Protein 6EJ7 (pdb70)

Solvent-accessible surface area: 31890 Å² total; per-residue (Å²): 163,77,116,72,104,27,126,34,79,25,180,50,0,87,45,0,43,91,99,6,180,40,158,117,0,92,84,63,0,7,92,9,24,9,113,51,111,125,57,113,6,21,20,107,154,9,61,70,81,11,113,59,186,40,116,35,69,96,132,22,77,52,59,85,77,18,9,124,88,176,38,111,101,68,3,81,0,1,2,0,1,20,3,130,23,75,32,7,46,6,11,40,8,1,6,17,1,8,5,31,111,50,3,6,0,6,6,0,1,5,115,135,16,67,15,2,29,64,39,6,43,100,13,20,182,104,18,108,12,4,81,30,2,114,62,45,59,33,25,11,63,10,0,10,15,36,7,51,0,0,35,68,0,0,88,23,0,16,115,35,126,89,11,73,2,44,0,0,0,0,1,14,18,13,0,0,5,4,49,33,15,114,40,8,16,1,0,0,13,144,31,78,103,24,0,0,0,55,5,15,62,74,89,60,50,38,14,25,144,119,6,0,2,35,46,2,0,21,47,15,69,53,22,0,14,40,5,12,97,17,172,50,6,134,58,22,48,20,9,0,0,5,16,34,0,0,0,10,64,169,0,1,62,30,1,7,108,28,124,39,49,0,2,77,54,3,59,60,6,3,61,40,0,4,15,1,1,11,2,0,0,0,1,0,0,11,0,0,77,31,5,65,26,6,4,38,9,2,0,4,17,20,12,25,54,63,183,41,0,48,96,49,60,40,61,138,38,1,18,12,18,2,5,6,10,12,6,1,67,39,134,22,44,126,78,8,94,58,85,94,86,4,5,2,4,0,23,47,4,39,6,18,22,18,14,92,0,0,7,72,0,3,56,121,25,58,31,127,38,100,111,78,29,64,18,47,160,7,6,2,22,5,46,8,25,94,93,44,29,36,133,75,18,52,30,26,31,0,0,3,10,30,0,0,8,31,21,0,12,98,101,2,71,104,47,29,165,73,154,52,134,30,25,0,104,22,136,58,80,63,70,5,5,8,0,21,8,8,12,61,32,55,165,57,30,0,6,0,0,53,7,61,0,26,0,70,29,70,86,136,116,14,37,0,0,0,33,0,47,54,90,157,43,30,51,95,59,30,132,113,186,74,25,17,92,65,4,63,13,1,22,99,44,26,34,18,14,74,35,11,84,30,50,14,26,16,3,0,0,115,45,91,2,14,2,10,6,75,13,14,106,23,111,102,35,54,6,28,0,2,0,4,4,44,16,43,47,11,2,1,36,40,93,36,110,0,104,54,114,26,94,52,30,96,100,109,5,89,16,36,47,12,1,49,6,4,45,0,19,3,47,2,14,64,142,154,85,76,25,3,51,5,75,11,15,0,0,0,14,24,24,30,110,46,123,104,14,134,78,138,76,0,74,165,32,2,75,4,15,83,192,135,46,10,42,116,123,80,20,145,91,36,14,103,93,31,90,20,103,73,72,112,63,93,64,120,97,20,43,56,32,0,56,19,40,55,125,66,2,71,42,38,0,15,80,30,0,24,45,22,14,51,10,65,44,11,0,0,44,31,134,50,34,3,96,78,20,98,60,0,47,126,12,89,17,0,18,89,8,65,4,34,7,5,91,29,46,93,61,87,144,86,1,21,13,39,143,45,28,6,7,5,27,12,98,96

Foldseek 3Di:
DDDAPDDADDPQLVVCLVPDDDPVQNRVSRVQLVCVVVVNFADAAFAFDAPDPFFAQDDDPQDPVLQPDADPDWFAEEEEEEEEDWQQLLLLLQCQQQFFLRHAYEYAYAPVRVVNVVSLVVVCVVHVRYYYDPDHHNPAAQDLVVVVVVLVVLVVVVPPPVRDGWKYFYYYSFKHWLAHNSRVRSNCVVQSLAWEFAWAPDDFVVVCVQQVLQWFWAQDPLAIRTNGGHDDHPHFDWTFADLGIMGTNVVSCCLRPPPGRLSVNLVSSSSGGGNSSGTSVVRDCCRDHNSNRYHNHRLEAEQADCVQFFPQVCVVHYVHTDGHHAADELVCLVVSVDSPDHHTMYDGHDVLQPCPSVLVSSCVHVNDDDPPAADSQKGKTWPDAPVVDCLVPDLQVQQVLVLQVVLQLVVQQVVDDDPDDRQSHKAFDDGWHTKMFMDGNSHTFAMKTWGWIARVVVRHIFIKIWGKGWDDFKWWPCPDDFFWDDKDKADCQRRNSGDRPVPHRGAAQPDFMKIKTFTHADAKAKKKKWKAAAQRFTADIDMDIAHRPDGMDMDGDQFATRAAFAKMKMFMGGVLHGTIIGIHGHAQGQDDSNHGADQVRLLVHHLHGPVPGGDPDGDPVCCVVNVRDRDPVVNVVSNVQSRDGDPSVSVVRSVRCVVTMHGPAMATCDDGSSVVHHHQCPDSTHPNHDDVSSDFDDQDPSRRGD/DDDDDDDDDD

GO terms:
  GO:0000139 Golgi membrane (C, IDA)
  GO:0005576 extracellular region (C, IDA)
  GO:0030158 protein xylosyltransferase activity (F, IDA)
  GO:0030166 proteoglycan biosynthetic process (P, IDA)
  GO:0000139 Golgi membrane (C, EXP)
  GO:0005576 extracellular region (C, EXP)
  GO:0030158 protein xylosyltransferase activity (F, EXP)
  GO:0015012 heparan sulfate proteoglycan biosynthetic process (P, IMP)
  GO:0050650 chondroitin sulfate proteoglycan biosynthetic process (P, IMP)
  GO:0005794 Golgi apparatus (C, IDA)
  GO:0000139 Golgi membrane (C, TAS)
  GO:0030158 protein xylosyltransferase activity (F, TAS)
  GO:0120532 glycosaminoglycan-protein linkage region biosynthetic process (P, TAS)
  GO:0006024 glycosaminoglycan biosynthetic process (P, TAS)

Organism: Homo sapiens (NCBI:txid9606)

B-factor: mean 45.91, std 17.39, range [19.28, 141.04]

Nearest PDB structures (foldseek):
  6ej7-assembly1_A  TM=1.001E+00  e=0.000E+00  Homo sapiens
  6ej8-assembly1_A  TM=1.000E+00  e=0.000E+00  Homo sapiens
  6foa-assembly1_A  TM=1.000E+00  e=0.000E+00  Homo sapiens
  6ejc-assembly1_A  TM=1.001E+00  e=0.000E+00  Homo sapiens
  6eja-assembly1_A  TM=9.997E-01  e=0.000E+00  Homo sapiens

Radius of gyration: 28.91 Å; Cα contacts (8 Å, |Δi|>4): 1439; chains: 2; bounding box: 67×92×59 Å

InterPro domains:
  IPR003406 Glycosyl transferase, family 14 [PF02485] (328-581)
  IPR024448 Xylosyltransferase, C-terminal [PF12529] (613-793)
  IPR043538 Xylosyltransferase [PTHR46025] (1-955)

Secondary structure (DSSP, 8-state):
----SS----HHHHHHHHH--SHHHHHHHHHHHHHHHTT-SS-SB------SSS---------SHHHHS--SS---EEEEEEE-SS-HHHHHHHHHHH--TTSEEEEEE-TT-HHHHHHHHHHHTT-TTEEE-SS-----TT-THHHHHHHHHHHHHHH-TT----EEEEE-TTEEESS-HHHHHHHHHHTTT-EEE-B--S-HHHHHHHHTTTEEEEEETTEEEEEEE-PPPBTS----B-S--EEEHHHHHHHHH--SHHHHHHHHHGGG-SSGGGTHHHHHHHHSTTGGGEEE--SEEE---HHHHBS-TTTTTBSS-BB-PPPP-GGGGGGGG--SS---EEE---TTT--HHHHHHHHHHH-PPPTT-TTTTEEEEEEEEGGG-GGGS-HHHHHHHHHHHHHHHHHHHHH---SS--TT-EEEEEEEEEEEEEEETTEEEEEEEEEEEEETTTTEEEEEEEEEEEPP--EE------SEEEEEEESSEETTTTEESSTT----TT---EEEEEE-S-S-EEEEEEEE-TTS-EEEEEEEEE-TT--EEEE-----SSPPSEEEEEEEEETTEEEEEEEEEEPPPSEETTEEPPHHHHHHHSS--TTSSSSSS--TTHHHHTT----HHHHHHHHHHHT--HHHHHHHHHHHHHHHEEEEEEEESS--S-TTPPBGGGSSSSTTS--GGG---PPPTTS---/-----B----

Structure (mmCIF, N/CA/C/O backbone):
data_6EJ7
#
_entry.id   6EJ7
#
_cell.length_a   67.460
_cell.length_b   86.890
_cell.length_c   152.910
_cell.angle_alpha   90.000
_cell.angle_beta   90.000
_cell.angle_gamma   90.000
#
_symmetry.space_group_name_H-M   'P 21 21 21'
#
loop_
_entity.id
_entity.type
_entity.pdbx_description
1 polymer 'Xylosyltransferase 1'
2 polymer 'Protein AMBP'
3 non-polymer 2-acetamido-2-deoxy-beta-D-glucopyranose
4 non-polymer "URIDINE-5'-DIPHOSPHATE-XYLOPYRANOSE"
5 non-polymer 'SODIUM ION'
6 non-polymer 'PHOSPHATE ION'
7 non-polymer 1,2-ETHANEDIOL
8 non-polymer DI(HYDROXYETHYL)ETHER
9 water water
#
loop_
_atom_site.group_PDB
_atom_site.id
_atom_site.type_symbol
_atom_site.label_atom_id
_atom_site.label_alt_id
_atom_site.label_comp_id
_atom_site.label_asym_id
_atom_site.label_entity_id
_atom_site.label_seq_id
_atom_site.pdbx_PDB_ins_code
_atom_site.Cartn_x
_atom_site.Cartn_y
_atom_site.Cartn_z
_atom_site.occupancy
_atom_site.B_iso_or_equiv
_atom_site.auth_seq_id
_atom_site.auth_comp_id
_atom_site.auth_asym_id
_atom_site.auth_atom_id
_atom_site.pdbx_PDB_model_num
ATOM 1 N N . ASP A 1 44 ? -31.770 26.379 44.441 1.00 100.01 252 ASP A N 1
ATOM 2 C CA . ASP A 1 44 ? -31.675 25.575 45.654 1.00 100.16 252 ASP A CA 1
ATOM 3 C C . ASP A 1 44 ? -32.186 24.159 45.408 1.00 101.91 252 ASP A C 1
ATOM 4 O O . ASP A 1 44 ? -33.391 23.938 45.285 1.00 107.02 252 ASP A O 1
ATOM 7 N N . GLN A 1 45 ? -31.253 23.193 45.339 1.00 93.18 253 GLN A N 1
ATOM 8 C CA . GLN A 1 45 ? -31.602 21.798 45.092 1.00 89.63 253 GLN A CA 1
ATOM 9 C C . GLN A 1 45 ? -31.507 20.998 46.382 1.00 85.57 253 GLN A C 1
ATOM 10 O O . GLN A 1 45 ? -30.499 21.114 47.094 1.00 83.55 253 GLN A O 1
ATOM 14 N N . PRO A 1 46 ? -32.499 20.179 46.725 1.00 78.86 254 PRO A N 1
ATOM 15 C CA . PRO A 1 46 ? -32.441 19.431 47.988 1.00 75.10 254 PRO A CA 1
ATOM 16 C C . PRO A 1 46 ? -31.296 18.434 47.985 1.00 71.19 254 PRO A C 1
ATOM 17 O O . PRO A 1 46 ? -30.831 18.010 46.916 1.00 71.75 254 PRO A O 1
ATOM 28 N N . PRO A 1 47 ? -30.819 18.028 49.159 1.00 58.46 255 PRO A N 1
ATOM 29 C CA . PRO A 1 47 ? -29.663 17.126 49.221 1.00 54.20 255 PRO A CA 1
ATOM 30 C C . PRO A 1 47 ? -30.009 15.730 48.725 1.00 53.85 255 PRO A C 1
ATOM 31 O O . PRO A 1 47 ? -31.171 15.370 48.530 1.00 53.24 255 PRO A O 1
ATOM 42 N N . LYS A 1 48 ? -28.958 14.933 48.524 1.00 55.20 256 LYS A N 1
ATOM 43 C CA . LYS A 1 48 ? -29.107 13.551 48.083 1.00 55.41 256 LYS A CA 1
ATOM 44 C C . LYS A 1 48 ? -29.498 12.607 49.213 1.00 52.82 256 LYS A C 1
ATOM 45 O O . LYS A 1 48 ? -29.904 11.474 48.937 1.00 56.09 256 LYS A O 1
ATOM 49 N N . CYS A 1 49 ? -29.387 13.044 50.465 1.00 56.17 257 CYS A N 1
ATOM 50 C CA . CYS A 1 49 ? -29.757 12.224 51.607 1.00 55.78 257 CYS A CA 1
ATOM 51 C C . CYS A 1 49 ? -30.311 13.134 52.693 1.00 55.66 257 CYS A C 1
ATOM 52 O O . CYS A 1 49 ? -30.063 14.342 52.700 1.00 56.74 257 CYS A O 1
ATOM 59 N N . ASP A 1 50 ? -31.082 12.547 53.605 1.00 50.32 258 ASP A N 1
ATOM 60 C CA . ASP A 1 50 ? -31.547 13.294 54.765 1.00 49.53 258 ASP A CA 1
ATOM 61 C C . ASP A 1 50 ? -30.355 13.707 55.623 1.00 47.43 258 ASP A C 1
ATOM 62 O O . ASP A 1 50 ? -29.499 12.882 55.955 1.00 46.65 258 ASP A O 1
ATOM 71 N N . ILE A 1 51 ? -30.301 14.988 55.979 1.00 46.63 259 ILE A N 1
ATOM 72 C CA . ILE A 1 51 ? -29.195 15.552 56.748 1.00 44.74 259 ILE A CA 1
ATOM 73 C C . ILE A 1 51 ? -29.722 15.894 58.136 1.00 46.65 259 ILE A C 1
ATOM 74 O O . ILE A 1 51 ? -30.489 16.852 58.302 1.00 46.21 259 ILE A O 1
ATOM 90 N N . SER A 1 52 ? -29.300 15.117 59.139 1.00 51.37 260 SER A N 1
ATOM 91 C CA . SER A 1 52 ? -29.759 15.289 60.510 1.00 53.32 260 SER A CA 1
ATOM 92 C C . SER A 1 52 ? -28.657 15.658 61.495 1.00 53.74 260 SER A C 1
ATOM 93 O O . SER A 1 52 ? -28.972 15.994 62.642 1.00 57.08 260 SER A O 1
ATOM 101 N N . GLY A 1 53 ? -27.390 15.612 61.093 1.00 45.61 261 GLY A N 1
ATOM 102 C CA . GLY A 1 53 ? -26.311 15.936 62.014 1.00 46.18 261 GLY A CA 1
ATOM 103 C C . GLY A 1 53 ? -26.321 17.411 62.375 1.00 45.57 261 GLY A C 1
ATOM 104 O O . GLY A 1 53 ? -26.392 18.281 61.499 1.00 45.42 261 GLY A O 1
ATOM 108 N N . LYS A 1 54 ? -26.243 17.701 63.677 1.00 48.23 262 LYS A N 1
ATOM 109 C CA . LYS A 1 54 ? -26.296 19.088 64.133 1.00 48.39 262 LYS A CA 1
ATOM 110 C C . LYS A 1 54 ? -25.124 19.898 63.592 1.00 45.42 262 LYS A C 1
ATOM 111 O O . LYS A 1 54 ? -25.282 21.073 63.239 1.00 42.51 262 LYS A O 1
ATOM 130 N N . GLU A 1 55 ? -23.935 19.291 63.525 1.00 40.83 263 GLU A N 1
ATOM 131 C CA . GLU A 1 55 ? -22.767 20.012 63.029 1.00 38.74 263 GLU A CA 1
ATOM 132 C C . GLU A 1 55 ? -22.910 20.349 61.549 1.00 36.61 263 GLU A C 1
ATOM 133 O O . GLU A 1 55 ? -22.558 21.454 61.123 1.00 35.32 263 GLU A O 1
ATOM 145 N N . ALA A 1 56 ? -23.431 19.416 60.750 1.00 39.72 264 ALA A N 1
ATOM 146 C CA . ALA A 1 56 ? -23.621 19.684 59.327 1.00 39.58 264 ALA A CA 1
ATOM 147 C C . ALA A 1 56 ? -24.681 20.757 59.102 1.00 40.68 264 ALA A C 1
ATOM 148 O O . ALA A 1 56 ? -24.521 21.624 58.235 1.00 39.11 264 ALA A O 1
ATOM 155 N N . ILE A 1 57 ? -25.771 20.712 59.870 1.00 41.92 265 ILE A N 1
ATOM 156 C CA . ILE A 1 57 ? -26.810 21.734 59.756 1.00 44.34 265 ILE A CA 1
ATOM 157 C C . ILE A 1 57 ? -26.235 23.110 60.067 1.00 43.84 265 ILE A C 1
ATOM 158 O O . ILE A 1 57 ? -26.503 24.086 59.356 1.00 44.69 265 ILE A O 1
ATOM 174 N N . SER A 1 58 ? -25.435 23.211 61.131 1.00 42.00 266 SER A N 1
ATOM 175 C CA . SER A 1 58 ? -24.813 24.485 61.480 1.00 42.03 266 SER A CA 1
ATOM 176 C C . SER A 1 58 ? -23.933 25.003 60.348 1.00 41.47 266 SER A C 1
ATOM 177 O O . SER A 1 58 ? -23.977 26.192 60.012 1.00 39.29 266 SER A O 1
ATOM 185 N N . ALA A 1 59 ? -23.115 24.128 59.758 1.00 38.39 267 ALA A N 1
ATOM 186 C CA . ALA A 1 59 ? -22.261 24.544 58.650 1.00 36.19 267 ALA A CA 1
ATOM 187 C C . ALA A 1 59 ? -23.091 25.010 57.460 1.00 40.03 267 ALA A C 1
ATOM 188 O O . ALA A 1 59 ? -22.773 26.028 56.834 1.00 40.05 267 ALA A O 1
ATOM 195 N N . LEU A 1 60 ? -24.155 24.275 57.128 1.00 41.28 268 LEU A N 1
ATOM 196 C CA . LEU A 1 60 ? -25.008 24.671 56.012 1.00 44.43 268 LEU A CA 1
ATOM 197 C C . LEU A 1 60 ? -25.638 26.037 56.258 1.00 46.11 268 LEU A C 1
ATOM 198 O O . LEU A 1 60 ? -25.812 26.826 55.323 1.00 46.33 268 LEU A O 1
ATOM 214 N N . SER A 1 61 ? -25.977 26.337 57.514 1.00 44.61 269 SER A N 1
ATOM 215 C CA . SER A 1 61 ? -26.606 27.617 57.826 1.00 46.78 269 SER A CA 1
ATOM 216 C C . SER A 1 61 ? -25.615 28.771 57.740 1.00 47.14 269 SER A C 1
ATOM 217 O O . SER A 1 61 ? -26.013 29.904 57.448 1.00 46.45 269 SER A O 1
ATOM 225 N N . ARG A 1 62 ? -24.329 28.509 57.982 1.00 42.43 270 ARG A N 1
ATOM 226 C CA . ARG A 1 62 ? -23.318 29.558 58.005 1.00 43.34 270 ARG A CA 1
ATOM 227 C C . ARG A 1 62 ? -22.574 29.723 56.687 1.00 45.07 270 ARG A C 1
ATOM 228 O O . ARG A 1 62 ? -21.975 30.781 56.465 1.00 45.05 270 ARG A O 1
ATOM 249 N N . ALA A 1 63 ? -22.584 28.716 55.819 1.00 47.29 271 ALA A N 1
ATOM 250 C CA . ALA A 1 63 ? -21.898 28.826 54.541 1.00 47.93 271 ALA A CA 1
ATOM 251 C C . ALA A 1 63 ? -22.592 29.856 53.657 1.00 51.45 271 ALA A C 1
ATOM 252 O O . ALA A 1 63 ? -23.804 30.066 53.743 1.00 54.85 271 ALA A O 1
ATOM 259 N N . LYS A 1 64 ? -21.806 30.498 52.793 1.00 52.74 272 LYS A N 1
ATOM 260 C CA . LYS A 1 64 ? -22.278 31.644 52.024 1.00 57.02 272 LYS A CA 1
ATOM 261 C C . LYS A 1 64 ? -22.568 31.309 50.565 1.00 57.88 272 LYS A C 1
ATOM 262 O O . LYS A 1 64 ? -23.611 31.706 50.038 1.00 59.07 272 LYS A O 1
ATOM 281 N N . SER A 1 65 ? -21.672 30.592 49.895 1.00 56.99 273 SER A N 1
ATOM 282 C CA . SER A 1 65 ? -21.876 30.241 48.497 1.00 58.01 273 SER A CA 1
ATOM 283 C C . SER A 1 65 ? -22.693 28.959 48.385 1.00 60.54 273 SER A C 1
ATOM 284 O O . SER A 1 65 ? -22.649 28.093 49.262 1.00 60.93 273 SER A O 1
ATOM 292 N N . LYS A 1 66 ? -23.453 28.847 47.292 1.00 61.07 274 LYS A N 1
ATOM 293 C CA . LYS A 1 66 ? -24.218 27.625 47.069 1.00 61.90 274 LYS A CA 1
ATOM 294 C C . LYS A 1 66 ? -23.309 26.473 46.664 1.00 58.72 274 LYS A C 1
ATOM 295 O O . LYS A 1 66 ? -23.599 25.315 46.984 1.00 57.18 274 LYS A O 1
ATOM 314 N N . HIS A 1 67 ? -22.207 26.769 45.971 1.00 56.94 275 HIS A N 1
ATOM 315 C CA . HIS A 1 67 ? -21.219 25.737 45.687 1.00 57.78 275 HIS A CA 1
ATOM 316 C C . HIS A 1 67 ? -20.686 25.133 46.978 1.00 55.26 275 HIS A C 1
ATOM 317 O O . HIS A 1 67 ? -20.441 23.924 47.056 1.00 52.72 275 HIS A O 1
ATOM 331 N N . CYS A 1 68 ? -20.511 25.962 48.008 1.00 53.17 276 CYS A N 1
ATOM 332 C CA . CYS A 1 68 ? -20.003 25.462 49.279 1.00 51.60 276 CYS A CA 1
ATOM 333 C C . CYS A 1 68 ? -21.054 24.629 50.004 1.00 52.18 276 CYS A C 1
ATOM 334 O O . CYS A 1 68 ? -20.734 23.590 50.593 1.00 49.77 276 CYS A O 1
ATOM 342 N N . ARG A 1 69 ? -22.313 25.070 49.978 1.00 52.33 277 ARG A N 1
ATOM 343 C CA . ARG A 1 69 ? -23.373 24.299 50.617 1.00 53.07 277 ARG A CA 1
ATOM 344 C C . ARG A 1 69 ? -23.556 22.953 49.929 1.00 50.91 277 ARG A C 1
ATOM 345 O O . ARG A 1 69 ? -23.802 21.938 50.591 1.00 49.94 277 ARG A O 1
ATOM 366 N N . GLN A 1 70 ? -23.427 22.920 48.602 1.00 47.98 278 GLN A N 1
ATOM 367 C CA . GLN A 1 70 ? -23.564 21.660 47.879 1.00 49.64 278 GLN A CA 1
ATOM 368 C C . GLN A 1 70 ? -22.455 20.687 48.262 1.00 46.41 278 GLN A C 1
ATOM 369 O O . GLN A 1 70 ? -22.711 19.503 48.508 1.00 44.26 278 GLN A O 1
ATOM 383 N N . GLU A 1 71 ? -21.210 21.170 48.321 1.00 48.88 279 GLU A N 1
ATOM 384 C CA . GLU A 1 71 ? -20.095 20.293 48.668 1.00 49.77 279 GLU A CA 1
ATOM 385 C C . GLU A 1 71 ? -20.212 19.785 50.100 1.00 45.85 279 GLU A C 1
ATOM 386 O O . GLU A 1 71 ? -19.848 18.639 50.390 1.00 41.67 279 GLU A O 1
ATOM 398 N N . ILE A 1 72 ? -20.707 20.624 51.010 1.00 37.96 280 ILE A N 1
ATOM 399 C CA . ILE A 1 72 ? -20.950 20.179 52.380 1.00 39.10 280 ILE A CA 1
ATOM 400 C C . ILE A 1 72 ? -21.929 19.011 52.385 1.00 40.80 280 ILE A C 1
ATOM 401 O O . ILE A 1 72 ? -21.698 17.983 53.034 1.00 41.45 280 ILE A O 1
ATOM 417 N N . GLY A 1 73 ? -23.036 19.150 51.654 1.00 38.79 281 GLY A N 1
ATOM 418 C CA . GLY A 1 73 ? -24.041 18.100 51.642 1.00 39.66 281 GLY A CA 1
ATOM 419 C C . GLY A 1 73 ? -23.531 16.809 51.031 1.00 39.77 281 GLY A C 1
ATOM 420 O O . GLY A 1 73 ? -23.799 15.720 51.546 1.00 38.28 281 GLY A O 1
ATOM 424 N N . GLU A 1 74 ? -22.797 16.912 49.921 1.00 50.10 282 GLU A N 1
ATOM 425 C CA . GLU A 1 74 ? -22.230 15.725 49.290 1.00 53.29 282 GLU A CA 1
ATOM 426 C C . GLU A 1 74 ? -21.282 15.002 50.239 1.00 49.96 282 GLU A C 1
ATOM 427 O O . GLU A 1 74 ? -21.366 13.782 50.412 1.00 49.31 282 GLU A O 1
ATOM 439 N N . THR A 1 75 ? -20.366 15.746 50.860 1.00 42.10 283 THR A N 1
ATOM 440 C CA . THR A 1 75 ? -19.405 15.138 51.775 1.00 39.49 283 THR A CA 1
ATOM 441 C C . THR A 1 75 ? -20.118 14.428 52.921 1.00 38.18 283 THR A C 1
ATOM 442 O O . THR A 1 75 ? -19.773 13.297 53.280 1.00 35.59 283 THR A O 1
ATOM 453 N N . TYR A 1 76 ? -21.120 15.084 53.508 1.00 35.95 284 TYR A N 1
ATOM 454 C CA . TYR A 1 76 ? -21.868 14.481 54.606 1.00 36.65 284 TYR A CA 1
ATOM 455 C C . TYR A 1 76 ? -22.578 13.209 54.155 1.00 41.33 284 TYR A C 1
ATOM 456 O O . TYR A 1 76 ? -22.505 12.171 54.825 1.00 41.95 284 TYR A O 1
ATOM 474 N N . CYS A 1 77 ? -23.272 13.269 53.016 1.00 43.36 285 CYS A N 1
ATOM 475 C CA . CYS A 1 77 ? -24.063 12.124 52.574 1.00 45.73 285 CYS A CA 1
ATOM 476 C C . CYS A 1 77 ? -23.178 10.936 52.210 1.00 43.72 285 CYS A C 1
ATOM 477 O O . CYS A 1 77 ? -23.524 9.786 52.504 1.00 43.73 285 CYS A O 1
ATOM 484 N N . ARG A 1 78 ? -22.039 11.188 51.562 1.00 42.80 286 ARG A N 1
ATOM 485 C CA . ARG A 1 78 ? -21.124 10.099 51.235 1.00 44.27 286 ARG A CA 1
ATOM 486 C C . ARG A 1 78 ? -20.569 9.452 52.498 1.00 42.85 286 ARG A C 1
ATOM 487 O O . ARG A 1 78 ? -20.419 8.226 52.562 1.00 40.88 286 ARG A O 1
ATOM 508 N N . HIS A 1 79 ? -20.255 10.257 53.515 1.00 39.60 287 HIS A N 1
ATOM 509 C CA . HIS A 1 79 ? -19.793 9.690 54.778 1.00 38.54 287 HIS A CA 1
ATOM 510 C C . HIS A 1 79 ? -20.910 8.925 55.473 1.00 42.13 287 HIS A C 1
ATOM 511 O O . HIS A 1 79 ? -20.667 7.875 56.080 1.00 40.38 287 HIS A O 1
ATOM 525 N N . LYS A 1 80 ? -22.145 9.431 55.386 1.00 43.01 288 LYS A N 1
ATOM 526 C CA . LYS A 1 80 ? -23.271 8.771 56.039 1.00 45.06 288 LYS A CA 1
ATOM 527 C C . LYS A 1 80 ? -23.495 7.368 55.490 1.00 43.81 288 LYS A C 1
ATOM 528 O O . LYS A 1 80 ? -23.961 6.487 56.219 1.00 44.90 288 LYS A O 1
ATOM 547 N N . LEU A 1 81 ? -23.177 7.143 54.218 1.00 46.14 289 LEU A N 1
ATOM 548 C CA . LEU A 1 81 ? -23.289 5.824 53.609 1.00 47.96 289 LEU A CA 1
ATOM 549 C C . LEU A 1 81 ? -22.042 4.971 53.805 1.00 48.27 289 LEU A C 1
ATOM 550 O O . LEU A 1 81 ? -22.024 3.818 53.361 1.00 50.40 289 LEU A O 1
ATOM 566 N N . GLY A 1 82 ? -21.006 5.502 54.447 1.00 43.93 290 GLY A N 1
ATOM 567 C CA . GLY A 1 82 ? -19.793 4.741 54.672 1.00 44.15 290 GLY A CA 1
ATOM 568 C C . GLY A 1 82 ? -18.893 4.599 53.466 1.00 43.94 290 GLY A C 1
ATOM 569 O O . GLY A 1 82 ? -18.113 3.644 53.402 1.00 44.19 290 GLY A O 1
ATOM 573 N N . LEU A 1 83 ? -18.970 5.521 52.508 1.00 46.54 291 LEU A N 1
ATOM 574 C CA . LEU A 1 83 ? -18.184 5.447 51.284 1.00 48.50 291 LEU A CA 1
ATOM 575 C C . LEU A 1 83 ? -17.063 6.477 51.222 1.00 46.85 291 LEU A C 1
ATOM 576 O O . LEU A 1 83 ? -16.378 6.563 50.196 1.00 45.83 291 LEU A O 1
ATOM 592 N N . LEU A 1 84 ? -16.849 7.258 52.281 1.00 39.97 292 LEU A N 1
ATOM 593 C CA . LEU A 1 84 ? -15.870 8.339 52.246 1.00 35.44 292 LEU A CA 1
ATOM 594 C C . LEU A 1 84 ? -14.565 7.984 52.949 1.00 35.88 292 LEU A C 1
ATOM 595 O O . LEU A 1 84 ? -13.487 8.164 52.376 1.00 32.65 292 LEU A O 1
ATOM 611 N N . MET A 1 85 ? -14.640 7.479 54.181 1.00 41.55 293 MET A N 1
ATOM 612 C CA . MET A 1 85 ? -13.451 7.259 54.993 1.00 38.95 293 MET A CA 1
ATOM 613 C C . MET A 1 85 ? -13.070 5.783 55.020 1.00 44.21 293 MET A C 1
ATOM 614 O O . MET A 1 85 ? -13.947 4.918 55.110 1.00 43.52 293 MET A O 1
ATOM 628 N N . PRO A 1 86 ? -11.779 5.453 54.960 1.00 41.23 294 PRO A N 1
ATOM 629 C CA . PRO A 1 86 ? -11.372 4.057 55.151 1.00 41.27 294 PRO A CA 1
ATOM 630 C C . PRO A 1 86 ? -11.514 3.639 56.605 1.00 42.46 294 PRO A C 1
ATOM 631 O O . PRO A 1 86 ? -11.327 4.438 57.526 1.00 42.60 294 PRO A O 1
ATOM 642 N N . GLU A 1 87 ? -11.842 2.360 56.802 1.00 49.74 295 GLU A N 1
ATOM 643 C CA . GLU A 1 87 ? -12.054 1.810 58.133 1.00 53.79 295 GLU A CA 1
ATOM 644 C C . GLU A 1 87 ? -10.943 0.882 58.604 1.00 50.44 295 GLU A C 1
ATOM 645 O O . GLU A 1 87 ? -10.778 0.717 59.816 1.00 50.08 295 GLU A O 1
ATOM 657 N N . LYS A 1 88 ? -10.187 0.272 57.691 1.00 47.26 296 LYS A N 1
ATOM 658 C CA . LYS A 1 88 ? -9.052 -0.565 58.057 1.00 46.28 296 LYS A CA 1
ATOM 659 C C . LYS A 1 88 ? -7.933 -0.348 57.048 1.00 44.65 296 LYS A C 1
ATOM 660 O O . LYS A 1 88 ? -8.192 -0.178 55.854 1.00 42.93 296 LYS A O 1
ATOM 679 N N . VAL A 1 89 ? -6.690 -0.357 57.534 1.00 39.70 297 VAL A N 1
ATOM 680 C CA . VAL A 1 89 ? -5.528 -0.055 56.709 1.00 37.26 297 VAL A CA 1
ATOM 681 C C . VAL A 1 89 ? -4.415 -1.049 57.012 1.00 38.28 297 VAL A C 1
ATOM 682 O O . VAL A 1 89 ? -4.244 -1.493 58.151 1.00 38.69 297 VAL A O 1
ATOM 695 N N . THR A 1 90 ? -3.644 -1.386 55.980 1.00 43.25 298 THR A N 1
ATOM 696 C CA . THR A 1 90 ? -2.530 -2.314 56.127 1.00 45.65 298 THR A CA 1
ATOM 697 C C . THR A 1 90 ? -1.312 -1.606 56.710 1.00 44.67 298 THR A C 1
ATOM 698 O O . THR A 1 90 ? -0.985 -0.478 56.328 1.00 42.00 298 THR A O 1
ATOM 709 N N . ARG A 1 91 ? -0.636 -2.284 57.633 1.00 44.56 299 ARG A N 1
ATOM 710 C CA . ARG A 1 91 ? 0.609 -1.807 58.225 1.00 44.77 299 ARG A CA 1
ATOM 711 C C . ARG A 1 91 ? 1.760 -2.629 57.659 1.00 44.63 299 ARG A C 1
ATOM 712 O O . ARG A 1 91 ? 1.759 -3.859 57.770 1.00 43.50 299 ARG A O 1
ATOM 733 N N . PHE A 1 92 ? 2.736 -1.951 57.052 1.00 42.37 300 PHE A N 1
ATOM 734 C CA . PHE A 1 92 ? 3.865 -2.621 56.418 1.00 43.24 300 PHE A CA 1
ATOM 735 C C . PHE A 1 92 ? 5.128 -2.617 57.269 1.00 45.45 300 PHE A C 1
ATOM 736 O O . PHE A 1 92 ? 6.101 -3.285 56.900 1.00 48.98 300 PHE A O 1
ATOM 753 N N . CYS A 1 93 ? 5.140 -1.902 58.388 1.00 47.68 301 CYS A N 1
ATOM 754 C CA . CYS A 1 93 ? 6.354 -1.796 59.190 1.00 50.11 301 CYS A CA 1
ATOM 755 C C . CYS A 1 93 ? 6.649 -3.126 59.880 1.00 52.27 301 CYS A C 1
ATOM 756 O O . CYS A 1 93 ? 5.769 -3.676 60.550 1.00 54.09 301 CYS A O 1
ATOM 763 N N . PRO A 1 94 ? 7.863 -3.673 59.747 1.00 53.26 302 PRO A N 1
ATOM 764 C CA . PRO A 1 94 ? 8.182 -4.925 60.454 1.00 56.13 302 PRO A CA 1
ATOM 765 C C . PRO A 1 94 ? 8.330 -4.764 61.957 1.00 57.70 302 PRO A C 1
ATOM 766 O O . PRO A 1 94 ? 8.186 -5.756 62.682 1.00 58.24 302 PRO A O 1
ATOM 777 N N . LEU A 1 95 ? 8.615 -3.560 62.446 1.00 56.70 303 LEU A N 1
ATOM 778 C CA . LEU A 1 95 ? 8.837 -3.349 63.867 1.00 57.79 303 LEU A CA 1
ATOM 779 C C . LEU A 1 95 ? 7.543 -3.546 64.654 1.00 60.45 303 LEU A C 1
ATOM 780 O O . LEU A 1 95 ? 6.435 -3.426 64.126 1.00 59.40 303 LEU A O 1
ATOM 796 N N . GLU A 1 96 ? 7.701 -3.847 65.944 1.00 74.05 304 GLU A N 1
ATOM 797 C CA . GLU A 1 96 ? 6.551 -3.964 66.832 1.00 79.59 304 GLU A CA 1
ATOM 798 C C . GLU A 1 96 ? 6.020 -2.602 67.262 1.00 79.64 304 GLU A C 1
ATOM 799 O O . GLU A 1 96 ? 4.828 -2.475 67.561 1.00 82.08 304 GLU A O 1
ATOM 811 N N . GLY A 1 97 ? 6.875 -1.585 67.299 1.00 58.74 305 GLY A N 1
ATOM 812 C CA . GLY A 1 97 ? 6.471 -0.245 67.709 1.00 57.86 305 GLY A CA 1
ATOM 813 C C . GLY A 1 97 ? 7.267 0.810 66.991 1.00 61.53 305 GLY A C 1
ATOM 814 O O . GLY A 1 97 ? 7.485 0.714 65.775 1.00 60.44 305 GLY A O 1
ATOM 818 N N . LYS A 1 98 ? 7.707 1.823 67.732 1.00 80.87 306 LYS A N 1
ATOM 819 C CA . LYS A 1 98 ? 8.480 2.918 67.168 1.00 83.15 306 LYS A CA 1
ATOM 820 C C . LYS A 1 98 ? 9.970 2.591 67.183 1.00 87.61 306 LYS A C 1
ATOM 821 O O . LYS A 1 98 ? 10.426 1.672 67.866 1.00 90.73 306 LYS A O 1
ATOM 840 N N . ALA A 1 99 ? 10.730 3.370 66.413 1.00 76.52 307 ALA A N 1
ATOM 841 C CA . ALA A 1 99 ? 12.174 3.190 66.299 1.00 79.37 307 ALA A CA 1
ATOM 842 C C . ALA A 1 99 ? 12.941 4.253 67.080 1.00 81.08 307 ALA A C 1
ATOM 843 O O . ALA A 1 99 ? 13.705 3.926 67.993 1.00 81.47 307 ALA A O 1
ATOM 850 N N . ASN A 1 100 ? 12.740 5.525 66.736 1.00 87.65 308 ASN A N 1
ATOM 851 C CA . ASN A 1 100 ? 13.487 6.630 67.329 1.00 89.90 308 ASN A CA 1
ATOM 852 C C . ASN A 1 100 ? 14.975 6.311 67.397 1.00 91.64 308 ASN A C 1
ATOM 853 O O . ASN A 1 100 ? 15.523 6.091 68.481 1.00 93.44 308 ASN A O 1
ATOM 864 N N . LYS A 1 101 ? 15.633 6.280 66.243 1.00 87.42 309 LYS A N 1
ATOM 865 C CA . LYS A 1 101 ? 17.070 6.052 66.202 1.00 86.78 309 LYS A CA 1
ATOM 866 C C . LYS A 1 101 ? 17.795 7.310 66.664 1.00 88.16 309 LYS A C 1
ATOM 867 O O . LYS A 1 101 ? 17.691 8.366 66.031 1.00 86.44 309 LYS A O 1
ATOM 886 N N . ASN A 1 102 ? 18.522 7.200 67.772 1.00 102.57 310 ASN A N 1
ATOM 887 C CA . ASN A 1 102 ? 19.169 8.357 68.369 1.00 102.51 310 ASN A CA 1
ATOM 888 C C . ASN A 1 102 ? 20.317 8.857 67.494 1.00 102.90 310 ASN A C 1
ATOM 889 O O . ASN A 1 102 ? 20.817 8.159 66.607 1.00 103.01 310 ASN A O 1
ATOM 900 N N . VAL A 1 103 ? 20.729 10.093 67.761 1.00 98.37 311 VAL A N 1
ATOM 901 C CA . VAL A 1 103 ? 21.835 10.741 67.066 1.00 99.42 311 VAL A CA 1
ATOM 902 C C . VAL A 1 103 ? 22.846 11.194 68.110 1.00 102.91 311 VAL A C 1
ATOM 903 O O . VAL A 1 103 ? 22.496 11.930 69.040 1.00 101.90 311 VAL A O 1
ATOM 916 N N . GLN A 1 104 ? 24.092 10.751 67.958 1.00 116.83 312 GLN A N 1
ATOM 917 C CA . GLN A 1 104 ? 25.151 11.099 68.901 1.00 116.84 312 GLN A CA 1
ATOM 918 C C . GLN A 1 104 ? 25.500 12.571 68.737 1.00 113.57 312 GLN A C 1
ATOM 919 O O . GLN A 1 104 ? 26.147 12.959 67.759 1.00 114.73 312 GLN A O 1
ATOM 923 N N . TRP A 1 105 ? 25.074 13.399 69.692 1.00 92.51 313 TRP A N 1
ATOM 924 C CA . TRP A 1 105 ? 25.267 14.845 69.592 1.00 87.11 313 TRP A CA 1
ATOM 925 C C . TRP A 1 105 ? 26.564 15.227 70.298 1.00 94.31 313 TRP A C 1
ATOM 926 O O . TRP A 1 105 ? 26.583 15.697 71.437 1.00 96.04 313 TRP A O 1
ATOM 947 N N . ASP A 1 106 ? 27.669 15.018 69.592 1.00 89.03 314 ASP A N 1
ATOM 948 C CA . ASP A 1 106 ? 28.986 15.461 70.023 1.00 91.31 314 ASP A CA 1
ATOM 949 C C . ASP A 1 106 ? 29.415 16.657 69.182 1.00 86.29 314 ASP A C 1
ATOM 950 O O . ASP A 1 106 ? 28.802 16.987 68.163 1.00 81.27 314 ASP A O 1
ATOM 954 N N . GLU A 1 107 ? 30.488 17.313 69.624 1.00 116.99 315 GLU A N 1
ATOM 955 C CA . GLU A 1 107 ? 30.999 18.463 68.885 1.00 117.51 315 GLU A CA 1
ATOM 956 C C . GLU A 1 107 ? 31.555 18.059 67.525 1.00 117.12 315 GLU A C 1
ATOM 957 O O . GLU A 1 107 ? 31.447 18.824 66.560 1.00 116.19 315 GLU A O 1
ATOM 961 N N . ASP A 1 108 ? 32.138 16.864 67.425 1.00 113.29 316 ASP A N 1
ATOM 962 C CA . ASP A 1 108 ? 32.804 16.460 66.190 1.00 108.91 316 ASP A CA 1
ATOM 963 C C . ASP A 1 108 ? 31.819 16.334 65.032 1.00 102.74 316 ASP A C 1
ATOM 964 O O . ASP A 1 108 ? 32.147 16.675 63.889 1.00 102.56 316 ASP A O 1
ATOM 968 N N . SER A 1 109 ? 30.602 15.859 65.308 1.00 88.97 317 SER A N 1
ATOM 969 C CA . SER A 1 109 ? 29.647 15.538 64.249 1.00 85.26 317 SER A CA 1
ATOM 970 C C . SER A 1 109 ? 29.349 16.710 63.320 1.00 81.81 317 SER A C 1
ATOM 971 O O . SER A 1 109 ? 28.759 16.494 62.254 1.00 81.66 317 SER A O 1
ATOM 979 N N . VAL A 1 110 ? 29.732 17.931 63.684 1.00 64.91 318 VAL A N 1
ATOM 980 C CA . VAL A 1 110 ? 29.353 19.113 62.922 1.00 60.37 318 VAL A CA 1
ATOM 981 C C . VAL A 1 110 ? 30.546 19.867 62.341 1.00 59.23 318 VAL A C 1
ATOM 982 O O . VAL A 1 110 ? 30.357 20.674 61.415 1.00 53.88 318 VAL A O 1
ATOM 995 N N . GLU A 1 111 ? 31.767 19.628 62.815 1.00 79.78 319 GLU A N 1
ATOM 996 C CA . GLU A 1 111 ? 32.907 20.442 62.411 1.00 82.18 319 GLU A CA 1
ATOM 997 C C . GLU A 1 111 ? 33.632 19.916 61.179 1.00 78.64 319 GLU A C 1
ATOM 998 O O . GLU A 1 111 ? 34.368 20.680 60.541 1.00 82.25 319 GLU A O 1
ATOM 1010 N N . TYR A 1 112 ? 33.452 18.646 60.825 1.00 55.20 320 TYR A N 1
ATOM 1011 C CA . TYR A 1 112 ? 34.219 18.059 59.738 1.00 47.62 320 TYR A CA 1
ATOM 1012 C C . TYR A 1 112 ? 33.763 18.619 58.390 1.00 41.81 320 TYR A C 1
ATOM 1013 O O . TYR A 1 112 ? 32.748 19.311 58.277 1.00 40.17 320 TYR A O 1
ATOM 1031 N N . MET A 1 113 ? 34.544 18.309 57.353 1.00 49.06 321 MET A N 1
ATOM 1032 C CA . MET A 1 113 ? 34.236 18.698 55.981 1.00 46.96 321 MET A CA 1
ATOM 1033 C C . MET A 1 113 ? 33.846 17.466 55.180 1.00 44.02 321 MET A C 1
ATOM 1034 O O . MET A 1 113 ? 34.699 16.586 54.981 1.00 41.55 321 MET A O 1
ATOM 1048 N N . PRO A 1 114 ? 32.614 17.354 54.686 1.00 42.57 322 PRO A N 1
ATOM 1049 C CA . PRO A 1 114 ? 32.217 16.138 53.971 1.00 42.50 322 PRO A CA 1
ATOM 1050 C C . PRO A 1 114 ? 32.757 16.082 52.550 1.00 41.76 322 PRO A C 1
ATOM 1051 O O . PRO A 1 114 ? 32.882 17.095 51.856 1.00 41.57 322 PRO A O 1
ATOM 1062 N N . ALA A 1 115 ? 33.075 14.858 52.121 1.00 43.71 323 ALA A N 1
ATOM 1063 C CA . ALA A 1 115 ? 33.483 14.617 50.742 1.00 45.02 323 ALA A CA 1
ATOM 1064 C C . ALA A 1 115 ? 32.299 14.605 49.784 1.00 45.58 323 ALA A C 1
ATOM 1065 O O . ALA A 1 115 ? 32.458 14.956 48.609 1.00 48.39 323 ALA A O 1
ATOM 1072 N N . ASN A 1 116 ? 31.119 14.206 50.255 1.00 42.54 324 ASN A N 1
ATOM 1073 C CA . ASN A 1 116 ? 29.921 14.100 49.422 1.00 42.93 324 ASN A CA 1
ATOM 1074 C C . ASN A 1 116 ? 28.798 14.904 50.069 1.00 41.59 324 ASN A C 1
ATOM 1075 O O . ASN A 1 116 ? 27.860 14.341 50.646 1.00 39.61 324 ASN A O 1
ATOM 1086 N N . PRO A 1 117 ? 28.865 16.233 49.985 1.00 37.81 325 PRO A N 1
ATOM 1087 C CA . PRO A 1 117 ? 27.872 17.066 50.675 1.00 34.85 325 PRO A CA 1
ATOM 1088 C C . PRO A 1 117 ? 26.487 16.957 50.052 1.00 35.24 325 PRO A C 1
ATOM 1089 O O . PRO A 1 117 ? 26.335 16.917 48.829 1.00 34.63 325 PRO A O 1
ATOM 1100 N N . VAL A 1 118 ? 25.468 16.925 50.916 1.00 33.21 326 VAL A N 1
ATOM 1101 C CA . VAL A 1 118 ? 24.087 16.886 50.450 1.00 35.36 326 VAL A CA 1
ATOM 1102 C C . VAL A 1 118 ? 23.712 18.224 49.824 1.00 34.81 326 VAL A C 1
ATOM 1103 O O . VAL A 1 118 ? 24.252 19.282 50.179 1.00 35.69 326 VAL A O 1
ATOM 1116 N N . ARG A 1 119 ? 22.773 18.175 48.884 1.00 35.41 327 ARG A N 1
ATOM 1117 C CA . ARG A 1 119 ? 22.166 19.363 48.299 1.00 32.45 327 ARG A CA 1
ATOM 1118 C C . ARG A 1 119 ? 20.701 19.399 48.714 1.00 32.87 327 ARG A C 1
ATOM 1119 O O . ARG A 1 119 ? 19.998 18.388 48.604 1.00 33.25 327 ARG A O 1
ATOM 1140 N N . ILE A 1 120 ? 20.249 20.556 49.195 1.00 31.08 328 ILE A N 1
ATOM 1141 C CA . ILE A 1 120 ? 18.984 20.683 49.911 1.00 29.15 328 ILE A CA 1
ATOM 1142 C C . ILE A 1 120 ? 17.973 21.415 49.040 1.00 30.16 328 ILE A C 1
ATOM 1143 O O . ILE A 1 120 ? 18.310 22.388 48.354 1.00 28.19 328 ILE A O 1
ATOM 1159 N N . ALA A 1 121 ? 16.723 20.959 49.101 1.00 30.87 329 ALA A N 1
ATOM 1160 C CA . ALA A 1 121 ? 15.590 21.622 48.467 1.00 30.52 329 ALA A CA 1
ATOM 1161 C C . ALA A 1 121 ? 14.760 22.282 49.562 1.00 30.80 329 ALA A C 1
ATOM 1162 O O . ALA A 1 121 ? 14.094 21.593 50.342 1.00 28.09 329 ALA A O 1
ATOM 1169 N N . PHE A 1 122 ? 14.817 23.611 49.625 1.00 25.23 330 PHE A N 1
ATOM 1170 C CA . PHE A 1 122 ? 14.032 24.389 50.575 1.00 25.81 330 PHE A CA 1
ATOM 1171 C C . PHE A 1 122 ? 12.686 24.743 49.954 1.00 25.28 330 PHE A C 1
ATOM 1172 O O . PHE A 1 122 ? 12.636 25.290 48.848 1.00 25.52 330 PHE A O 1
ATOM 1189 N N . VAL A 1 123 ? 11.603 24.433 50.663 1.00 26.04 331 VAL A N 1
ATOM 1190 C CA . VAL A 1 123 ? 10.259 24.841 50.267 1.00 25.94 331 VAL A CA 1
ATOM 1191 C C . VAL A 1 123 ? 9.811 25.919 51.245 1.00 27.52 331 VAL A C 1
ATOM 1192 O O . VAL A 1 123 ? 9.644 25.658 52.444 1.00 25.73 331 VAL A O 1
ATOM 1205 N N . LEU A 1 124 ? 9.622 27.132 50.737 1.00 22.37 332 LEU A N 1
ATOM 1206 C CA . LEU A 1 124 ? 9.226 28.272 51.553 1.00 22.34 332 LEU A CA 1
ATOM 1207 C C . LEU A 1 124 ? 7.739 28.535 51.341 1.00 19.57 332 LEU A C 1
ATOM 1208 O O . LEU A 1 124 ? 7.314 28.846 50.224 1.00 21.66 332 LEU A O 1
ATOM 1224 N N . VAL A 1 125 ? 6.956 28.395 52.407 1.00 23.84 333 VAL A N 1
ATOM 1225 C CA . VAL A 1 125 ? 5.517 28.648 52.390 1.00 27.31 333 VAL A CA 1
ATOM 1226 C C . VAL A 1 125 ? 5.288 29.953 53.141 1.00 21.85 333 VAL A C 1
ATOM 1227 O O . VAL A 1 125 ? 5.487 30.013 54.359 1.00 21.12 333 VAL A O 1
ATOM 1240 N N . VAL A 1 126 ? 4.857 30.997 52.429 1.00 22.32 334 VAL A N 1
ATOM 1241 C CA . VAL A 1 126 ? 4.862 32.353 52.967 1.00 25.47 334 VAL A CA 1
ATOM 1242 C C . VAL A 1 126 ? 3.541 33.054 52.670 1.00 22.38 334 VAL A C 1
ATOM 1243 O O . VAL A 1 126 ? 2.795 32.676 51.764 1.00 22.99 334 VAL A O 1
ATOM 1256 N N . HIS A 1 127 ? 3.265 34.095 53.459 1.00 19.58 335 HIS A N 1
ATOM 1257 C CA . HIS A 1 127 ? 2.104 34.955 53.258 1.00 19.60 335 HIS A CA 1
ATOM 1258 C C . HIS A 1 127 ? 2.341 36.262 54.011 1.00 19.75 335 HIS A C 1
ATOM 1259 O O . HIS A 1 127 ? 3.257 36.373 54.828 1.00 21.56 335 HIS A O 1
ATOM 1273 N N . GLY A 1 128 ? 1.503 37.254 53.729 1.00 24.43 336 GLY A N 1
ATOM 1274 C CA . GLY A 1 128 ? 1.566 38.514 54.459 1.00 25.41 336 GLY A CA 1
ATOM 1275 C C . GLY A 1 128 ? 2.410 39.565 53.759 1.00 24.14 336 GLY A C 1
ATOM 1276 O O . GLY A 1 128 ? 2.688 39.486 52.559 1.00 23.89 336 GLY A O 1
ATOM 1280 N N . ARG A 1 129 ? 2.833 40.568 54.539 1.00 25.35 337 ARG A N 1
ATOM 1281 C CA . ARG A 1 129 ? 3.484 41.764 54.007 1.00 22.84 337 ARG A CA 1
ATOM 1282 C C . ARG A 1 129 ? 4.985 41.851 54.293 1.00 24.87 337 ARG A C 1
ATOM 1283 O O . ARG A 1 129 ? 5.629 42.796 53.824 1.00 22.66 337 ARG A O 1
ATOM 1304 N N . ALA A 1 130 ? 5.565 40.914 55.045 1.00 24.80 338 ALA A N 1
ATOM 1305 C CA . ALA A 1 130 ? 6.920 41.092 55.584 1.00 26.69 338 ALA A CA 1
ATOM 1306 C C . ALA A 1 130 ? 7.996 40.652 54.584 1.00 24.34 338 ALA A C 1
ATOM 1307 O O . ALA A 1 130 ? 8.819 39.775 54.851 1.00 23.29 338 ALA A O 1
ATOM 1314 N N . SER A 1 131 ? 8.018 41.325 53.432 1.00 21.98 339 SER A N 1
ATOM 1315 C CA . SER A 1 131 ? 8.896 40.897 52.345 1.00 21.87 339 SER A CA 1
ATOM 1316 C C . SER A 1 131 ? 10.369 41.139 52.667 1.00 23.08 339 SER A C 1
ATOM 1317 O O . SER A 1 131 ? 11.229 40.339 52.277 1.00 22.15 339 SER A O 1
ATOM 1325 N N . ARG A 1 132 ? 10.689 42.242 53.356 1.00 23.16 340 ARG A N 1
ATOM 1326 C CA . ARG A 1 132 ? 12.091 42.551 53.633 1.00 23.83 340 ARG A CA 1
ATOM 1327 C C . ARG A 1 132 ? 12.697 41.587 54.648 1.00 24.87 340 ARG A C 1
ATOM 1328 O O . ARG A 1 132 ? 13.892 41.280 54.569 1.00 24.13 340 ARG A O 1
ATOM 1349 N N . GLN A 1 133 ? 11.907 41.115 55.614 1.00 26.93 341 GLN A N 1
ATOM 1350 C CA . GLN A 1 133 ? 12.406 40.097 56.534 1.00 29.35 341 GLN A CA 1
ATOM 1351 C C . GLN A 1 133 ? 12.606 38.765 55.819 1.00 27.29 341 GLN A C 1
ATOM 1352 O O . GLN A 1 133 ? 13.579 38.051 56.086 1.00 28.57 341 GLN A O 1
ATOM 1366 N N . LEU A 1 134 ? 11.696 38.414 54.908 1.00 26.52 342 LEU A N 1
ATOM 1367 C CA . LEU A 1 134 ? 11.863 37.190 54.130 1.00 25.35 342 LEU A CA 1
ATOM 1368 C C . LEU A 1 134 ? 13.130 37.251 53.287 1.00 25.09 342 LEU A C 1
ATOM 1369 O O . LEU A 1 134 ? 13.818 36.238 53.110 1.00 22.04 342 LEU A O 1
ATOM 1385 N N . GLN A 1 135 ? 13.459 38.434 52.763 1.00 24.96 343 GLN A N 1
ATOM 1386 C CA . GLN A 1 135 ? 14.691 38.594 51.998 1.00 25.83 343 GLN A CA 1
ATOM 1387 C C . GLN A 1 135 ? 15.914 38.446 52.894 1.00 26.20 343 GLN A C 1
ATOM 1388 O O . GLN A 1 135 ? 16.908 37.825 52.500 1.00 24.40 343 GLN A O 1
ATOM 1402 N N . ARG A 1 136 ? 15.850 38.995 54.110 1.00 25.17 344 ARG A N 1
ATOM 1403 C CA . ARG A 1 136 ? 16.949 38.851 55.060 1.00 25.19 344 ARG A CA 1
ATOM 1404 C C . ARG A 1 136 ? 17.186 37.384 55.404 1.00 26.00 344 ARG A C 1
ATOM 1405 O O . ARG A 1 136 ? 18.331 36.916 55.426 1.00 24.18 344 ARG A O 1
ATOM 1426 N N . MET A 1 137 ? 16.112 36.638 55.676 1.00 24.77 345 MET A N 1
ATOM 1427 C CA . MET A 1 137 ? 16.265 35.229 56.026 1.00 27.35 345 MET A CA 1
ATOM 1428 C C . MET A 1 137 ? 16.755 34.418 54.833 1.00 25.29 345 MET A C 1
ATOM 1429 O O . MET A 1 137 ? 17.632 33.557 54.975 1.00 24.76 345 MET A O 1
ATOM 1443 N N . PHE A 1 138 ? 16.206 34.687 53.647 1.00 24.52 346 PHE A N 1
ATOM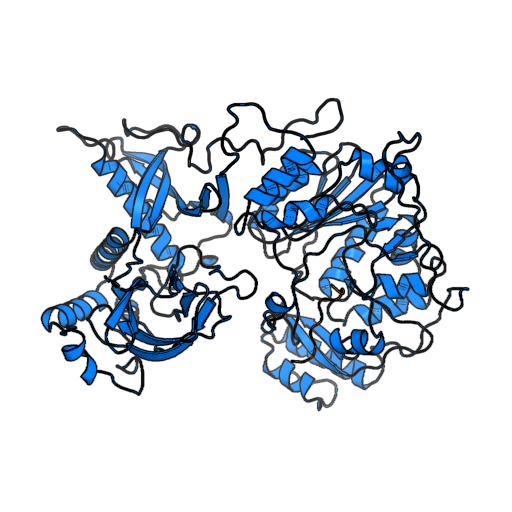 1444 C CA . PHE A 1 138 ? 16.691 34.046 52.431 1.00 26.73 346 PHE A CA 1
ATOM 1445 C C . PHE A 1 138 ? 18.185 34.288 52.243 1.00 29.63 346 PHE A C 1
ATOM 1446 O O . PHE A 1 138 ? 18.923 33.385 51.827 1.00 29.24 346 PHE A O 1
ATOM 1463 N N . LYS A 1 139 ? 18.648 35.502 52.552 1.00 26.43 347 LYS A N 1
ATOM 1464 C CA . LYS A 1 139 ? 20.072 35.815 52.463 1.00 26.44 347 LYS A CA 1
ATOM 1465 C C . LYS A 1 139 ? 20.894 34.903 53.364 1.00 26.34 347 LYS A C 1
ATOM 1466 O O . LYS A 1 139 ? 21.977 34.447 52.980 1.00 27.98 347 LYS A O 1
ATOM 1485 N N . ALA A 1 140 ? 20.399 34.633 54.571 1.00 30.30 348 ALA A N 1
ATOM 1486 C CA . ALA A 1 140 ? 21.159 33.835 55.525 1.00 30.86 348 ALA A CA 1
ATOM 1487 C C . ALA A 1 140 ? 21.268 32.375 55.097 1.00 28.57 348 ALA A C 1
ATOM 1488 O O . ALA A 1 140 ? 22.301 31.744 55.342 1.00 29.79 348 ALA A O 1
ATOM 1495 N N . ILE A 1 141 ? 20.234 31.817 54.459 1.00 26.07 349 ILE A N 1
ATOM 1496 C CA . ILE A 1 141 ? 20.212 30.386 54.154 1.00 28.00 349 ILE A CA 1
ATOM 1497 C C . ILE A 1 141 ? 20.695 30.069 52.746 1.00 26.99 349 ILE A C 1
ATOM 1498 O O . ILE A 1 141 ? 20.831 28.888 52.404 1.00 29.78 349 ILE A O 1
ATOM 1514 N N . TYR A 1 142 ? 20.975 31.075 51.923 1.00 27.23 350 TYR A N 1
ATOM 1515 C CA . TYR A 1 142 ? 21.248 30.811 50.516 1.00 27.90 350 TYR A CA 1
ATOM 1516 C C . TYR A 1 142 ? 22.628 30.192 50.312 1.00 31.76 350 TYR A C 1
ATOM 1517 O O . TYR A 1 142 ? 23.610 30.585 50.950 1.00 29.56 350 TYR A O 1
ATOM 1535 N N . HIS A 1 143 ? 22.692 29.226 49.396 1.00 31.71 351 HIS A N 1
ATOM 1536 C CA . HIS A 1 143 ? 23.948 28.731 48.848 1.00 33.21 351 HIS A CA 1
ATOM 1537 C C . HIS A 1 143 ? 23.677 28.250 47.429 1.00 32.70 351 HIS A C 1
ATOM 1538 O O . HIS A 1 143 ? 22.613 27.687 47.154 1.00 31.79 351 HIS A O 1
ATOM 1552 N N . LYS A 1 144 ? 24.643 28.472 46.533 1.00 32.83 352 LYS A N 1
ATOM 1553 C CA . LYS A 1 144 ? 24.429 28.198 45.115 1.00 34.49 352 LYS A CA 1
ATOM 1554 C C . LYS A 1 144 ? 24.163 26.725 44.829 1.00 34.06 352 LYS A C 1
ATOM 1555 O O . LYS A 1 144 ? 23.621 26.407 43.766 1.00 34.54 352 LYS A O 1
ATOM 1574 N N . ASP A 1 145 ? 24.539 25.823 45.735 1.00 31.83 353 ASP A N 1
ATOM 1575 C CA . ASP A 1 145 ? 24.361 24.392 45.515 1.00 36.04 353 ASP A CA 1
ATOM 1576 C C . ASP A 1 145 ? 23.011 23.869 45.991 1.00 32.95 353 ASP A C 1
ATOM 1577 O O . ASP A 1 145 ? 22.682 22.713 45.705 1.00 35.84 353 ASP A O 1
ATOM 1586 N N . HIS A 1 146 ? 22.231 24.674 46.708 1.00 31.63 354 HIS A N 1
ATOM 1587 C CA . HIS A 1 146 ? 20.916 24.262 47.176 1.00 27.63 354 HIS A CA 1
ATOM 1588 C C . HIS A 1 146 ? 19.848 24.679 46.160 1.00 29.95 354 HIS A C 1
ATOM 1589 O O . HIS A 1 146 ? 20.153 25.182 45.074 1.00 30.19 354 HIS A O 1
ATOM 1603 N N . PHE A 1 147 ? 18.576 24.474 46.511 1.00 26.61 355 PHE A N 1
ATOM 1604 C CA . PHE A 1 147 ? 17.448 24.835 45.662 1.00 27.65 355 PHE A CA 1
ATOM 1605 C C . PHE A 1 147 ? 16.347 25.425 46.533 1.00 27.53 355 PHE A C 1
ATOM 1606 O O . PHE A 1 147 ? 16.224 25.082 47.711 1.00 27.61 355 PHE A O 1
ATOM 1623 N N . TYR A 1 148 ? 15.551 26.321 45.945 1.00 25.39 356 TYR A N 1
ATOM 1624 C CA . TYR A 1 148 ? 14.553 27.084 46.695 1.00 25.70 356 TYR A CA 1
ATOM 1625 C C . TYR A 1 148 ? 13.264 27.170 45.888 1.00 24.18 356 TYR A C 1
ATOM 1626 O O . TYR A 1 148 ? 13.271 27.663 44.756 1.00 27.47 356 TYR A O 1
ATOM 1644 N N . TYR A 1 149 ? 12.165 26.690 46.477 1.00 24.25 357 TYR A N 1
ATOM 1645 C CA . TYR A 1 149 ? 10.860 26.598 45.820 1.00 24.59 357 TYR A CA 1
ATOM 1646 C C . TYR A 1 149 ? 9.828 27.273 46.717 1.00 24.42 357 TYR A C 1
ATOM 1647 O O . TYR A 1 149 ? 9.586 26.812 47.837 1.00 24.46 357 TYR A O 1
ATOM 1665 N N . ILE A 1 150 ? 9.208 28.345 46.224 1.00 21.88 358 ILE A N 1
ATOM 1666 C CA . ILE A 1 150 ? 8.500 29.306 47.069 1.00 21.61 358 ILE A CA 1
ATOM 1667 C C . ILE A 1 150 ? 7.019 29.312 46.700 1.00 20.93 358 ILE A C 1
ATOM 1668 O O . ILE A 1 150 ? 6.657 29.639 45.563 1.00 22.41 358 ILE A O 1
ATOM 1684 N N . HIS A 1 151 ? 6.166 28.985 47.668 1.00 22.96 359 HIS A N 1
ATOM 1685 C CA . HIS A 1 151 ? 4.717 29.044 47.505 1.00 25.18 359 HIS A CA 1
ATOM 1686 C C . HIS A 1 151 ? 4.187 30.247 48.277 1.00 22.51 359 HIS A C 1
ATOM 1687 O O . HIS A 1 151 ? 4.387 30.345 49.492 1.00 24.23 359 HIS A O 1
ATOM 1701 N N . VAL A 1 152 ? 3.511 31.152 47.575 1.00 22.83 360 VAL A N 1
ATOM 1702 C CA . VAL A 1 152 ? 2.937 32.353 48.175 1.00 22.32 360 VAL A CA 1
ATOM 1703 C C . VAL A 1 152 ? 1.420 32.227 48.161 1.00 21.80 360 VAL A C 1
ATOM 1704 O O . VAL A 1 152 ? 0.818 32.027 47.100 1.00 23.07 360 VAL A O 1
ATOM 1717 N N . ASP A 1 153 ? 0.804 32.374 49.333 1.00 27.37 361 ASP A N 1
ATOM 1718 C CA . ASP A 1 153 ? -0.650 32.333 49.458 1.00 26.05 361 ASP A CA 1
ATOM 1719 C C . ASP A 1 153 ? -1.316 33.142 48.353 1.00 25.92 361 ASP A C 1
ATOM 1720 O O . ASP A 1 153 ? -0.952 34.293 48.101 1.00 24.92 361 ASP A O 1
ATOM 1729 N N . LYS A 1 154 ? -2.314 32.528 47.711 1.00 20.49 362 LYS A N 1
ATOM 1730 C CA . LYS A 1 154 ? -3.020 33.165 46.603 1.00 22.77 362 LYS A CA 1
ATOM 1731 C C . LYS A 1 154 ? -3.539 34.549 46.968 1.00 21.93 362 LYS A C 1
ATOM 1732 O O . LYS A 1 154 ? -3.737 35.388 46.082 1.00 22.46 362 LYS A O 1
ATOM 1751 N N . ARG A 1 155 ? -3.777 34.808 48.256 1.00 23.84 363 ARG A N 1
ATOM 1752 C CA . ARG A 1 155 ? -4.284 36.110 48.680 1.00 28.03 363 ARG A CA 1
ATOM 1753 C C . ARG A 1 155 ? -3.196 37.177 48.776 1.00 27.35 363 ARG A C 1
ATOM 1754 O O . ARG A 1 155 ? -3.519 38.370 48.736 1.00 29.09 363 ARG A O 1
ATOM 1775 N N . SER A 1 156 ? -1.929 36.785 48.903 1.00 22.11 364 SER A N 1
ATOM 1776 C CA . SER A 1 156 ? -0.847 37.731 49.196 1.00 24.74 364 SER A CA 1
ATOM 1777 C C . SER A 1 156 ? -0.144 38.154 47.906 1.00 22.43 364 SER A C 1
ATOM 1778 O O . SER A 1 156 ? 0.995 37.780 47.624 1.00 21.94 364 SER A O 1
ATOM 1786 N N . ASN A 1 157 ? -0.837 38.990 47.130 1.00 21.98 365 ASN A N 1
ATOM 1787 C CA . ASN A 1 157 ? -0.335 39.346 45.805 1.00 24.36 365 ASN A CA 1
ATOM 1788 C C . ASN A 1 157 ? 0.879 40.270 45.885 1.00 25.23 365 ASN A C 1
ATOM 1789 O O . ASN A 1 157 ? 1.806 40.148 45.076 1.00 22.92 365 ASN A O 1
ATOM 1800 N N . TYR A 1 158 ? 0.899 41.203 46.841 1.00 25.05 366 TYR A N 1
ATOM 1801 C CA . TYR A 1 158 ? 2.072 42.061 46.996 1.00 26.78 366 TYR A CA 1
ATOM 1802 C C . TYR A 1 158 ? 3.328 41.228 47.225 1.00 26.9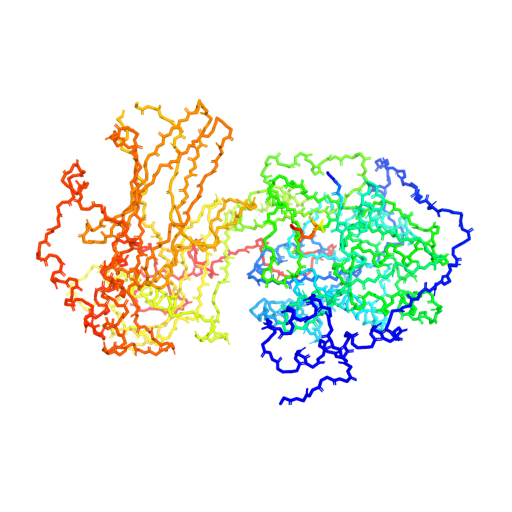8 366 TYR A C 1
ATOM 1803 O O . TYR A 1 158 ? 4.347 41.414 46.549 1.00 26.06 366 TYR A O 1
ATOM 1821 N N . LEU A 1 159 ? 3.275 40.306 48.188 1.00 26.83 367 LEU A N 1
ATOM 1822 C CA . LEU A 1 159 ? 4.439 39.476 48.478 1.00 25.91 367 LEU A CA 1
ATOM 1823 C C . LEU A 1 159 ? 4.849 38.647 47.268 1.00 24.54 367 LEU A C 1
ATOM 1824 O O . LEU A 1 159 ? 6.043 38.424 47.049 1.00 26.38 367 LEU A O 1
ATOM 1840 N N . HIS A 1 160 ? 3.883 38.192 46.466 1.00 28.69 368 HIS A N 1
ATOM 1841 C CA . HIS A 1 160 ? 4.218 37.375 45.304 1.00 28.03 368 HIS A CA 1
ATOM 1842 C C . HIS A 1 160 ? 5.024 38.170 44.286 1.00 28.34 368 HIS A C 1
ATOM 1843 O O . HIS A 1 160 ? 5.989 37.656 43.710 1.00 24.14 368 HIS A O 1
ATOM 1857 N N . ARG A 1 161 ? 4.642 39.426 44.045 1.00 23.10 369 ARG A N 1
ATOM 1858 C CA . ARG A 1 161 ? 5.403 40.252 43.115 1.00 24.31 369 ARG A CA 1
ATOM 1859 C C . ARG A 1 161 ? 6.839 40.441 43.594 1.00 27.31 369 ARG A C 1
ATOM 1860 O O . ARG A 1 161 ? 7.772 40.475 42.783 1.00 28.38 369 ARG A O 1
ATOM 1881 N N . GLN A 1 162 ? 7.040 40.561 44.909 1.00 28.86 370 GLN A N 1
ATOM 1882 C CA . GLN A 1 162 ? 8.393 40.724 45.432 1.00 29.07 370 GLN A CA 1
ATOM 1883 C C . GLN A 1 162 ? 9.188 39.428 45.311 1.00 29.66 370 GLN A C 1
ATOM 1884 O O . GLN A 1 162 ? 10.395 39.455 45.044 1.00 28.85 370 GLN A O 1
ATOM 1898 N N . VAL A 1 163 ? 8.528 38.285 45.510 1.00 25.85 371 VAL A N 1
ATOM 1899 C CA . VAL A 1 163 ? 9.198 36.994 45.375 1.00 26.93 371 VAL A CA 1
ATOM 1900 C C . VAL A 1 163 ? 9.586 36.739 43.923 1.00 27.27 371 VAL A C 1
ATOM 1901 O O . VAL A 1 163 ? 10.644 36.161 43.642 1.00 24.97 371 VAL A O 1
ATOM 1914 N N . LEU A 1 164 ? 8.736 37.152 42.979 1.00 28.66 372 LEU A N 1
ATOM 1915 C CA . LEU A 1 164 ? 9.065 36.988 41.566 1.00 32.37 372 LEU A CA 1
ATOM 1916 C C . LEU A 1 164 ? 10.396 37.645 41.225 1.00 37.46 372 LEU A C 1
ATOM 1917 O O . LEU A 1 164 ? 11.176 37.108 40.429 1.00 36.25 372 LEU A O 1
ATOM 1933 N N . GLN A 1 165 ? 10.670 38.816 41.808 1.00 40.88 373 GLN A N 1
ATOM 1934 C CA . GLN A 1 165 ? 11.926 39.504 41.528 1.00 46.42 373 GLN A CA 1
ATOM 1935 C C . GLN A 1 165 ? 13.122 38.656 41.942 1.00 46.01 373 GLN A C 1
ATOM 1936 O O . GLN A 1 165 ? 14.154 38.649 41.263 1.00 46.54 373 GLN A O 1
ATOM 1950 N N . VAL A 1 166 ? 13.000 37.933 43.056 1.00 39.55 374 VAL A N 1
ATOM 1951 C CA . VAL A 1 166 ? 14.093 37.085 43.522 1.00 37.33 374 VAL A CA 1
ATOM 1952 C C . VAL A 1 166 ? 14.276 35.892 42.591 1.00 36.87 374 VAL A C 1
ATOM 1953 O O . VAL A 1 166 ? 15.400 35.555 42.201 1.00 36.28 374 VAL A O 1
ATOM 1966 N N . SER A 1 167 ? 13.175 35.227 42.227 1.00 32.81 375 SER A N 1
ATOM 1967 C CA . SER A 1 167 ? 13.283 34.055 41.364 1.00 34.07 375 SER A CA 1
ATOM 1968 C C . SER A 1 167 ? 13.872 34.418 40.008 1.00 36.39 375 SER A C 1
ATOM 1969 O O . SER A 1 167 ? 14.573 33.603 39.397 1.00 34.00 375 SER A O 1
ATOM 1977 N N . ARG A 1 168 ? 13.614 35.634 39.526 1.00 34.96 376 ARG A N 1
ATOM 1978 C CA . ARG A 1 168 ? 14.170 36.061 38.247 1.00 38.29 376 ARG A CA 1
ATOM 1979 C C . ARG A 1 168 ? 15.669 36.331 38.322 1.00 36.27 376 ARG A C 1
ATOM 1980 O O . ARG A 1 168 ? 16.321 36.408 37.276 1.00 35.72 376 ARG A O 1
ATOM 2001 N N . GLN A 1 169 ? 16.228 36.467 39.525 1.00 39.21 377 GLN A N 1
ATOM 2002 C CA . GLN A 1 169 ? 17.643 36.782 39.689 1.00 39.17 377 GLN A CA 1
ATOM 2003 C C . GLN A 1 169 ? 18.533 35.549 39.764 1.00 38.56 377 GLN A C 1
ATOM 2004 O O . GLN A 1 169 ? 19.699 35.614 39.355 1.00 34.98 377 GLN A O 1
ATOM 2018 N N . TYR A 1 170 ? 18.023 34.431 40.279 1.00 31.22 378 TYR A N 1
ATOM 2019 C CA . TYR A 1 170 ? 18.853 33.272 40.576 1.00 32.27 378 TYR A CA 1
ATOM 2020 C C . TYR A 1 170 ? 18.292 32.032 39.894 1.00 30.78 378 TYR A C 1
ATOM 2021 O O . TYR A 1 170 ? 17.077 31.803 39.892 1.00 28.14 378 TYR A O 1
ATOM 2039 N N . SER A 1 171 ? 19.192 31.238 39.311 1.00 33.33 379 SER A N 1
ATOM 2040 C CA . SER A 1 171 ? 18.795 30.067 38.539 1.00 37.58 379 SER A CA 1
ATOM 2041 C C . SER A 1 171 ? 18.342 28.902 39.409 1.00 36.27 379 SER A C 1
ATOM 2042 O O . SER A 1 171 ? 17.703 27.979 38.894 1.00 37.51 379 SER A O 1
ATOM 2050 N N . ASN A 1 172 ? 18.663 28.914 40.704 1.00 31.99 380 ASN A N 1
ATOM 2051 C CA . ASN A 1 172 ? 18.243 27.863 41.621 1.00 29.47 380 ASN A CA 1
ATOM 2052 C C . ASN A 1 172 ? 17.089 28.299 42.522 1.00 29.81 380 ASN A C 1
ATOM 2053 O O . ASN A 1 172 ? 16.903 27.727 43.602 1.00 26.85 380 ASN A O 1
ATOM 2064 N N . VAL A 1 173 ? 16.311 29.296 42.098 1.00 25.86 381 VAL A N 1
ATOM 2065 C CA . VAL A 1 173 ? 15.136 29.758 42.828 1.00 25.72 381 VAL A CA 1
ATOM 2066 C C . VAL A 1 173 ? 13.956 29.765 41.866 1.00 29.48 381 VAL A C 1
ATOM 2067 O O . VAL A 1 173 ? 14.051 30.320 40.766 1.00 29.25 381 VAL A O 1
ATOM 2080 N N . ARG A 1 174 ? 12.847 29.149 42.280 1.00 30.21 382 ARG A N 1
ATOM 2081 C CA . ARG A 1 174 ? 11.638 29.087 41.470 1.00 29.76 382 ARG A CA 1
ATOM 2082 C C . ARG A 1 174 ? 10.420 29.312 42.356 1.00 29.15 382 ARG A C 1
ATOM 2083 O O . ARG A 1 174 ? 10.449 29.037 43.558 1.00 28.49 382 ARG A O 1
ATOM 2104 N N . VAL A 1 175 ? 9.349 29.827 41.750 1.00 26.26 383 VAL A N 1
ATOM 2105 C CA . VAL A 1 175 ? 8.070 30.002 42.428 1.00 25.29 383 VAL A CA 1
ATOM 2106 C C . VAL A 1 175 ? 7.100 28.951 41.909 1.00 25.05 383 VAL A C 1
ATOM 2107 O O . VAL A 1 175 ? 7.145 28.561 40.737 1.00 26.25 383 VAL A O 1
ATOM 2120 N N . THR A 1 176 ? 6.214 28.499 42.788 1.00 25.52 384 THR A N 1
ATOM 2121 C CA . THR A 1 176 ? 5.157 27.586 42.371 1.00 26.38 384 THR A CA 1
ATOM 2122 C C . THR A 1 176 ? 4.201 28.317 41.432 1.00 25.71 384 THR A C 1
ATOM 2123 O O . THR A 1 176 ? 3.731 29.410 41.771 1.00 25.84 384 THR A O 1
ATOM 2134 N N . PRO A 1 177 ? 3.904 27.772 40.245 1.00 26.54 385 PRO A N 1
ATOM 2135 C CA . PRO A 1 177 ? 2.923 28.451 39.378 1.00 29.83 385 PRO A CA 1
ATOM 2136 C C . PRO A 1 177 ? 1.524 28.430 39.959 1.00 31.97 385 PRO A C 1
ATOM 2137 O O . PRO A 1 177 ? 0.785 29.415 39.834 1.00 31.40 385 PRO A O 1
ATOM 2148 N N . TRP A 1 178 ? 1.137 27.316 40.574 1.00 24.72 386 TRP A N 1
ATOM 2149 C CA . TRP A 1 178 ? -0.123 27.212 41.293 1.00 27.10 386 TRP A CA 1
ATOM 2150 C C . TRP A 1 178 ? 0.017 27.848 42.670 1.00 24.25 386 TRP A C 1
ATOM 2151 O O . TRP A 1 178 ? 1.098 27.856 43.264 1.00 25.58 386 TRP A O 1
ATOM 2172 N N . ARG A 1 179 ? -1.087 28.404 43.168 1.00 25.89 387 ARG A N 1
ATOM 2173 C CA . ARG A 1 179 ? -1.111 29.087 44.458 1.00 27.67 387 ARG A CA 1
ATOM 2174 C C . ARG A 1 179 ? -2.436 28.785 45.138 1.00 29.86 387 ARG A C 1
ATOM 2175 O O . ARG A 1 179 ? -3.498 29.061 44.572 1.00 32.62 387 ARG A O 1
ATOM 2196 N N . MET A 1 180 ? -2.375 28.234 46.348 1.00 27.55 388 MET A N 1
ATOM 2197 C CA . MET A 1 180 ? -3.556 27.905 47.132 1.00 28.61 388 MET A CA 1
ATOM 2198 C C . MET A 1 180 ? -3.785 28.949 48.221 1.00 29.98 388 MET A C 1
ATOM 2199 O O . MET A 1 180 ? -2.875 29.685 48.611 1.00 24.81 388 MET A O 1
ATOM 2213 N N . ALA A 1 181 ? -5.028 29.001 48.710 1.00 27.50 389 ALA A N 1
ATOM 2214 C CA . ALA A 1 181 ? -5.389 29.858 49.840 1.00 30.95 389 ALA A CA 1
ATOM 2215 C C . ALA A 1 181 ? -5.196 29.056 51.125 1.00 31.08 389 ALA A C 1
ATOM 2216 O O . ALA A 1 181 ? -6.140 28.538 51.726 1.00 31.83 389 ALA A O 1
ATOM 2223 N N . THR A 1 182 ? -3.933 28.968 51.553 1.00 28.28 390 THR A N 1
ATOM 2224 C CA . THR A 1 182 ? -3.514 28.068 52.633 1.00 25.68 390 THR A CA 1
ATOM 2225 C C . THR A 1 182 ? -3.866 28.660 54.001 1.00 25.24 390 THR A C 1
ATOM 2226 O O . THR A 1 182 ? -3.008 29.070 54.789 1.00 24.59 390 THR A O 1
ATOM 2237 N N . ILE A 1 183 ? -5.170 28.653 54.294 1.00 27.52 391 ILE A N 1
ATOM 2238 C CA . ILE A 1 183 ? -5.663 29.166 55.568 1.00 26.43 391 ILE A CA 1
ATOM 2239 C C . ILE A 1 183 ? -5.037 28.394 56.726 1.00 27.25 391 ILE A C 1
ATOM 2240 O O . ILE A 1 183 ? -4.575 27.256 56.579 1.00 26.91 391 ILE A O 1
ATOM 2256 N N . TRP A 1 184 ? -5.037 29.024 57.899 1.00 26.13 392 TRP A N 1
ATOM 2257 C CA . TRP A 1 184 ? -4.492 28.384 59.088 1.00 27.20 392 TRP A CA 1
ATOM 2258 C C . TRP A 1 184 ? -5.255 27.099 59.393 1.00 28.93 392 TRP A C 1
ATOM 2259 O O . TRP A 1 184 ? -6.490 27.082 59.409 1.00 26.79 392 TRP A O 1
ATOM 2280 N N . GLY A 1 185 ? -4.511 26.019 59.637 1.00 25.42 393 GLY A N 1
ATOM 2281 C CA . GLY A 1 185 ? -5.103 24.730 59.939 1.00 27.08 393 GLY A CA 1
ATOM 2282 C C . GLY A 1 185 ? -5.805 24.056 58.783 1.00 27.84 393 GLY A C 1
ATOM 2283 O O . GLY A 1 185 ? -6.386 22.979 58.975 1.00 27.70 393 GLY A O 1
ATOM 2287 N N . GLY A 1 186 ? -5.761 24.637 57.588 1.00 31.96 394 GLY A N 1
ATOM 2288 C CA . GLY A 1 186 ? -6.505 24.090 56.477 1.00 30.75 394 GLY A CA 1
ATOM 2289 C C . GLY A 1 186 ? -5.932 22.780 55.968 1.00 32.35 394 GLY A C 1
ATOM 2290 O O . GLY A 1 186 ? -4.752 22.459 56.135 1.00 29.76 394 GLY A O 1
ATOM 2294 N N . ALA A 1 187 ? -6.813 22.004 55.335 1.00 32.44 395 ALA A N 1
ATOM 2295 C CA . ALA A 1 187 ? -6.390 20.800 54.637 1.00 31.03 395 ALA A CA 1
ATOM 2296 C C . ALA A 1 187 ? -5.489 21.118 53.451 1.00 30.31 395 ALA A C 1
ATOM 2297 O O . ALA A 1 187 ? -4.732 20.247 53.008 1.00 26.63 395 ALA A O 1
ATOM 2304 N N . SER A 1 188 ? -5.549 22.347 52.935 1.00 27.78 396 SER A N 1
ATOM 2305 C CA . SER A 1 188 ? -4.784 22.713 51.749 1.00 29.18 396 SER A CA 1
ATOM 2306 C C . SER A 1 188 ? -3.282 22.761 52.004 1.00 26.87 396 SER A C 1
ATOM 2307 O O . SER A 1 188 ? -2.505 22.676 51.047 1.00 27.80 396 SER A O 1
ATOM 2315 N N . LEU A 1 189 ? -2.848 22.907 53.256 1.00 23.36 397 LEU A N 1
ATOM 2316 C CA . LEU A 1 189 ? -1.414 22.952 53.519 1.00 23.74 397 LEU A CA 1
ATOM 2317 C C . LEU A 1 189 ? -0.752 21.625 53.164 1.00 22.98 397 LEU A C 1
ATOM 2318 O O . LEU A 1 189 ? 0.372 21.605 52.651 1.00 21.45 397 LEU A O 1
ATOM 2334 N N . LEU A 1 190 ? -1.432 20.505 53.426 1.00 23.88 398 LEU A N 1
ATOM 2335 C CA . LEU A 1 190 ? -0.886 19.211 53.022 1.00 26.08 398 LEU A CA 1
ATOM 2336 C C . LEU A 1 190 ? -0.927 19.052 51.509 1.00 27.40 398 LEU A C 1
ATOM 2337 O O . LEU A 1 190 ? 0.016 18.522 50.910 1.00 25.43 398 LEU A O 1
ATOM 2353 N N . SER A 1 191 ? -2.010 19.504 50.870 1.00 27.81 399 SER A N 1
ATOM 2354 C CA . SER A 1 191 ? -2.058 19.491 49.412 1.00 27.82 399 SER A CA 1
ATOM 2355 C C . SER A 1 191 ? -0.891 20.277 48.825 1.00 27.48 399 SER A C 1
ATOM 2356 O O . SER A 1 191 ? -0.301 19.869 47.818 1.00 26.98 399 SER A O 1
ATOM 2364 N N . THR A 1 192 ? -0.544 21.408 49.447 1.00 26.39 400 THR A N 1
ATOM 2365 C CA . THR A 1 192 ? 0.584 22.210 48.980 1.00 25.80 400 THR A CA 1
ATOM 2366 C C . THR A 1 192 ? 1.892 21.433 49.084 1.00 23.56 400 THR A C 1
ATOM 2367 O O . THR A 1 192 ? 2.674 21.380 48.128 1.00 24.91 400 THR A O 1
ATOM 2378 N N . TYR A 1 193 ? 2.157 20.839 50.248 1.00 26.40 401 TYR A N 1
ATOM 2379 C CA . TYR A 1 193 ? 3.389 20.073 50.415 1.00 24.79 401 TYR A CA 1
ATOM 2380 C C . TYR A 1 193 ? 3.458 18.911 49.434 1.00 26.27 401 TYR A C 1
ATOM 2381 O O . TYR A 1 193 ? 4.522 18.635 48.867 1.00 28.40 401 TYR A O 1
ATOM 2399 N N . LEU A 1 194 ? 2.339 18.213 49.220 1.00 24.62 402 LEU A N 1
ATOM 2400 C CA . LEU A 1 194 ? 2.380 17.023 48.374 1.00 29.13 402 LEU A CA 1
ATOM 2401 C C . LEU A 1 194 ? 2.565 17.390 46.909 1.00 28.01 402 LEU A C 1
ATOM 2402 O O . LEU A 1 194 ? 3.258 16.682 46.173 1.00 24.98 402 LEU A O 1
ATOM 2418 N N . GLN A 1 195 ? 1.954 18.488 46.461 1.00 25.26 403 GLN A N 1
ATOM 2419 C CA . GLN A 1 195 ? 2.152 18.906 45.078 1.00 24.07 403 GLN A CA 1
ATOM 2420 C C . GLN A 1 195 ? 3.581 19.384 44.855 1.00 22.78 403 GLN A C 1
ATOM 2421 O O . GLN A 1 195 ? 4.195 19.067 43.829 1.00 24.43 403 GLN A O 1
ATOM 2435 N N . SER A 1 196 ? 4.131 20.142 45.807 1.00 23.76 404 SER A N 1
ATOM 2436 C CA . SER A 1 196 ? 5.503 20.620 45.672 1.00 24.87 404 SER A CA 1
ATOM 2437 C C . SER A 1 196 ? 6.501 19.466 45.680 1.00 27.17 404 SER A C 1
ATOM 2438 O O . SER A 1 196 ? 7.541 19.543 45.013 1.00 25.54 404 SER A O 1
ATOM 2446 N N . MET A 1 197 ? 6.206 18.393 46.418 1.00 28.52 405 MET A N 1
ATOM 2447 C CA . MET A 1 197 ? 7.082 17.226 46.403 1.00 28.48 405 MET A CA 1
ATOM 2448 C C . MET A 1 197 ? 7.070 16.549 45.038 1.00 30.54 405 MET A C 1
ATOM 2449 O O . MET A 1 197 ? 8.123 16.151 44.528 1.00 28.97 405 MET A O 1
ATOM 2463 N N . ARG A 1 198 ? 5.888 16.409 44.430 1.00 28.44 406 ARG A N 1
ATOM 2464 C CA . ARG A 1 198 ? 5.816 15.837 43.090 1.00 28.10 406 ARG A CA 1
ATOM 2465 C C . ARG A 1 198 ? 6.535 16.723 42.081 1.00 27.90 406 ARG A C 1
ATOM 2466 O O . ARG A 1 198 ? 7.294 16.227 41.237 1.00 25.97 406 ARG A O 1
ATOM 2487 N N . ASP A 1 199 ? 6.316 18.039 42.160 1.00 23.90 407 ASP A N 1
ATOM 2488 C CA . ASP A 1 199 ? 7.011 18.977 41.282 1.00 27.66 407 ASP A CA 1
ATOM 2489 C C . ASP A 1 199 ? 8.526 18.818 41.396 1.00 24.69 407 ASP A C 1
ATOM 2490 O O . ASP A 1 199 ? 9.231 18.724 40.385 1.00 26.60 407 ASP A O 1
ATOM 2499 N N . LEU A 1 200 ? 9.045 18.797 42.627 1.00 24.59 408 LEU A N 1
ATOM 2500 C CA . LEU A 1 200 ? 10.492 18.766 42.828 1.00 26.31 408 LEU A CA 1
ATOM 2501 C C . LEU A 1 200 ? 11.103 17.469 42.307 1.00 27.39 408 LEU A C 1
ATOM 2502 O O . LEU A 1 200 ? 12.222 17.471 41.780 1.00 26.90 408 LEU A O 1
ATOM 2518 N N . LEU A 1 201 ? 10.389 16.351 42.449 1.00 29.97 409 LEU A N 1
ATOM 2519 C CA . LEU A 1 201 ? 10.903 15.078 41.952 1.00 29.59 409 LEU A CA 1
ATOM 2520 C C . LEU A 1 201 ? 10.999 15.060 40.433 1.00 32.95 409 LEU A C 1
ATOM 2521 O O . LEU A 1 201 ? 11.888 14.404 39.877 1.00 32.89 409 LEU A O 1
ATOM 2537 N N . GLU A 1 202 ? 10.105 15.768 39.744 1.00 36.89 410 GLU A N 1
ATOM 2538 C CA . GLU A 1 202 ? 10.123 15.796 38.288 1.00 41.38 410 GLU A CA 1
ATOM 2539 C C . GLU A 1 202 ? 11.131 16.790 37.721 1.00 39.29 410 GLU A C 1
ATOM 2540 O O . GLU A 1 202 ? 11.407 16.740 36.519 1.00 38.38 410 GLU A O 1
ATOM 2552 N N . MET A 1 203 ? 11.678 17.684 38.545 1.00 40.77 411 MET A N 1
ATOM 2553 C CA . MET A 1 203 ? 12.724 18.615 38.114 1.00 41.26 411 MET A CA 1
ATOM 2554 C C . MET A 1 203 ? 14.056 17.872 38.109 1.00 40.73 411 MET A C 1
ATOM 2555 O O . MET A 1 203 ? 14.814 17.900 39.081 1.00 38.56 411 MET A O 1
ATOM 2569 N N . THR A 1 204 ? 14.354 17.207 36.991 1.00 45.10 412 THR A N 1
ATOM 2570 C CA . THR A 1 204 ? 15.555 16.377 36.922 1.00 48.04 412 THR A CA 1
ATOM 2571 C C . THR A 1 204 ? 16.828 17.205 37.043 1.00 46.45 412 THR A C 1
ATOM 2572 O O . THR A 1 204 ? 17.857 16.694 37.501 1.00 45.35 412 THR A O 1
ATOM 2583 N N . ASP A 1 205 ? 16.789 18.476 36.636 1.00 46.93 413 ASP A N 1
ATOM 2584 C CA . ASP A 1 205 ? 17.971 19.328 36.718 1.00 47.06 413 ASP A CA 1
ATOM 2585 C C . ASP A 1 205 ? 18.312 19.743 38.145 1.00 44.51 413 ASP A C 1
ATOM 2586 O O . ASP A 1 205 ? 19.324 20.425 38.343 1.00 45.95 413 ASP A O 1
ATOM 2595 N N . TRP A 1 206 ? 17.510 19.350 39.136 1.00 37.46 414 TRP A N 1
ATOM 2596 C CA . TRP A 1 206 ? 17.736 19.684 40.543 1.00 34.84 414 TRP A CA 1
ATOM 2597 C C . TRP A 1 206 ? 17.952 18.398 41.332 1.00 33.62 414 TRP A C 1
ATOM 2598 O O . TRP A 1 206 ? 16.989 17.815 41.853 1.00 33.30 414 TRP A O 1
ATOM 2619 N N . PRO A 1 207 ? 19.199 17.913 41.448 1.00 39.39 415 PRO A N 1
ATOM 2620 C CA . PRO A 1 207 ? 19.469 16.662 42.203 1.00 38.59 415 PRO A CA 1
ATOM 2621 C C . PRO A 1 207 ? 19.577 16.857 43.715 1.00 39.45 415 PRO A C 1
ATOM 2622 O O . PRO A 1 207 ? 20.655 16.909 44.307 1.00 39.23 415 PRO A O 1
ATOM 2633 N N . TRP A 1 208 ? 18.426 16.947 44.379 1.00 31.73 416 TRP A N 1
ATOM 2634 C CA . TRP A 1 208 ? 18.380 17.246 45.803 1.00 28.02 416 TRP A CA 1
ATOM 2635 C C . TRP A 1 208 ? 18.277 15.973 46.636 1.00 28.43 416 TRP A C 1
ATOM 2636 O O . TRP A 1 208 ? 17.776 14.942 46.178 1.00 29.86 416 TRP A O 1
ATOM 2657 N N . ASP A 1 209 ? 18.756 16.066 47.878 1.00 29.09 417 ASP A N 1
ATOM 2658 C CA . ASP A 1 209 ? 18.844 14.933 48.790 1.00 29.98 417 ASP A CA 1
ATOM 2659 C C . ASP A 1 209 ? 17.913 15.035 49.989 1.00 31.77 417 ASP A C 1
ATOM 2660 O O . ASP A 1 209 ? 17.535 13.999 50.549 1.00 27.55 417 ASP A O 1
ATOM 2669 N N . PHE A 1 210 ? 17.538 16.250 50.397 1.00 27.40 418 PHE A N 1
ATOM 2670 C CA . PHE A 1 210 ? 16.668 16.467 51.544 1.00 27.07 418 PHE A CA 1
ATOM 2671 C C . PHE A 1 210 ? 15.611 17.512 51.207 1.00 28.88 418 PHE A C 1
ATOM 2672 O O . PHE A 1 210 ? 15.816 18.374 50.347 1.00 28.40 418 PHE A O 1
ATOM 2689 N N . PHE A 1 211 ? 14.483 17.424 51.913 1.00 28.63 419 PHE A N 1
ATOM 2690 C CA . PHE A 1 211 ? 13.357 18.346 51.790 1.00 28.79 419 PHE A CA 1
ATOM 2691 C C . PHE A 1 211 ? 13.182 19.051 53.129 1.00 26.38 419 PHE A C 1
ATOM 2692 O O . PHE A 1 211 ? 13.048 18.389 54.163 1.00 27.92 419 PHE A O 1
ATOM 2709 N N . ILE A 1 212 ? 13.201 20.386 53.118 1.00 24.33 420 ILE A N 1
ATOM 2710 C CA . ILE A 1 212 ? 13.039 21.186 54.330 1.00 25.09 420 ILE A CA 1
ATOM 2711 C C . ILE A 1 212 ? 12.020 22.287 54.055 1.00 27.52 420 ILE A C 1
ATOM 2712 O O . ILE A 1 212 ? 12.148 23.021 53.069 1.00 25.65 420 ILE A O 1
ATOM 2728 N N . ASN A 1 213 ? 11.018 22.407 54.929 1.00 26.43 421 ASN A N 1
ATOM 2729 C CA . ASN A 1 213 ? 9.979 23.422 54.805 1.00 27.15 421 ASN A CA 1
ATOM 2730 C C . ASN A 1 213 ? 10.204 24.534 55.825 1.00 26.96 421 ASN A C 1
ATOM 2731 O O . ASN A 1 213 ? 10.549 24.269 56.981 1.00 24.74 421 ASN A O 1
ATOM 2742 N N . LEU A 1 214 ? 10.007 25.780 55.386 1.00 25.59 422 LEU A N 1
ATOM 2743 C CA . LEU A 1 214 ? 10.213 26.960 56.219 1.00 25.49 422 LEU A CA 1
ATOM 2744 C C . LEU A 1 214 ? 9.140 28.001 55.925 1.00 23.54 422 LEU A C 1
ATOM 2745 O O . LEU A 1 214 ? 8.636 28.093 54.804 1.00 22.60 422 LEU A O 1
ATOM 2761 N N . SER A 1 215 ? 8.811 28.798 56.939 1.00 22.29 423 SER A N 1
ATOM 2762 C CA . SER A 1 215 ? 7.928 29.948 56.792 1.00 22.45 423 SER A CA 1
ATOM 2763 C C . SER A 1 215 ? 8.736 31.238 56.834 1.00 21.57 423 SER A C 1
ATOM 2764 O O . SER A 1 215 ? 9.939 31.243 57.113 1.00 22.28 423 SER A O 1
ATOM 2772 N N . ALA A 1 216 ? 8.051 32.352 56.565 1.00 22.73 424 ALA A N 1
ATOM 2773 C CA . ALA A 1 216 ? 8.693 33.662 56.646 1.00 29.26 424 ALA A CA 1
ATOM 2774 C C . ALA A 1 216 ? 8.989 34.087 58.078 1.00 28.83 424 ALA A C 1
ATOM 2775 O O . ALA A 1 216 ? 9.579 35.155 58.274 1.00 30.14 424 ALA A O 1
ATOM 2782 N N . ALA A 1 217 ? 8.596 33.295 59.074 1.00 25.96 425 ALA A N 1
ATOM 2783 C CA . ALA A 1 217 ? 8.897 33.582 60.470 1.00 25.99 425 ALA A CA 1
ATOM 2784 C C . ALA A 1 217 ? 9.931 32.625 61.055 1.00 25.90 425 ALA A C 1
ATOM 2785 O O . ALA A 1 217 ? 10.137 32.620 62.273 1.00 25.87 425 ALA A O 1
ATOM 2792 N N . ASP A 1 218 ? 10.581 31.818 60.223 1.00 29.43 426 ASP A N 1
ATOM 2793 C CA . ASP A 1 218 ? 11.672 30.961 60.661 1.00 31.42 426 ASP A CA 1
ATOM 2794 C C . ASP A 1 218 ? 13.010 31.684 60.492 1.00 26.87 426 ASP A C 1
ATOM 2795 O O . ASP A 1 218 ? 13.114 32.682 59.774 1.00 25.39 426 ASP A O 1
ATOM 2804 N N . TYR A 1 219 ? 14.043 31.168 61.174 1.00 25.80 427 TYR A N 1
ATOM 2805 C CA . TYR A 1 219 ? 15.399 31.686 61.011 1.00 26.38 427 TYR A CA 1
ATOM 2806 C C . TYR A 1 219 ? 16.407 30.614 61.390 1.00 28.79 427 TYR A C 1
ATOM 2807 O O . TYR A 1 219 ? 16.153 29.854 62.336 1.00 29.32 427 TYR A O 1
ATOM 2825 N N . PRO A 1 220 ? 17.546 30.521 60.703 1.00 27.43 428 PRO A N 1
ATOM 2826 C CA . PRO A 1 220 ? 18.571 29.556 61.118 1.00 27.52 428 PRO A CA 1
ATOM 2827 C C . PRO A 1 220 ? 19.231 29.961 62.426 1.00 28.40 428 PRO A C 1
ATOM 2828 O O . PRO A 1 220 ? 19.364 31.145 62.745 1.00 25.95 428 PRO A O 1
ATOM 2839 N N . ILE A 1 221 ? 19.641 28.948 63.192 1.00 25.76 429 ILE A N 1
ATOM 2840 C CA . ILE A 1 221 ? 20.428 29.147 64.401 1.00 27.67 429 ILE A CA 1
ATOM 2841 C C . ILE A 1 221 ? 21.779 28.445 64.322 1.00 30.61 429 ILE A C 1
ATOM 2842 O O . ILE A 1 221 ? 22.523 28.426 65.304 1.00 30.80 429 ILE A O 1
ATOM 2858 N N . ARG A 1 222 ? 22.107 27.857 63.171 1.00 32.68 430 ARG A N 1
ATOM 2859 C CA . ARG A 1 222 ? 23.449 27.369 62.887 1.00 34.71 430 ARG A CA 1
ATOM 2860 C C . ARG A 1 222 ? 23.784 27.696 61.438 1.00 31.12 430 ARG A C 1
ATOM 2861 O O . ARG A 1 222 ? 22.898 27.905 60.608 1.00 32.89 430 ARG A O 1
ATOM 2882 N N . THR A 1 223 ? 25.079 27.725 61.137 1.00 31.76 431 THR A N 1
ATOM 2883 C CA . THR A 1 223 ? 25.529 28.057 59.793 1.00 31.13 431 THR A CA 1
ATOM 2884 C C . THR A 1 223 ? 25.144 26.962 58.799 1.00 31.81 431 THR A C 1
ATOM 2885 O O . THR A 1 223 ? 24.862 25.817 59.165 1.00 27.27 431 THR A O 1
ATOM 2896 N N . ASN A 1 224 ? 25.153 27.331 57.516 1.00 32.97 432 ASN A N 1
ATOM 2897 C CA . ASN A 1 224 ? 24.886 26.361 56.460 1.00 33.26 432 ASN A CA 1
ATOM 2898 C C . ASN A 1 224 ? 25.939 25.256 56.439 1.00 35.89 432 ASN A C 1
ATOM 2899 O O . ASN A 1 224 ? 25.620 24.091 56.174 1.00 33.75 432 ASN A O 1
ATOM 2910 N N . ASP A 1 225 ? 27.202 25.599 56.709 1.00 35.71 433 ASP A N 1
ATOM 2911 C CA . ASP A 1 225 ? 28.250 24.581 56.719 1.00 39.63 433 ASP A CA 1
ATOM 2912 C C . ASP A 1 225 ? 27.963 23.506 57.763 1.00 39.17 433 ASP A C 1
ATOM 2913 O O . ASP A 1 225 ? 28.176 22.313 57.512 1.00 37.18 433 ASP A O 1
ATOM 2922 N N . GLN A 1 226 ? 27.472 23.907 58.939 1.00 37.45 434 GLN A N 1
ATOM 2923 C CA . GLN A 1 226 ? 27.185 22.937 59.992 1.00 37.68 434 GLN A CA 1
ATOM 2924 C C . GLN A 1 226 ? 25.945 22.116 59.661 1.00 35.98 434 GLN A C 1
ATOM 2925 O O . GLN A 1 226 ? 25.885 20.920 59.968 1.00 31.81 434 GLN A O 1
ATOM 2939 N N . LEU A 1 227 ? 24.944 22.743 59.042 1.00 32.96 435 LEU A N 1
ATOM 2940 C CA . LEU A 1 227 ? 23.758 22.015 58.603 1.00 32.11 435 LEU A CA 1
ATOM 2941 C C . LEU A 1 227 ? 24.128 20.930 57.597 1.00 31.30 435 LEU A C 1
ATOM 2942 O O . LEU A 1 227 ? 23.725 19.769 57.738 1.00 29.45 435 LEU A O 1
ATOM 2958 N N . VAL A 1 228 ? 24.913 21.290 56.581 1.00 32.51 436 VAL A N 1
ATOM 2959 C CA . VAL A 1 228 ? 25.282 20.332 55.542 1.00 35.64 436 VAL A CA 1
ATOM 2960 C C . VAL A 1 228 ? 26.124 19.204 56.126 1.00 35.56 436 VAL A C 1
ATOM 2961 O O . VAL A 1 228 ? 25.956 18.034 55.761 1.00 36.26 436 VAL A O 1
ATOM 2974 N N . ALA A 1 229 ? 27.044 19.530 57.036 1.00 32.12 437 ALA A N 1
ATOM 2975 C CA . ALA A 1 229 ? 27.872 18.491 57.642 1.00 34.55 437 ALA A CA 1
ATOM 2976 C C . ALA A 1 229 ? 27.019 17.488 58.406 1.00 30.62 437 ALA A C 1
ATOM 2977 O O . ALA A 1 229 ? 27.245 16.274 58.323 1.00 31.15 437 ALA A O 1
ATOM 2984 N N . PHE A 1 230 ? 26.036 17.979 59.159 1.00 31.32 438 PHE A N 1
ATOM 2985 C CA . PHE A 1 230 ? 25.181 17.096 59.945 1.00 35.00 438 PHE A CA 1
ATOM 2986 C C . PHE A 1 230 ? 24.340 16.197 59.045 1.00 34.32 438 PHE A C 1
ATOM 2987 O O . PHE A 1 230 ? 24.287 14.977 59.242 1.00 33.81 438 PHE A O 1
ATOM 3004 N N . LEU A 1 231 ? 23.673 16.781 58.048 1.00 28.82 439 LEU A N 1
ATOM 3005 C CA . LEU A 1 231 ? 22.782 15.991 57.205 1.00 30.92 439 LEU A CA 1
ATOM 3006 C C . LEU A 1 231 ? 23.556 15.039 56.302 1.00 31.79 439 LEU A C 1
ATOM 3007 O O . LEU A 1 231 ? 23.032 13.984 55.926 1.00 33.40 439 LEU A O 1
ATOM 3023 N N . SER A 1 232 ? 24.795 15.385 55.944 1.00 33.43 440 SER A N 1
ATOM 3024 C CA . SER A 1 232 ? 25.623 14.466 55.171 1.00 34.20 440 SER A CA 1
ATOM 3025 C C . SER A 1 232 ? 25.969 13.223 55.979 1.00 35.81 440 SER A C 1
ATOM 3026 O O . SER A 1 232 ? 26.182 12.150 55.406 1.00 34.07 440 SER A O 1
ATOM 3034 N N . ARG A 1 233 ? 26.021 13.351 57.306 1.00 42.50 441 ARG A N 1
ATOM 3035 C CA . ARG A 1 233 ? 26.327 12.228 58.184 1.00 47.05 441 ARG A CA 1
ATOM 3036 C C . ARG A 1 233 ? 25.131 11.301 58.373 1.00 42.58 441 ARG A C 1
ATOM 3037 O O . ARG A 1 233 ? 25.316 10.089 58.537 1.00 40.17 441 ARG A O 1
ATOM 3057 N N . TYR A 1 234 ? 23.910 11.840 58.357 1.00 36.67 442 TYR A N 1
ATOM 3058 C CA . TYR A 1 234 ? 22.710 11.051 58.626 1.00 38.72 442 TYR A CA 1
ATOM 3059 C C . TYR A 1 234 ? 21.730 11.110 57.459 1.00 36.34 442 TYR A C 1
ATOM 3060 O O . TYR A 1 234 ? 20.536 11.354 57.658 1.00 31.25 442 TYR A O 1
ATOM 3078 N N . ARG A 1 235 ? 22.216 10.856 56.244 1.00 39.42 443 ARG A N 1
ATOM 3079 C CA . ARG A 1 235 ? 21.436 11.144 55.047 1.00 41.07 443 ARG A CA 1
ATOM 3080 C C . ARG A 1 235 ? 20.330 10.133 54.772 1.00 40.50 443 ARG A C 1
ATOM 3081 O O . ARG A 1 235 ? 19.483 10.399 53.911 1.00 39.49 443 ARG A O 1
ATOM 3102 N N . ASP A 1 236 ? 20.298 8.998 55.471 1.00 36.54 444 ASP A N 1
ATOM 3103 C CA . ASP A 1 236 ? 19.226 8.021 55.318 1.00 36.93 444 ASP A CA 1
ATOM 3104 C C . ASP A 1 236 ? 18.143 8.161 56.384 1.00 34.00 444 ASP A C 1
ATOM 3105 O O . ASP A 1 236 ? 17.245 7.314 56.453 1.00 32.57 444 ASP A O 1
ATOM 3114 N N . MET A 1 237 ? 18.201 9.205 57.206 1.00 33.93 445 MET A N 1
ATOM 3115 C CA . MET A 1 237 ? 17.264 9.405 58.301 1.00 34.48 445 MET A CA 1
ATOM 3116 C C . MET A 1 237 ? 16.187 10.421 57.924 1.00 33.09 445 MET A C 1
ATOM 3117 O O . MET A 1 237 ? 16.346 11.218 56.996 1.00 32.50 445 MET A O 1
ATOM 3131 N N . ASN A 1 238 ? 15.081 10.375 58.668 1.00 29.57 446 ASN A N 1
ATOM 3132 C CA . ASN A 1 238 ? 13.997 11.346 58.571 1.00 29.39 446 ASN A CA 1
ATOM 3133 C C . ASN A 1 238 ? 13.770 11.972 59.941 1.00 28.45 446 ASN A C 1
ATOM 3134 O O . ASN A 1 238 ? 13.795 11.274 60.960 1.00 29.67 446 ASN A O 1
ATOM 3145 N N . PHE A 1 239 ? 13.534 13.284 59.965 1.00 27.86 447 PHE A N 1
ATOM 3146 C CA . PHE A 1 239 ? 13.505 14.061 61.206 1.00 27.40 447 PHE A CA 1
ATOM 3147 C C . PHE A 1 239 ? 12.099 14.621 61.433 1.00 27.89 447 PHE A C 1
ATOM 3148 O O . PHE A 1 239 ? 11.703 15.608 60.803 1.00 25.50 447 PHE A O 1
ATOM 3165 N N . LEU A 1 240 ? 11.358 13.994 62.351 1.00 31.25 448 LEU A N 1
ATOM 3166 C CA . LEU A 1 240 ? 9.994 14.380 62.698 1.00 34.68 448 LEU A CA 1
ATOM 3167 C C . LEU A 1 240 ? 9.833 14.332 64.210 1.00 36.17 448 LEU A C 1
ATOM 3168 O O . LEU A 1 240 ? 10.306 13.394 64.858 1.00 36.90 448 LEU A O 1
ATOM 3184 N N . LYS A 1 241 ? 9.150 15.329 64.768 1.00 25.05 449 LYS A N 1
ATOM 3185 C CA . LYS A 1 241 ? 8.993 15.462 66.211 1.00 26.54 449 LYS A CA 1
ATOM 3186 C C . LYS A 1 241 ? 7.567 15.121 66.623 1.00 31.31 449 LYS A C 1
ATOM 3187 O O . LYS A 1 241 ? 6.611 15.728 66.127 1.00 28.74 449 LYS A O 1
ATOM 3206 N N . SER A 1 242 ? 7.434 14.172 67.552 1.00 41.04 450 SER A N 1
ATOM 3207 C CA . SER A 1 242 ? 6.145 13.734 68.068 1.00 43.80 450 SER A CA 1
ATOM 3208 C C . SER A 1 242 ? 5.710 14.596 69.253 1.00 47.29 450 SER A C 1
ATOM 3209 O O . SER A 1 242 ? 6.488 15.369 69.816 1.00 51.77 450 SER A O 1
ATOM 3217 N N . HIS A 1 243 ? 4.442 14.429 69.646 1.00 41.41 451 HIS A N 1
ATOM 3218 C CA . HIS A 1 243 ? 3.823 15.364 70.586 1.00 42.71 451 HIS A CA 1
ATOM 3219 C C . HIS A 1 243 ? 4.410 15.236 71.988 1.00 47.22 451 HIS A C 1
ATOM 3220 O O . HIS A 1 243 ? 4.559 16.242 72.693 1.00 46.56 451 HIS A O 1
ATOM 3234 N N . GLY A 1 244 ? 4.738 14.021 72.414 1.00 50.72 452 GLY A N 1
ATOM 3235 C CA . GLY A 1 244 ? 5.313 13.824 73.730 1.00 55.88 452 GLY A CA 1
ATOM 3236 C C . GLY A 1 244 ? 4.301 13.939 74.852 1.00 60.67 452 GLY A C 1
ATOM 3237 O O . GLY A 1 244 ? 4.482 14.734 75.779 1.00 61.87 452 GLY A O 1
ATOM 3241 N N . ARG A 1 245 ? 3.235 13.153 74.784 1.00 69.74 453 ARG A N 1
ATOM 3242 C CA . ARG A 1 245 ? 2.178 13.169 75.792 1.00 71.09 453 ARG A CA 1
ATOM 3243 C C . ARG A 1 245 ? 1.311 11.934 75.569 1.00 71.09 453 ARG A C 1
ATOM 3244 O O . ARG A 1 245 ? 1.695 11.013 74.837 1.00 71.17 453 ARG A O 1
ATOM 3248 N N . ASP A 1 246 ? 0.143 11.911 76.205 1.00 64.63 454 ASP A N 1
ATOM 3249 C CA . ASP A 1 246 ? -0.801 10.820 76.004 1.00 63.01 454 ASP A CA 1
ATOM 3250 C C . ASP A 1 246 ? -1.317 10.847 74.570 1.00 57.53 454 ASP A C 1
ATOM 3251 O O . ASP A 1 246 ? -1.795 11.879 74.090 1.00 56.19 454 ASP A O 1
ATOM 3260 N N . ASN A 1 247 ? -1.221 9.707 73.885 1.00 49.05 455 ASN A N 1
ATOM 3261 C CA . ASN A 1 247 ? -1.576 9.669 72.470 1.00 47.26 455 ASN A CA 1
ATOM 3262 C C . ASN A 1 247 ? -3.082 9.782 72.269 1.00 46.08 455 ASN A C 1
ATOM 3263 O O . ASN A 1 247 ? -3.539 10.381 71.288 1.00 44.22 455 ASN A O 1
ATOM 3274 N N . ALA A 1 248 ? -3.874 9.209 73.178 1.00 48.30 456 ALA A N 1
ATOM 3275 C CA . ALA A 1 248 ? -5.322 9.350 73.075 1.00 47.55 456 ALA A CA 1
ATOM 3276 C C . ALA A 1 248 ? -5.744 10.803 73.252 1.00 45.54 456 ALA A C 1
ATOM 3277 O O . ALA A 1 248 ? -6.673 11.275 72.587 1.00 45.35 456 ALA A O 1
ATOM 3284 N N . ARG A 1 249 ? -5.068 11.531 74.144 1.00 48.84 457 ARG A N 1
ATOM 3285 C CA . ARG A 1 249 ? -5.370 12.948 74.324 1.00 49.92 457 ARG A CA 1
ATOM 3286 C C . ARG A 1 249 ? -4.941 13.770 73.116 1.00 49.14 457 ARG A C 1
ATOM 3287 O O . ARG A 1 249 ? -5.605 14.754 72.769 1.00 49.15 457 ARG A O 1
ATOM 3291 N N . PHE A 1 250 ? -3.839 13.391 72.466 1.00 44.29 458 PHE A N 1
ATOM 3292 C CA . PHE A 1 250 ? -3.405 14.100 71.265 1.00 40.81 458 PHE A CA 1
ATOM 3293 C C . PHE A 1 250 ? -4.455 13.996 70.165 1.00 40.83 458 PHE A C 1
ATOM 3294 O O . PHE A 1 250 ? -4.800 14.992 69.518 1.00 35.42 458 PHE A O 1
ATOM 3311 N N . ILE A 1 251 ? -4.987 12.789 69.953 1.00 36.76 459 ILE A N 1
ATOM 3312 C CA . ILE A 1 251 ? -5.988 12.574 68.911 1.00 37.41 459 ILE A CA 1
ATOM 3313 C C . ILE A 1 251 ? -7.208 13.458 69.150 1.00 39.27 459 ILE A C 1
ATOM 3314 O O . ILE A 1 251 ? -7.722 14.102 68.227 1.00 38.21 459 ILE A O 1
ATOM 3330 N N . ARG A 1 252 ? -7.695 13.497 70.391 1.00 41.56 460 ARG A N 1
ATOM 3331 C CA . ARG A 1 252 ? -8.891 14.283 70.680 1.00 43.87 460 ARG A CA 1
ATOM 3332 C C . ARG A 1 252 ? -8.610 15.780 70.590 1.00 41.99 460 ARG A C 1
ATOM 3333 O O . ARG A 1 252 ? -9.420 16.534 70.039 1.00 40.93 460 ARG A O 1
ATOM 3354 N N . LYS A 1 253 ? -7.471 16.232 71.120 1.00 41.14 461 LYS A N 1
ATOM 3355 C CA . LYS A 1 253 ? -7.157 17.659 71.078 1.00 43.67 461 LYS A CA 1
ATOM 3356 C C . LYS A 1 253 ? -6.990 18.159 69.649 1.00 40.03 461 LYS A C 1
ATOM 3357 O O . LYS A 1 253 ? -7.338 19.307 69.350 1.00 37.57 461 LYS A O 1
ATOM 3376 N N . GLN A 1 254 ? -6.448 17.326 68.763 1.00 37.04 462 GLN A N 1
ATOM 3377 C CA . GLN A 1 254 ? -6.258 17.701 67.368 1.00 35.10 462 GLN A CA 1
ATOM 3378 C C . GLN A 1 254 ? -7.532 17.582 66.542 1.00 34.94 462 GLN A C 1
ATOM 3379 O O . GLN A 1 254 ? -7.542 18.021 65.387 1.00 34.33 462 GLN A O 1
ATOM 3393 N N . GLY A 1 255 ? -8.596 17.003 67.095 1.00 36.03 463 GLY A N 1
ATOM 3394 C CA . GLY A 1 255 ? -9.802 16.770 66.325 1.00 36.00 463 GLY A CA 1
ATOM 3395 C C . GLY A 1 255 ? -9.644 15.730 65.239 1.00 37.56 463 GLY A C 1
ATOM 3396 O O . GLY A 1 255 ? -10.377 15.762 64.245 1.00 35.39 463 GLY A O 1
ATOM 3400 N N . LEU A 1 256 ? -8.698 14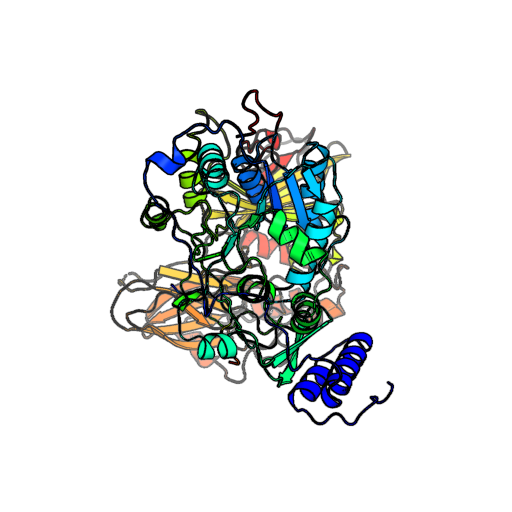.801 65.400 1.00 39.02 464 LEU A N 1
ATOM 3401 C CA . LEU A 1 256 ? -8.463 13.783 64.380 1.00 38.30 464 LEU A CA 1
ATOM 3402 C C . LEU A 1 256 ? -9.650 12.843 64.211 1.00 39.79 464 LEU A C 1
ATOM 3403 O O . LEU A 1 256 ? -9.804 12.247 63.139 1.00 38.48 464 LEU A O 1
ATOM 3419 N N . ASP A 1 257 ? -10.480 12.692 65.237 1.00 39.55 465 ASP A N 1
ATOM 3420 C CA . ASP A 1 257 ? -11.669 11.854 65.165 1.00 41.25 465 ASP A CA 1
ATOM 3421 C C . ASP A 1 257 ? -12.893 12.613 64.662 1.00 40.38 465 ASP A C 1
ATOM 3422 O O . ASP A 1 257 ? -14.014 12.107 64.787 1.00 41.36 465 ASP A O 1
ATOM 3431 N N . ARG A 1 258 ? -12.704 13.805 64.095 1.00 39.01 466 ARG A N 1
ATOM 3432 C CA . ARG A 1 258 ? -13.784 14.607 63.537 1.00 39.57 466 ARG A CA 1
ATOM 3433 C C . ARG A 1 258 ? -13.545 14.818 62.047 1.00 37.80 466 ARG A C 1
ATOM 3434 O O . ARG A 1 258 ? -12.402 14.907 61.593 1.00 36.92 466 ARG A O 1
ATOM 3455 N N . LEU A 1 259 ? -14.636 14.907 61.290 1.00 36.48 467 LEU A N 1
ATOM 3456 C CA . LEU A 1 259 ? -14.565 15.101 59.846 1.00 34.87 467 LEU A CA 1
ATOM 3457 C C . LEU A 1 259 ? -14.650 16.589 59.522 1.00 36.13 467 LEU A C 1
ATOM 3458 O O . LEU A 1 259 ? -15.550 17.282 60.008 1.00 36.36 467 LEU A O 1
ATOM 3474 N N . PHE A 1 260 ? -13.714 17.074 58.703 1.00 35.23 468 PHE A N 1
ATOM 3475 C CA . PHE A 1 260 ? -13.666 18.471 58.292 1.00 35.20 468 PHE A CA 1
ATOM 3476 C C . PHE A 1 260 ? -13.706 18.584 56.773 1.00 35.28 468 PHE A C 1
ATOM 3477 O O . PHE A 1 260 ? -13.340 17.655 56.048 1.00 35.72 468 PHE A O 1
ATOM 3494 N N . LEU A 1 261 ? -14.143 19.751 56.298 1.00 33.61 469 LEU A N 1
ATOM 3495 C CA . LEU A 1 261 ? -14.146 20.074 54.876 1.00 33.78 469 LEU A CA 1
ATOM 3496 C C . LEU A 1 261 ? -13.681 21.510 54.692 1.00 35.34 469 LEU A C 1
ATOM 3497 O O . LEU A 1 261 ? -14.194 22.416 55.357 1.00 35.73 469 LEU A O 1
ATOM 3513 N N . GLU A 1 262 ? -12.722 21.716 53.789 1.00 28.40 470 GLU A N 1
ATOM 3514 C CA . GLU A 1 262 ? -12.213 23.051 53.483 1.00 30.97 470 GLU A CA 1
ATOM 3515 C C . GLU A 1 262 ? -12.977 23.626 52.295 1.00 33.04 470 GLU A C 1
ATOM 3516 O O . GLU A 1 262 ? -12.969 23.042 51.205 1.00 31.80 470 GLU A O 1
ATOM 3528 N N . CYS A 1 263 ? -13.628 24.770 52.503 1.00 32.28 471 CYS A N 1
ATOM 3529 C CA . CYS A 1 263 ? -14.419 25.390 51.451 1.00 34.21 471 CYS A CA 1
ATOM 3530 C C . CYS A 1 263 ? -14.705 26.835 51.840 1.00 35.42 471 CYS A C 1
ATOM 3531 O O . CYS A 1 263 ? -14.923 27.133 53.016 1.00 35.22 471 CYS A O 1
ATOM 3539 N N . ASP A 1 264 ? -14.696 27.726 50.847 1.00 35.49 472 ASP A N 1
ATOM 3540 C CA . ASP A 1 264 ? -14.891 29.160 51.083 1.00 39.86 472 ASP A CA 1
ATOM 3541 C C . ASP A 1 264 ? -13.887 29.688 52.107 1.00 37.61 472 ASP A C 1
ATOM 3542 O O . ASP A 1 264 ? -14.220 30.492 52.980 1.00 38.10 472 ASP A O 1
ATOM 3551 N N . ALA A 1 265 ? -12.640 29.227 52.000 1.00 34.27 473 ALA A N 1
ATOM 3552 C CA . ALA A 1 265 ? -11.567 29.675 52.889 1.00 30.22 473 ALA A CA 1
ATOM 3553 C C . ALA A 1 265 ? -11.947 29.473 54.354 1.00 27.73 473 ALA A C 1
ATOM 3554 O O . ALA A 1 265 ? -11.678 30.316 55.212 1.00 28.95 473 ALA A O 1
ATOM 3561 N N . HIS A 1 266 ? -12.575 28.336 54.642 1.00 26.87 474 HIS A N 1
ATOM 3562 C CA . HIS A 1 266 ? -13.011 28.005 55.991 1.00 30.23 474 HIS A CA 1
ATOM 3563 C C . HIS A 1 266 ? -12.964 26.491 56.160 1.00 30.64 474 HIS A C 1
ATOM 3564 O O . HIS A 1 266 ? -13.191 25.744 55.205 1.00 31.99 474 HIS A O 1
ATOM 3578 N N . MET A 1 267 ? -12.659 26.046 57.379 1.00 31.92 475 MET A N 1
ATOM 3579 C CA . MET A 1 267 ? -12.655 24.621 57.726 1.00 29.57 475 MET A CA 1
ATOM 3580 C C . MET A 1 267 ? -13.941 24.309 58.489 1.00 30.08 475 MET A C 1
ATOM 3581 O O . MET A 1 267 ? -14.074 24.647 59.667 1.00 29.36 475 MET A O 1
ATOM 3595 N N . TRP A 1 268 ? -14.883 23.648 57.819 1.00 33.67 476 TRP A N 1
ATOM 3596 C CA . TRP A 1 268 ? -16.172 23.314 58.414 1.00 34.31 476 TRP A CA 1
ATOM 3597 C C . TRP A 1 268 ? -16.097 21.955 59.098 1.00 34.45 476 TRP A C 1
ATOM 3598 O O . TRP A 1 268 ? -15.615 20.986 58.506 1.00 33.81 476 TRP A O 1
ATOM 3619 N N . ARG A 1 269 ? -16.584 21.884 60.336 1.00 37.13 477 ARG A N 1
ATOM 3620 C CA . ARG A 1 269 ? -16.683 20.622 61.062 1.00 40.79 477 ARG A CA 1
ATOM 3621 C C . ARG A 1 269 ? -18.030 19.981 60.749 1.00 42.61 477 ARG A C 1
ATOM 3622 O O . ARG A 1 269 ? -19.078 20.608 60.941 1.00 39.99 477 ARG A O 1
ATOM 3643 N N . LEU A 1 270 ? -18.004 18.731 60.275 1.00 41.58 478 LEU A N 1
ATOM 3644 C CA . LEU A 1 270 ? -19.201 18.087 59.749 1.00 42.93 478 LEU A CA 1
ATOM 3645 C C . LEU A 1 270 ? -19.687 16.894 60.560 1.00 44.35 478 LEU A C 1
ATOM 3646 O O . LEU A 1 270 ? -20.808 16.429 60.321 1.00 48.52 478 LEU A O 1
ATOM 3662 N N . GLY A 1 271 ? -18.903 16.384 61.494 1.00 41.49 479 GLY A N 1
ATOM 3663 C CA . GLY A 1 271 ? -19.356 15.301 62.340 1.00 43.25 479 GLY A CA 1
ATOM 3664 C C . GLY A 1 271 ? -18.193 14.450 62.810 1.00 43.07 479 GLY A C 1
ATOM 3665 O O . GLY A 1 271 ? -17.032 14.828 62.686 1.00 40.79 479 GLY A O 1
ATOM 3669 N N . ASP A 1 272 ? -18.543 13.289 63.360 1.00 50.19 480 ASP A N 1
ATOM 3670 C CA . ASP A 1 272 ? -17.583 12.353 63.925 1.00 51.42 480 ASP A CA 1
ATOM 3671 C C . ASP A 1 272 ? -17.117 11.345 62.878 1.00 50.08 480 ASP A C 1
ATOM 3672 O O . ASP A 1 272 ? -17.706 11.198 61.805 1.00 49.09 480 ASP A O 1
ATOM 3681 N N . ARG A 1 273 ? -16.041 10.635 63.213 1.00 47.62 481 ARG A N 1
ATOM 3682 C CA . ARG A 1 273 ? -15.537 9.557 62.375 1.00 45.09 481 ARG A CA 1
ATOM 3683 C C . ARG A 1 273 ? -14.657 8.653 63.224 1.00 47.37 481 ARG A C 1
ATOM 3684 O O . ARG A 1 273 ? -14.213 9.029 64.311 1.00 48.27 481 ARG A O 1
ATOM 3705 N N . ARG A 1 274 ? -14.401 7.459 62.705 1.00 43.87 482 ARG A N 1
ATOM 3706 C CA . ARG A 1 274 ? -13.593 6.470 63.400 1.00 47.92 482 ARG A CA 1
ATOM 3707 C C . ARG A 1 274 ? -12.142 6.551 62.944 1.00 44.41 482 ARG A C 1
ATOM 3708 O O . ARG A 1 274 ? -11.860 6.816 61.771 1.00 42.76 482 ARG A O 1
ATOM 3729 N N . ILE A 1 275 ? -11.230 6.340 63.882 1.00 43.59 483 ILE A N 1
ATOM 3730 C CA . ILE A 1 275 ? -9.819 6.148 63.531 1.00 43.14 483 ILE A CA 1
ATOM 3731 C C . ILE A 1 275 ? -9.661 4.780 62.874 1.00 43.35 483 ILE A C 1
ATOM 3732 O O . ILE A 1 275 ? -10.127 3.775 63.437 1.00 42.24 483 ILE A O 1
ATOM 3748 N N . PRO A 1 276 ? -9.025 4.674 61.707 1.00 45.95 484 PRO A N 1
ATOM 3749 C CA . PRO A 1 276 ? -8.915 3.360 61.060 1.00 47.87 484 PRO A CA 1
ATOM 3750 C C . PRO A 1 276 ? -8.154 2.369 61.929 1.00 47.74 484 PRO A C 1
ATOM 3751 O O . PRO A 1 276 ? -7.195 2.722 62.618 1.00 47.66 484 PRO A O 1
ATOM 3762 N N . GLU A 1 277 ? -8.593 1.118 61.892 1.00 51.98 485 GLU A N 1
ATOM 3763 C CA . GLU A 1 277 ? -7.959 0.064 62.665 1.00 53.71 485 GLU A CA 1
ATOM 3764 C C . GLU A 1 277 ? -6.801 -0.551 61.885 1.00 50.04 485 GLU A C 1
ATOM 3765 O O . GLU A 1 277 ? -6.743 -0.488 60.654 1.00 47.86 485 GLU A O 1
ATOM 3777 N N . GLY A 1 278 ? -5.860 -1.135 62.627 1.00 42.88 486 GLY A N 1
ATOM 3778 C CA . GLY A 1 278 ? -4.729 -1.828 62.048 1.00 39.62 486 GLY A CA 1
ATOM 3779 C C . GLY A 1 278 ? -3.454 -1.014 61.951 1.00 39.65 486 GLY A C 1
ATOM 3780 O O . GLY A 1 278 ? -2.403 -1.585 61.631 1.00 38.18 486 GLY A O 1
ATOM 3784 N N . ILE A 1 279 ? -3.508 0.294 62.214 1.00 37.19 487 ILE A N 1
ATOM 3785 C CA . ILE A 1 279 ? -2.339 1.156 62.117 1.00 38.21 487 ILE A CA 1
ATOM 3786 C C . ILE A 1 279 ? -2.199 1.960 63.401 1.00 39.25 487 ILE A C 1
ATOM 3787 O O . ILE A 1 279 ? -3.144 2.111 64.177 1.00 41.96 487 ILE A O 1
ATOM 3803 N N . ALA A 1 280 ? -0.990 2.472 63.616 1.00 40.49 488 ALA A N 1
ATOM 3804 C CA . ALA A 1 280 ? -0.700 3.370 64.725 1.00 40.41 488 ALA A CA 1
ATOM 3805 C C . ALA A 1 280 ? -0.741 4.807 64.226 1.00 38.71 488 ALA A C 1
ATOM 3806 O O . ALA A 1 280 ? -0.113 5.136 63.214 1.00 37.90 488 ALA A O 1
ATOM 3813 N N . VAL A 1 281 ? -1.483 5.655 64.931 1.00 41.55 489 VAL A N 1
ATOM 3814 C CA . VAL A 1 281 ? -1.643 7.061 64.570 1.00 37.93 489 VAL A CA 1
ATOM 3815 C C . VAL A 1 281 ? -0.764 7.896 65.489 1.00 37.66 489 VAL A C 1
ATOM 3816 O O . VAL A 1 281 ? -0.818 7.744 66.716 1.00 38.05 489 VAL A O 1
ATOM 3829 N N . ASP A 1 282 ? 0.039 8.784 64.899 1.00 36.44 490 ASP A N 1
ATOM 3830 C CA . ASP A 1 282 ? 0.955 9.634 65.648 1.00 35.00 490 ASP A CA 1
ATOM 3831 C C . ASP A 1 282 ? 0.975 11.019 65.011 1.00 34.73 490 ASP A C 1
ATOM 3832 O O . ASP A 1 282 ? 0.442 11.233 63.919 1.00 34.16 490 ASP A O 1
ATOM 3841 N N . GLY A 1 283 ? 1.600 11.967 65.700 1.00 31.27 491 GLY A N 1
ATOM 3842 C CA . GLY A 1 283 ? 1.656 13.327 65.195 1.00 29.37 491 GLY A CA 1
ATOM 3843 C C . GLY A 1 283 ? 2.463 14.213 66.116 1.00 29.08 491 GLY A C 1
ATOM 3844 O O . GLY A 1 283 ? 3.004 13.770 67.135 1.00 31.34 491 GLY A O 1
ATOM 3848 N N . GLY A 1 284 ? 2.533 15.486 65.736 1.00 33.12 492 GLY A N 1
ATOM 3849 C CA . GLY A 1 284 ? 3.299 16.468 66.478 1.00 34.86 492 GLY A CA 1
ATOM 3850 C C . GLY A 1 284 ? 3.502 17.745 65.688 1.00 36.14 492 GLY A C 1
ATOM 3851 O O . GLY A 1 284 ? 2.534 18.424 65.333 1.00 35.19 492 GLY A O 1
ATOM 3855 N N . SER A 1 285 ? 4.754 18.082 65.399 1.00 30.04 493 SER A N 1
ATOM 3856 C CA . SER A 1 285 ? 5.065 19.287 64.644 1.00 29.72 493 SER A CA 1
ATOM 3857 C C . SER A 1 285 ? 5.010 19.004 63.148 1.00 28.27 493 SER A C 1
ATOM 3858 O O . SER A 1 285 ? 5.420 17.933 62.693 1.00 25.49 493 SER A O 1
ATOM 3866 N N . ASP A 1 286 ? 4.497 19.969 62.381 1.00 26.48 494 ASP A N 1
ATOM 3867 C CA . ASP A 1 286 ? 4.500 19.867 60.928 1.00 29.45 494 ASP A CA 1
ATOM 3868 C C . ASP A 1 286 ? 5.662 20.631 60.291 1.00 26.55 494 ASP A C 1
ATOM 3869 O O . ASP A 1 286 ? 5.601 20.964 59.103 1.00 27.07 494 ASP A O 1
ATOM 3878 N N . TRP A 1 287 ? 6.717 20.909 61.059 1.00 27.44 495 TRP A N 1
ATOM 3879 C CA . TRP A 1 287 ? 8.004 21.354 60.528 1.00 27.37 495 TRP A CA 1
ATOM 3880 C C . TRP A 1 287 ? 8.992 20.200 60.665 1.00 23.27 495 TRP A C 1
ATOM 3881 O O . TRP A 1 287 ? 9.186 19.682 61.771 1.00 25.59 495 TRP A O 1
ATOM 3902 N N . PHE A 1 288 ? 9.612 19.798 59.552 1.00 25.45 496 PHE A N 1
ATOM 3903 C CA . PHE A 1 288 ? 10.346 18.536 59.501 1.00 26.46 496 PHE A CA 1
ATOM 3904 C C . PHE A 1 288 ? 11.440 18.591 58.433 1.00 27.08 496 PHE A C 1
ATOM 3905 O O . PHE A 1 288 ? 11.603 19.588 57.724 1.00 24.82 496 PHE A O 1
ATOM 3922 N N . LEU A 1 289 ? 12.201 17.494 58.334 1.00 26.13 497 LEU A N 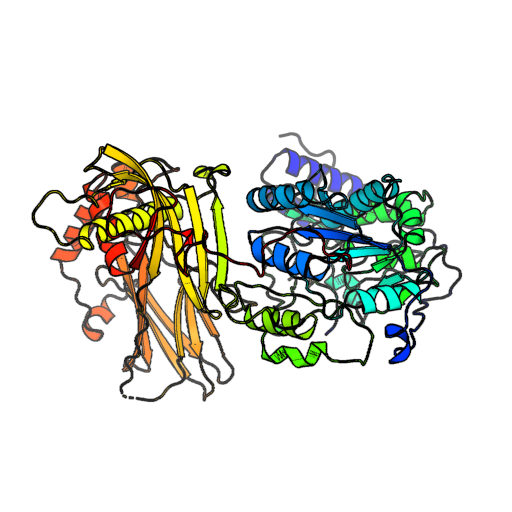1
ATOM 3923 C CA . LEU A 1 289 ? 13.178 17.282 57.266 1.00 26.86 497 LEU A CA 1
ATOM 3924 C C . LEU A 1 289 ? 13.062 15.840 56.790 1.00 27.69 497 LEU A C 1
ATOM 3925 O O . LEU A 1 289 ? 13.215 14.915 57.593 1.00 26.30 497 LEU A O 1
ATOM 3941 N N . LEU A 1 290 ? 12.821 15.644 55.491 1.00 26.53 498 LEU A N 1
ATOM 3942 C CA . LEU A 1 290 ? 12.609 14.315 54.924 1.00 27.03 498 LEU A CA 1
ATOM 3943 C C . LEU A 1 290 ? 13.578 14.078 53.772 1.00 26.46 498 LEU A C 1
ATOM 3944 O O . LEU A 1 290 ? 13.815 14.976 52.960 1.00 27.59 498 LEU A O 1
ATOM 3960 N N . ASN A 1 291 ? 14.131 12.866 53.692 1.00 27.10 499 ASN A N 1
ATOM 3961 C CA . ASN A 1 291 ? 15.074 12.562 52.625 1.00 26.40 499 ASN A CA 1
ATOM 3962 C C . ASN A 1 291 ? 14.339 12.152 51.349 1.00 26.54 499 ASN A C 1
ATOM 3963 O O . ASN A 1 291 ? 13.163 11.781 51.364 1.00 26.74 499 ASN A O 1
ATOM 3974 N N . ARG A 1 292 ? 15.068 12.217 50.231 1.00 29.14 500 ARG A N 1
ATOM 3975 C CA . ARG A 1 292 ? 14.457 12.025 48.919 1.00 29.53 500 ARG A CA 1
ATOM 3976 C C . ARG A 1 292 ? 13.794 10.656 48.802 1.00 31.71 500 ARG A C 1
ATOM 3977 O O . ARG A 1 292 ? 12.725 10.527 48.192 1.00 27.29 500 ARG A O 1
ATOM 3998 N N . ARG A 1 293 ? 14.410 9.623 49.382 1.00 31.04 501 ARG A N 1
ATOM 3999 C CA . ARG A 1 293 ? 13.859 8.276 49.271 1.00 33.34 501 ARG A CA 1
ATOM 4000 C C . ARG A 1 293 ? 12.446 8.207 49.839 1.00 30.06 501 ARG A C 1
ATOM 4001 O O . ARG A 1 293 ? 11.551 7.613 49.225 1.00 29.07 501 ARG A O 1
ATOM 4022 N N . PHE A 1 294 ? 12.220 8.812 51.007 1.00 28.45 502 PHE A N 1
ATOM 4023 C CA . PHE A 1 294 ? 10.895 8.760 51.616 1.00 27.11 502 PHE A CA 1
ATOM 4024 C C . PHE A 1 294 ? 9.896 9.628 50.858 1.00 24.73 502 PHE A C 1
ATOM 4025 O O . PHE A 1 294 ? 8.716 9.275 50.754 1.00 25.29 502 PHE A O 1
ATOM 4042 N N . VAL A 1 295 ? 10.339 10.772 50.330 1.00 27.87 503 VAL A N 1
ATOM 4043 C CA . VAL A 1 295 ? 9.433 11.623 49.561 1.00 25.36 503 VAL A CA 1
ATOM 4044 C C . VAL A 1 295 ? 8.987 10.905 48.291 1.00 27.61 503 VAL A C 1
ATOM 4045 O O . VAL A 1 295 ? 7.840 11.047 47.849 1.00 24.75 503 VAL A O 1
ATOM 4058 N N . GLU A 1 296 ? 9.885 10.120 47.690 1.00 27.48 504 GLU A N 1
ATOM 4059 C CA . GLU A 1 296 ? 9.525 9.319 46.522 1.00 32.70 504 GLU A CA 1
ATOM 4060 C C . GLU A 1 296 ? 8.458 8.285 46.869 1.00 30.98 504 GLU A C 1
ATOM 4061 O O . GLU A 1 296 ? 7.535 8.044 46.080 1.00 29.99 504 GLU A O 1
ATOM 4073 N N . TYR A 1 297 ? 8.569 7.658 48.041 1.00 29.80 505 TYR A N 1
ATOM 4074 C CA . TYR A 1 297 ? 7.566 6.682 48.463 1.00 28.64 505 TYR A CA 1
ATOM 4075 C C . TYR A 1 297 ? 6.208 7.348 48.665 1.00 29.89 505 TYR A C 1
ATOM 4076 O O . TYR A 1 297 ? 5.189 6.882 48.143 1.00 29.39 505 TYR A O 1
ATOM 4094 N N . VAL A 1 298 ? 6.180 8.452 49.414 1.00 30.45 506 VAL A N 1
ATOM 4095 C CA . VAL A 1 298 ? 4.927 9.159 49.673 1.00 31.40 506 VAL A CA 1
ATOM 4096 C C . VAL A 1 298 ? 4.259 9.568 48.367 1.00 30.97 506 VAL A C 1
ATOM 4097 O O . VAL A 1 298 ? 3.028 9.542 48.249 1.00 32.02 506 VAL A O 1
ATOM 4110 N N . THR A 1 299 ? 5.054 9.952 47.369 1.00 29.34 507 THR A N 1
ATOM 4111 C CA . THR A 1 299 ? 4.493 10.544 46.160 1.00 29.26 507 THR A CA 1
ATOM 4112 C C . THR A 1 299 ? 3.977 9.487 45.187 1.00 31.87 507 THR A C 1
ATOM 4113 O O . THR A 1 299 ? 2.882 9.642 44.632 1.00 32.68 507 THR A O 1
ATOM 4124 N N . PHE A 1 300 ? 4.736 8.411 44.964 1.00 32.21 508 PHE A N 1
ATOM 4125 C CA . PHE A 1 300 ? 4.450 7.490 43.870 1.00 35.61 508 PHE A CA 1
ATOM 4126 C C . PHE A 1 300 ? 3.913 6.133 44.309 1.00 35.85 508 PHE A C 1
ATOM 4127 O O . PHE A 1 300 ? 3.405 5.392 43.461 1.00 36.75 508 PHE A O 1
ATOM 4144 N N . SER A 1 301 ? 3.997 5.785 45.589 1.00 31.35 509 SER A N 1
ATOM 4145 C CA . SER A 1 301 ? 3.495 4.492 46.035 1.00 33.69 509 SER A CA 1
ATOM 4146 C C . SER A 1 301 ? 1.984 4.416 45.860 1.00 34.88 509 SER A C 1
ATOM 4147 O O . SER A 1 301 ? 1.269 5.404 46.053 1.00 32.24 509 SER A O 1
ATOM 4155 N N . THR A 1 302 ? 1.499 3.227 45.489 1.00 36.93 510 THR A N 1
ATOM 4156 C CA . THR A 1 302 ? 0.069 2.970 45.352 1.00 41.56 510 THR A CA 1
ATOM 4157 C C . THR A 1 302 ? -0.423 1.923 46.345 1.00 39.88 510 THR A C 1
ATOM 4158 O O . THR A 1 302 ? -1.520 1.386 46.174 1.00 41.58 510 THR A O 1
ATOM 4169 N N . ASP A 1 303 ? 0.354 1.623 47.383 1.00 35.35 511 ASP A N 1
ATOM 4170 C CA . ASP A 1 303 ? -0.044 0.561 48.294 1.00 38.74 511 ASP A CA 1
ATOM 4171 C C . ASP A 1 303 ? -1.191 1.031 49.194 1.00 36.39 511 ASP A C 1
ATOM 4172 O O . ASP A 1 303 ? -1.600 2.198 49.184 1.00 32.93 511 ASP A O 1
ATOM 4181 N N . ASP A 1 304 ? -1.703 0.089 49.989 1.00 37.82 512 ASP A N 1
ATOM 4182 C CA . ASP A 1 304 ? -2.917 0.327 50.767 1.00 39.14 512 ASP A CA 1
ATOM 4183 C C . ASP A 1 304 ? -2.739 1.483 51.745 1.00 40.73 512 ASP A C 1
ATOM 4184 O O . ASP A 1 304 ? -3.676 2.258 51.980 1.00 36.24 512 ASP A O 1
ATOM 4193 N N . LEU A 1 305 ? -1.543 1.620 52.320 1.00 36.65 513 LEU A N 1
ATOM 4194 C CA . LEU A 1 305 ? -1.309 2.631 53.347 1.00 33.35 513 LEU A CA 1
ATOM 4195 C C . LEU A 1 305 ? -1.352 4.040 52.760 1.00 31.65 513 LEU A C 1
ATOM 4196 O O . LEU A 1 305 ? -2.136 4.888 53.203 1.00 31.03 513 LEU A O 1
ATOM 4212 N N . VAL A 1 306 ? -0.511 4.310 51.760 1.00 29.94 514 VAL A N 1
ATOM 4213 C CA . VAL A 1 306 ? -0.426 5.656 51.193 1.00 29.29 514 VAL A CA 1
ATOM 4214 C C . VAL A 1 306 ? -1.761 6.068 50.580 1.00 30.60 514 VAL A C 1
ATOM 4215 O O . VAL A 1 306 ? -2.197 7.217 50.722 1.00 26.87 514 VAL A O 1
ATOM 4228 N N . THR A 1 307 ? -2.426 5.143 49.885 1.00 36.37 515 THR A N 1
ATOM 4229 C CA . THR A 1 307 ? -3.685 5.466 49.218 1.00 39.33 515 THR A CA 1
ATOM 4230 C C . THR A 1 307 ? -4.743 5.907 50.221 1.00 39.72 515 THR A C 1
ATOM 4231 O O . THR A 1 307 ? -5.358 6.969 50.071 1.00 37.19 515 THR A O 1
ATOM 4242 N N . LYS A 1 308 ? -4.972 5.095 51.255 1.00 34.68 516 LYS A N 1
ATOM 4243 C CA . LYS A 1 308 ? -6.045 5.389 52.197 1.00 34.10 516 LYS A CA 1
ATOM 4244 C C . LYS A 1 308 ? -5.715 6.591 53.076 1.00 33.42 516 LYS A C 1
ATOM 4245 O O . LYS A 1 308 ? -6.627 7.299 53.517 1.00 33.17 516 LYS A O 1
ATOM 4264 N N . MET A 1 309 ? -4.429 6.849 53.334 1.00 32.77 517 MET A N 1
ATOM 4265 C CA . MET A 1 309 ? -4.063 7.995 54.164 1.00 32.18 517 MET A CA 1
ATOM 4266 C C . MET A 1 309 ? -4.222 9.315 53.417 1.00 32.80 517 MET A C 1
ATOM 4267 O O . MET A 1 309 ? -4.558 10.334 54.034 1.00 32.31 517 MET 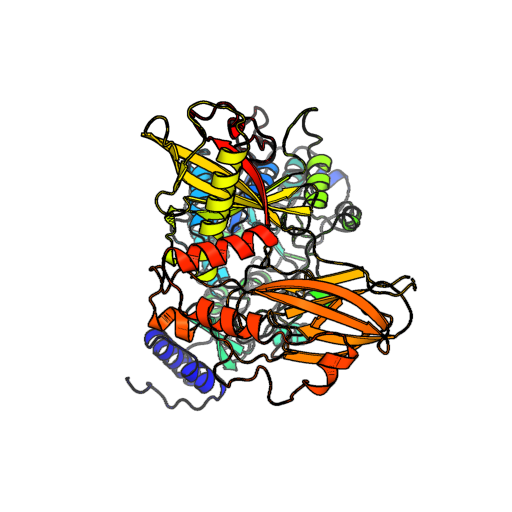A O 1
ATOM 4281 N N . LYS A 1 310 ? -3.985 9.329 52.103 1.00 29.31 518 LYS A N 1
ATOM 4282 C CA . LYS A 1 310 ? -4.247 10.541 51.333 1.00 30.09 518 LYS A CA 1
ATOM 4283 C C . LYS A 1 310 ? -5.740 10.855 51.286 1.00 31.83 518 LYS A C 1
ATOM 4284 O O . LYS A 1 310 ? -6.125 12.029 51.244 1.00 30.61 518 LYS A O 1
ATOM 4303 N N . GLN A 1 311 ? -6.591 9.828 51.298 1.00 31.99 519 GLN A N 1
ATOM 4304 C CA . GLN A 1 311 ? -8.033 10.055 51.357 1.00 33.58 519 GLN A CA 1
ATOM 4305 C C . GLN A 1 311 ? -8.448 10.555 52.736 1.00 34.24 519 GLN A C 1
ATOM 4306 O O . GLN A 1 311 ? -9.178 11.546 52.857 1.00 34.17 519 GLN A O 1
ATOM 4320 N N . PHE A 1 312 ? -7.983 9.879 53.789 1.00 32.93 520 PHE A N 1
ATOM 4321 C CA . PHE A 1 312 ? -8.342 10.258 55.152 1.00 32.28 520 PHE A CA 1
ATOM 4322 C C . PHE A 1 312 ? -7.950 11.702 55.452 1.00 32.50 520 PHE A C 1
ATOM 4323 O O . PHE A 1 312 ? -8.733 12.459 56.039 1.00 32.48 520 PHE A O 1
ATOM 4340 N N . TYR A 1 313 ? -6.749 12.107 55.050 1.00 30.10 521 TYR A N 1
ATOM 4341 C CA . TYR A 1 313 ? -6.221 13.416 55.411 1.00 30.53 521 TYR A CA 1
ATOM 4342 C C . TYR A 1 313 ? -6.661 14.532 54.468 1.00 30.15 521 TYR A C 1
ATOM 4343 O O . TYR A 1 313 ? -6.310 15.693 54.706 1.00 29.83 521 TYR A O 1
ATOM 4361 N N . SER A 1 314 ? -7.418 14.219 53.414 1.00 33.43 522 SER A N 1
ATOM 4362 C CA . SER A 1 314 ? -8.047 15.266 52.616 1.00 34.48 522 SER A CA 1
ATOM 4363 C C . SER A 1 314 ? -9.163 15.971 53.376 1.00 35.95 522 SER A C 1
ATOM 4364 O O . SER A 1 314 ? -9.568 17.072 52.985 1.00 29.19 522 SER A O 1
ATOM 4372 N N . TYR A 1 315 ? -9.663 15.364 54.448 1.00 34.51 523 TYR A N 1
ATOM 4373 C CA . TYR A 1 315 ? -10.760 15.900 55.243 1.00 32.98 523 TYR A CA 1
ATOM 4374 C C . TYR A 1 315 ? -10.346 16.040 56.703 1.00 31.17 523 TYR A C 1
ATOM 4375 O O . TYR A 1 315 ? -11.126 15.770 57.618 1.00 32.08 523 TYR A O 1
ATOM 4393 N N . THR A 1 316 ? -9.108 16.466 56.941 1.00 28.73 524 THR A N 1
ATOM 4394 C CA . THR A 1 316 ? -8.546 16.530 58.282 1.00 29.33 524 THR A CA 1
ATOM 4395 C C . THR A 1 316 ? -8.066 17.942 58.599 1.00 29.92 524 THR A C 1
ATOM 4396 O O . THR A 1 316 ? -7.526 18.640 57.732 1.00 29.19 524 THR A O 1
ATOM 4407 N N . LEU A 1 317 ? -8.276 18.351 59.849 1.00 27.47 525 LEU A N 1
ATOM 4408 C CA . LEU A 1 317 ? -7.743 19.606 60.363 1.00 29.12 525 LEU A CA 1
ATOM 4409 C C . LEU A 1 317 ? -6.274 19.439 60.739 1.00 26.97 525 LEU A C 1
ATOM 4410 O O . LEU A 1 317 ? -5.878 18.416 61.307 1.00 26.39 525 LEU A O 1
ATOM 4426 N N . LEU A 1 318 ? -5.462 20.447 60.421 1.00 29.76 526 LEU A N 1
ATOM 4427 C CA . LEU A 1 318 ? -4.033 20.437 60.711 1.00 27.56 526 LEU A CA 1
ATOM 4428 C C . LEU A 1 318 ? -3.374 19.161 60.176 1.00 29.87 526 LEU A C 1
ATOM 4429 O O . LEU A 1 318 ? -2.640 18.483 60.905 1.00 27.72 526 LEU A O 1
ATOM 4445 N N . PRO A 1 319 ? -3.593 18.823 58.904 1.00 28.09 527 PRO A N 1
ATOM 4446 C CA . PRO A 1 319 ? -3.196 17.486 58.429 1.00 28.62 527 PRO A CA 1
ATOM 4447 C C . PRO A 1 319 ? -1.699 17.243 58.465 1.00 29.11 527 PRO A C 1
ATOM 4448 O O . PRO A 1 319 ? -1.267 16.127 58.780 1.00 26.95 527 PRO A O 1
ATOM 4459 N N . ALA A 1 320 ? -0.891 18.258 58.150 1.00 26.44 528 ALA A N 1
ATOM 4460 C CA . ALA A 1 320 ? 0.558 18.096 58.106 1.00 29.94 528 ALA A CA 1
ATOM 4461 C C . ALA A 1 320 ? 1.167 17.818 59.472 1.00 29.22 528 ALA A C 1
ATOM 4462 O O . ALA A 1 320 ? 2.361 17.506 59.543 1.00 29.43 528 ALA A O 1
ATOM 4469 N N . GLU A 1 321 ? 0.395 17.928 60.550 1.00 28.76 529 GLU A N 1
ATOM 4470 C CA . GLU A 1 321 ? 0.901 17.652 61.886 1.00 31.13 529 GLU A CA 1
ATOM 4471 C C . GLU A 1 321 ? 0.788 16.182 62.278 1.00 31.71 529 GLU A C 1
ATOM 4472 O O . GLU A 1 321 ? 1.212 15.822 63.382 1.00 32.35 529 GLU A O 1
ATOM 4484 N N . SER A 1 322 ? 0.246 15.321 61.414 1.00 31.25 530 SER A N 1
ATOM 4485 C CA . SER A 1 322 ? 0.163 13.903 61.755 1.00 34.46 530 SER A CA 1
ATOM 4486 C C . SER A 1 322 ? 0.248 12.983 60.539 1.00 32.84 530 SER A C 1
ATOM 4487 O O . SER A 1 322 ? 0.521 11.788 60.690 1.00 32.94 530 SER A O 1
ATOM 4495 N N . PHE A 1 323 ? 0.031 13.512 59.333 1.00 28.00 531 PHE A N 1
ATOM 4496 C CA . PHE A 1 323 ? 0.056 12.663 58.143 1.00 29.10 531 PHE A CA 1
ATOM 4497 C C . PHE A 1 323 ? 1.414 11.989 57.961 1.00 29.77 531 PHE A C 1
ATOM 4498 O O . PHE A 1 323 ? 1.492 10.769 57.779 1.00 26.94 531 PHE A O 1
ATOM 4515 N N . PHE A 1 324 ? 2.498 12.773 57.979 1.00 25.73 532 PHE A N 1
ATOM 4516 C CA . PHE A 1 324 ? 3.816 12.211 57.692 1.00 26.74 532 PHE A CA 1
ATOM 4517 C C . PHE A 1 324 ? 4.290 11.300 58.820 1.00 28.74 532 PHE A C 1
ATOM 4518 O O . PHE A 1 324 ? 4.954 10.287 58.568 1.00 27.91 532 PHE A O 1
ATOM 4535 N N . HIS A 1 325 ? 3.957 11.636 60.068 1.00 32.07 533 HIS A N 1
ATOM 4536 C CA . HIS A 1 325 ? 4.230 10.722 61.174 1.00 33.63 533 HIS A CA 1
ATOM 4537 C C . HIS A 1 325 ? 3.541 9.381 60.950 1.00 34.77 533 HIS A C 1
ATOM 4538 O O . HIS A 1 325 ? 4.162 8.318 61.073 1.00 35.54 533 HIS A O 1
ATOM 4552 N N . THR A 1 326 ? 2.246 9.415 60.623 1.00 29.42 534 THR A N 1
ATOM 4553 C CA . THR A 1 326 ? 1.459 8.189 60.540 1.00 30.53 534 THR A CA 1
ATOM 4554 C C . THR A 1 326 ? 1.918 7.311 59.384 1.00 28.98 534 THR A C 1
ATOM 4555 O O . THR A 1 326 ? 2.021 6.088 59.530 1.00 30.64 534 THR A O 1
ATOM 4566 N N . VAL A 1 327 ? 2.188 7.909 58.223 1.00 27.03 535 VAL A N 1
ATOM 4567 C CA . VAL A 1 327 ? 2.679 7.126 57.091 1.00 30.23 535 VAL A CA 1
ATOM 4568 C C . VAL A 1 327 ? 4.026 6.495 57.429 1.00 31.51 535 VAL A C 1
ATOM 4569 O O . VAL A 1 327 ? 4.215 5.281 57.284 1.00 34.54 535 VAL A O 1
ATOM 4582 N N . LEU A 1 328 ? 4.977 7.307 57.896 1.00 26.55 536 LEU A N 1
ATOM 4583 C CA . LEU A 1 328 ? 6.334 6.810 58.120 1.00 29.14 536 LEU A CA 1
ATOM 4584 C C . LEU A 1 328 ? 6.346 5.640 59.098 1.00 29.51 536 LEU A C 1
ATOM 4585 O O . LEU A 1 328 ? 6.962 4.600 58.832 1.00 28.98 536 LEU A O 1
ATOM 4601 N N . GLU A 1 329 ? 5.682 5.795 60.245 1.00 32.27 537 GLU A N 1
ATOM 4602 C CA . GLU A 1 329 ? 5.746 4.772 61.284 1.00 36.17 537 GLU A CA 1
ATOM 4603 C C . GLU A 1 329 ? 5.115 3.456 60.849 1.00 35.30 537 GLU A C 1
ATOM 4604 O O . GLU A 1 329 ? 5.439 2.410 61.423 1.00 37.20 537 GLU A O 1
ATOM 4616 N N . ASN A 1 330 ? 4.235 3.477 59.848 1.00 35.22 538 ASN A N 1
ATOM 4617 C CA . ASN A 1 330 ? 3.568 2.273 59.369 1.00 34.57 538 ASN A CA 1
ATOM 4618 C C . ASN A 1 330 ? 4.102 1.788 58.028 1.00 35.17 538 ASN A C 1
ATOM 4619 O O . ASN A 1 330 ? 3.610 0.776 57.512 1.00 34.32 538 ASN A O 1
ATOM 4630 N N . SER A 1 331 ? 5.093 2.461 57.462 1.00 28.73 539 SER A N 1
ATOM 4631 C CA . SER A 1 331 ? 5.619 2.168 56.139 1.00 29.82 539 SER A CA 1
ATOM 4632 C C . SER A 1 331 ? 6.835 1.259 56.222 1.00 32.17 539 SER A C 1
ATOM 4633 O O . SER A 1 331 ? 7.349 0.969 57.306 1.00 31.11 539 SER A O 1
ATOM 4641 N N . PRO A 1 332 ? 7.342 0.799 55.076 1.00 30.20 540 PRO A N 1
ATOM 4642 C CA . PRO A 1 332 ? 8.617 0.065 55.086 1.00 35.82 540 PRO A CA 1
ATOM 4643 C C . PRO A 1 332 ? 9.797 0.901 55.559 1.00 34.58 540 PRO A C 1
ATOM 4644 O O . PRO A 1 332 ? 10.848 0.334 55.878 1.00 31.88 540 PRO A O 1
ATOM 4655 N N . HIS A 1 333 ? 9.662 2.227 55.618 1.00 35.34 541 HIS A N 1
ATOM 4656 C CA . HIS A 1 333 ? 10.746 3.106 56.036 1.00 35.82 541 HIS A CA 1
ATOM 4657 C C . HIS A 1 333 ? 10.709 3.423 57.529 1.00 36.21 541 HIS A C 1
ATOM 4658 O O . HIS A 1 333 ? 11.384 4.361 57.968 1.00 36.86 541 HIS A O 1
ATOM 4672 N N . CYS A 1 334 ? 9.952 2.659 58.322 1.00 32.81 542 CYS A N 1
ATOM 4673 C CA . CYS A 1 334 ? 9.732 3.034 59.715 1.00 34.87 542 CYS A CA 1
ATOM 4674 C C . CYS A 1 334 ? 11.017 3.059 60.534 1.00 37.24 542 CYS A C 1
ATOM 4675 O O . CYS A 1 334 ? 11.071 3.757 61.554 1.00 36.48 542 CYS A O 1
ATOM 4682 N N . ASP A 1 335 ? 12.050 2.333 60.120 1.00 34.54 543 ASP A N 1
ATOM 4683 C CA . ASP A 1 335 ? 13.280 2.265 60.898 1.00 38.50 543 ASP A CA 1
ATOM 4684 C C . ASP A 1 335 ? 14.223 3.439 60.637 1.00 39.03 543 ASP A C 1
ATOM 4685 O O . ASP A 1 335 ? 15.387 3.379 61.052 1.00 38.12 543 ASP A O 1
ATOM 4694 N N . THR A 1 336 ? 13.760 4.497 59.971 1.00 38.90 544 THR A N 1
ATOM 4695 C CA . THR A 1 336 ? 14.592 5.655 59.662 1.00 37.02 544 THR A CA 1
ATOM 4696 C C . THR A 1 336 ? 14.175 6.906 60.429 1.00 36.47 544 THR A C 1
ATOM 4697 O O . THR A 1 336 ? 14.718 7.986 60.169 1.00 37.48 544 THR A O 1
ATOM 4708 N N . MET A 1 337 ? 13.242 6.791 61.371 1.00 38.67 545 MET A N 1
ATOM 4709 C CA . MET A 1 337 ? 12.667 7.960 62.025 1.00 41.72 545 MET A CA 1
ATOM 4710 C C . MET A 1 337 ? 13.519 8.400 63.210 1.00 38.25 545 MET A C 1
ATOM 4711 O O . MET A 1 337 ? 13.891 7.581 64.057 1.00 36.40 545 MET A O 1
ATOM 4725 N N . VAL A 1 338 ? 13.810 9.698 63.266 1.00 32.58 546 VAL A N 1
ATOM 4726 C CA . VAL A 1 338 ? 14.466 10.330 64.407 1.00 33.24 546 VAL A CA 1
ATOM 4727 C C . VAL A 1 338 ? 13.447 11.254 65.062 1.00 34.14 546 VAL A C 1
ATOM 4728 O O . VAL A 1 338 ? 12.906 12.153 64.404 1.00 32.58 546 VAL A O 1
ATOM 4741 N N . ASP A 1 339 ? 13.187 11.045 66.356 1.00 31.50 547 ASP A N 1
ATOM 4742 C CA . ASP A 1 339 ? 12.194 11.845 67.076 1.00 34.91 547 ASP A CA 1
ATOM 4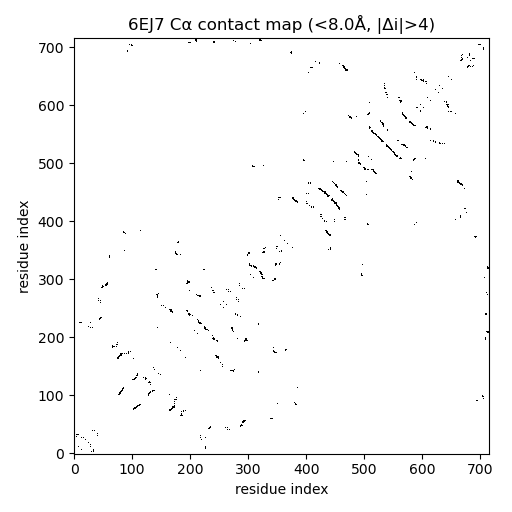743 C C . ASP A 1 339 ? 12.805 13.199 67.444 1.00 33.07 547 ASP A C 1
ATOM 4744 O O . ASP A 1 339 ? 13.015 13.541 68.610 1.00 33.82 547 ASP A O 1
ATOM 4753 N N . ASN A 1 340 ? 13.088 13.977 66.404 1.00 31.92 548 ASN A N 1
ATOM 4754 C CA . ASN A 1 340 ? 13.660 15.309 66.551 1.00 33.16 548 ASN A CA 1
ATOM 4755 C C . ASN A 1 340 ? 13.594 16.018 65.205 1.00 30.53 548 ASN A C 1
ATOM 4756 O O . ASN A 1 340 ? 14.167 15.536 64.224 1.00 30.55 548 ASN A O 1
ATOM 4767 N N . ASN A 1 341 ? 12.888 17.147 65.135 1.00 29.54 549 ASN A N 1
ATOM 4768 C CA . ASN A 1 341 ? 12.755 17.891 63.890 1.00 27.85 549 ASN A CA 1
ATOM 4769 C C . ASN A 1 341 ? 13.826 18.964 63.728 1.00 31.31 549 ASN A C 1
ATOM 4770 O O . ASN A 1 341 ? 13.764 19.743 62.773 1.00 29.04 549 ASN A O 1
ATOM 4781 N N . LEU A 1 342 ? 14.808 19.010 64.629 1.00 29.19 550 LEU A N 1
ATOM 4782 C CA . LEU A 1 342 ? 15.919 19.959 64.541 1.00 29.74 550 LEU A CA 1
ATOM 4783 C C . LEU A 1 342 ? 15.441 21.412 64.584 1.00 30.46 550 LEU A C 1
ATOM 4784 O O . LEU A 1 342 ? 16.115 22.310 64.069 1.00 28.67 550 LEU A O 1
ATOM 4800 N N A ARG A 1 343 ? 14.283 21.653 65.200 0.54 33.78 551 ARG A N 1
ATOM 4801 N N B ARG A 1 343 ? 14.285 21.657 65.199 0.46 33.96 551 ARG A N 1
ATOM 4802 C CA A ARG A 1 343 ? 13.722 22.988 65.352 0.54 34.98 551 ARG A CA 1
ATOM 4803 C CA B ARG A 1 343 ? 13.742 22.999 65.349 0.46 34.93 551 ARG A CA 1
ATOM 4804 C C A ARG A 1 343 ? 13.591 23.335 66.830 0.54 35.29 551 ARG A C 1
ATOM 4805 C C B ARG A 1 343 ? 13.582 23.337 66.825 0.46 35.34 551 ARG A C 1
ATOM 4806 O O A ARG A 1 343 ? 13.522 22.458 67.694 0.54 35.29 551 ARG A O 1
ATOM 4807 O O B ARG A 1 343 ? 13.489 22.454 67.682 0.46 35.46 551 ARG A O 1
ATOM 4848 N N . ILE A 1 344 ? 13.540 24.635 67.109 1.00 36.08 552 ILE A N 1
ATOM 4849 C CA . ILE A 1 344 ? 13.186 25.155 68.426 1.00 35.27 552 ILE A CA 1
ATOM 4850 C C . ILE A 1 344 ? 11.939 26.008 68.225 1.00 34.99 552 ILE A C 1
ATOM 4851 O O . ILE A 1 344 ? 12.005 27.064 67.582 1.00 33.77 552 ILE A O 1
ATOM 4867 N N . THR A 1 345 ? 10.805 25.550 68.757 1.00 33.76 553 THR A N 1
ATOM 4868 C CA . THR A 1 345 ? 9.525 26.242 68.626 1.00 32.15 553 THR A CA 1
ATOM 4869 C C . THR A 1 345 ? 9.180 26.897 69.958 1.00 31.54 553 THR A C 1
ATOM 4870 O O . THR A 1 345 ? 9.122 26.221 70.989 1.00 30.94 553 THR A O 1
ATOM 4881 N N . ASN A 1 346 ? 8.935 28.210 69.929 1.00 30.52 554 ASN A N 1
ATOM 4882 C CA . ASN A 1 346 ? 8.767 29.007 71.146 1.00 30.18 554 ASN A CA 1
ATOM 4883 C C . ASN A 1 346 ? 7.322 28.925 71.647 1.00 32.95 554 ASN A C 1
ATOM 4884 O O . ASN A 1 346 ? 6.573 29.905 71.670 1.00 31.89 554 ASN A O 1
ATOM 4895 N N . TRP A 1 347 ? 6.940 27.723 72.081 1.00 31.17 555 TRP A N 1
ATOM 4896 C CA . TRP A 1 347 ? 5.612 27.516 72.645 1.00 32.22 555 TRP A CA 1
ATOM 4897 C C . TRP A 1 347 ? 5.507 28.167 74.020 1.00 33.70 555 TRP A C 1
ATOM 4898 O O . TRP A 1 347 ? 6.402 28.026 74.858 1.00 34.63 555 TRP A O 1
ATOM 4919 N N . ASN A 1 348 ? 4.397 28.882 74.250 1.00 36.11 556 ASN A N 1
ATOM 4920 C CA . ASN A 1 348 ? 4.085 29.499 75.544 1.00 38.65 556 ASN A CA 1
ATOM 4921 C C . ASN A 1 348 ? 2.557 29.561 75.634 1.00 41.62 556 ASN A C 1
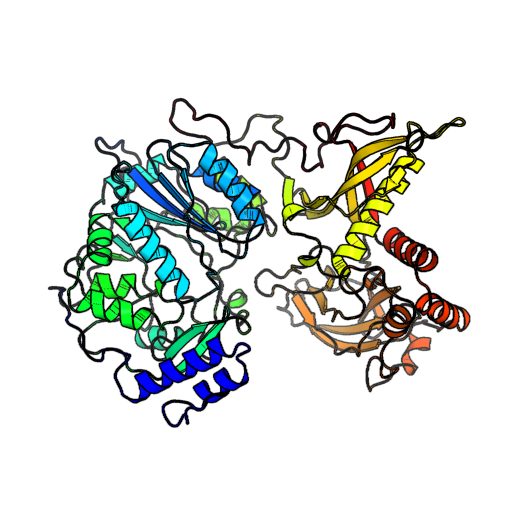ATOM 4922 O O . ASN A 1 348 ? 1.932 30.614 75.486 1.00 40.36 556 ASN A O 1
ATOM 4933 N N . ARG A 1 349 ? 1.950 28.400 75.891 1.00 39.35 557 ARG A N 1
ATOM 4934 C CA . ARG A 1 349 ? 0.507 28.253 75.729 1.00 42.75 557 ARG A CA 1
ATOM 4935 C C . ARG A 1 349 ? -0.291 29.135 76.680 1.00 42.77 557 ARG A C 1
ATOM 4936 O O . ARG A 1 349 ? -1.478 29.371 76.433 1.00 43.80 557 ARG A O 1
ATOM 4957 N N . LYS A 1 350 ? 0.324 29.636 77.754 1.00 43.63 558 LYS A N 1
ATOM 4958 C CA . LYS A 1 350 ? -0.359 30.615 78.592 1.00 44.86 558 LYS A CA 1
ATOM 4959 C C . LYS A 1 350 ? -0.748 31.852 77.792 1.00 42.21 558 LYS A C 1
ATOM 4960 O O . LYS A 1 350 ? -1.735 32.518 78.122 1.00 43.55 558 LYS A O 1
ATOM 4979 N N . LEU A 1 351 ? 0.006 32.166 76.738 1.00 42.41 559 LEU A N 1
ATOM 4980 C CA . LEU A 1 351 ? -0.282 33.293 75.860 1.00 40.70 559 LEU A CA 1
ATOM 4981 C C . LEU A 1 351 ? -0.733 32.882 74.467 1.00 39.43 559 LEU A C 1
ATOM 4982 O O . LEU A 1 351 ? -1.455 33.640 73.819 1.00 39.16 559 LEU A O 1
ATOM 4998 N N . GLY A 1 352 ? -0.331 31.704 73.996 1.00 29.35 560 GLY A N 1
ATOM 4999 C CA . GLY A 1 352 ? -0.572 31.313 72.620 1.00 30.11 560 GLY A CA 1
ATOM 5000 C C . GLY A 1 352 ? -1.896 30.618 72.358 1.00 32.63 560 GLY A C 1
ATOM 5001 O O . GLY A 1 352 ? -2.330 30.546 71.205 1.00 32.00 560 GLY A O 1
ATOM 5005 N N . CYS A 1 353 ? -2.545 30.092 73.400 1.00 41.96 561 CYS A N 1
ATOM 5006 C CA . CYS A 1 353 ? -3.829 29.398 73.257 1.00 46.29 561 CYS A CA 1
ATOM 5007 C C . CYS A 1 353 ? -4.937 30.352 73.696 1.00 46.36 561 CYS A C 1
ATOM 5008 O O . CYS A 1 353 ? -5.267 30.452 74.878 1.00 46.81 561 CYS A O 1
ATOM 5015 N N . LYS A 1 354 ? -5.524 31.055 72.723 1.00 44.23 562 LYS A N 1
ATOM 5016 C CA . LYS A 1 354 ? -6.632 31.968 72.985 1.00 49.57 562 LYS A CA 1
ATOM 5017 C C . LYS A 1 354 ? -7.835 31.674 72.092 1.00 51.44 562 LYS A C 1
ATOM 5018 O O . LYS A 1 354 ? -8.739 32.510 71.991 1.00 50.61 562 LYS A O 1
ATOM 5037 N N . CYS A 1 355 ? -7.866 30.504 71.453 1.00 52.37 563 CYS A N 1
ATOM 5038 C CA . CYS A 1 355 ? -8.910 30.156 70.489 1.00 54.38 563 CYS A CA 1
ATOM 5039 C C . CYS A 1 355 ? -9.159 31.323 69.533 1.00 56.06 563 CYS A C 1
ATOM 5040 O O . CYS A 1 355 ? -10.291 31.769 69.330 1.00 56.08 563 CYS A O 1
ATOM 5047 N N . GLN A 1 356 ? -8.074 31.815 68.935 1.00 55.15 564 GLN A N 1
ATOM 5048 C CA . GLN A 1 356 ? -8.098 33.040 68.145 1.00 54.70 564 GLN A CA 1
ATOM 5049 C C . GLN A 1 356 ? -8.419 32.813 66.671 1.00 51.37 564 GLN A C 1
ATOM 5050 O O . GLN A 1 356 ? -8.481 33.788 65.914 1.00 48.11 564 GLN A O 1
ATOM 5064 N N . TYR A 1 357 ? -8.620 31.566 66.241 1.00 42.95 565 TYR A N 1
ATOM 5065 C CA . TYR A 1 357 ? -8.895 31.258 64.843 1.00 40.80 565 TYR A CA 1
ATOM 5066 C C . TYR A 1 357 ? -10.327 30.779 64.620 1.00 41.65 565 TYR A C 1
ATOM 5067 O O . TYR A 1 357 ? -10.609 30.146 63.598 1.00 40.41 565 TYR A O 1
ATOM 5085 N N . LYS A 1 358 ? -11.238 31.077 65.552 1.00 46.22 566 LYS A N 1
ATOM 5086 C CA . LYS A 1 358 ? -12.604 30.574 65.444 1.00 47.27 566 LYS A CA 1
ATOM 5087 C C . LYS A 1 358 ? -13.290 31.062 64.175 1.00 46.61 566 LYS A C 1
ATOM 5088 O O . LYS A 1 358 ? -14.187 30.386 63.658 1.00 47.38 566 LYS A O 1
ATOM 5092 N N . HIS A 1 359 ? -12.896 32.228 63.662 1.00 40.85 567 HIS A N 1
ATOM 5093 C CA . HIS A 1 359 ? -13.487 32.735 62.429 1.00 40.70 567 HIS A CA 1
ATOM 5094 C C . HIS A 1 359 ? -12.957 32.029 61.186 1.00 38.39 567 HIS A C 1
ATOM 5095 O O . HIS A 1 359 ? -13.559 32.170 60.116 1.00 35.97 567 HIS A O 1
ATOM 5109 N N . ILE A 1 360 ? -11.875 31.264 61.303 1.00 36.16 568 ILE A N 1
ATOM 5110 C CA . ILE A 1 360 ? -11.295 30.554 60.173 1.00 31.50 568 ILE A CA 1
ATOM 5111 C C . ILE A 1 360 ? -11.609 29.061 60.222 1.00 31.77 568 ILE A C 1
ATOM 5112 O O . ILE A 1 360 ? -11.881 28.451 59.187 1.00 29.60 568 ILE A O 1
ATOM 5128 N N . VAL A 1 361 ? -11.570 28.458 61.409 1.00 33.32 569 VAL A N 1
ATOM 5129 C CA . VAL A 1 361 ? -11.782 27.024 61.573 1.00 32.79 569 VAL A CA 1
ATOM 5130 C C . VAL A 1 361 ? -12.805 26.790 62.676 1.00 33.67 569 VAL A C 1
ATOM 5131 O O . VAL A 1 361 ? -12.937 27.591 63.607 1.00 35.16 569 VAL A O 1
ATOM 5144 N N . ASP A 1 362 ? -13.529 25.674 62.566 1.00 35.09 570 ASP A N 1
ATOM 5145 C CA . ASP A 1 362 ? -14.513 25.268 63.572 1.00 37.82 570 ASP A CA 1
ATOM 5146 C C . ASP A 1 362 ? -13.833 24.476 64.692 1.00 37.64 570 ASP A C 1
ATOM 5147 O O . ASP A 1 362 ? -14.165 23.324 64.976 1.00 39.35 570 ASP A O 1
ATOM 5156 N N . TRP A 1 363 ? -12.867 25.123 65.338 1.00 34.69 571 TRP A N 1
ATOM 5157 C CA . TRP A 1 363 ? -12.032 24.473 66.342 1.00 34.22 571 TRP A CA 1
ATOM 5158 C C . TRP A 1 363 ? -11.208 25.556 67.025 1.00 32.52 571 TRP A C 1
ATOM 5159 O O . TRP A 1 363 ? -11.105 26.680 66.526 1.00 31.35 571 TRP A O 1
ATOM 5180 N N . CYS A 1 364 ? -10.636 25.214 68.178 1.00 35.25 572 CYS A N 1
ATOM 5181 C CA . CYS A 1 364 ? -9.717 26.097 68.886 1.00 39.70 572 CYS A CA 1
ATOM 5182 C C . CYS A 1 364 ? -8.278 25.663 68.630 1.00 40.84 572 CYS A C 1
ATOM 5183 O O . CYS A 1 364 ? -7.964 24.470 68.661 1.00 42.53 572 CYS A O 1
ATOM 5190 N N . GLY A 1 365 ? -7.402 26.644 68.385 1.00 39.28 573 GLY A N 1
ATOM 5191 C CA . GLY A 1 365 ? -6.020 26.369 68.060 1.00 39.24 573 GLY A CA 1
ATOM 5192 C C . GLY A 1 365 ? -5.067 27.214 68.889 1.00 41.36 573 GLY A C 1
ATOM 5193 O O . GLY A 1 365 ? -5.474 28.124 69.616 1.00 41.10 573 GLY A O 1
ATOM 5197 N N . CYS A 1 366 ? -3.780 26.892 68.757 1.00 43.29 574 CYS A N 1
ATOM 5198 C CA . CYS A 1 366 ? -2.709 27.563 69.481 1.00 43.75 574 CYS A CA 1
ATOM 5199 C C . CYS A 1 366 ? -1.587 27.925 68.516 1.00 39.17 574 CYS A C 1
ATOM 5200 O O . CYS A 1 366 ? -1.424 27.309 67.459 1.00 33.99 574 CYS A O 1
ATOM 5207 N N . SER A 1 367 ? -0.794 28.919 68.906 1.00 33.93 575 SER A N 1
ATOM 5208 C CA . SER A 1 367 ? 0.337 29.375 68.111 1.00 31.43 575 SER A CA 1
ATOM 5209 C C . SER A 1 367 ? 1.514 29.675 69.027 1.00 29.98 575 SER A C 1
ATOM 5210 O O . SER A 1 367 ? 1.319 30.112 70.168 1.00 30.26 575 SER A O 1
ATOM 5218 N N . PRO A 1 368 ? 2.742 29.452 68.561 1.00 31.10 576 PRO A N 1
ATOM 5219 C CA . PRO A 1 368 ? 3.915 29.822 69.356 1.00 32.27 576 PRO A CA 1
ATOM 5220 C C . PRO A 1 368 ? 4.169 31.321 69.312 1.00 28.51 576 PRO A C 1
ATOM 5221 O O . PRO A 1 368 ? 3.723 32.035 68.412 1.00 27.15 576 PRO A O 1
ATOM 5232 N N . ASN A 1 369 ? 4.911 31.786 70.311 1.00 32.55 577 ASN A N 1
ATOM 5233 C CA . ASN A 1 369 ? 5.193 33.203 70.473 1.00 32.47 577 ASN A CA 1
ATOM 5234 C C . ASN A 1 369 ? 6.426 33.615 69.671 1.00 31.30 577 ASN A C 1
ATOM 5235 O O . ASN A 1 369 ? 7.210 32.785 69.206 1.00 28.88 577 ASN A O 1
ATOM 5246 N N . ASP A 1 370 ? 6.587 34.928 69.513 1.00 27.64 578 ASP A N 1
ATOM 5247 C CA . ASP A 1 370 ? 7.774 35.492 68.888 1.00 29.41 578 ASP A CA 1
ATOM 5248 C C . ASP A 1 370 ? 8.913 35.569 69.898 1.00 29.44 578 ASP A C 1
ATOM 5249 O O . ASP A 1 370 ? 8.693 35.842 71.081 1.00 31.43 578 ASP A O 1
ATOM 5258 N N . PHE A 1 371 ? 10.134 35.327 69.427 1.00 29.64 579 PHE A N 1
ATOM 5259 C CA . PHE A 1 371 ? 11.304 35.436 70.288 1.00 28.90 579 PHE A CA 1
ATOM 5260 C C . PHE A 1 371 ? 11.586 36.896 70.638 1.00 30.38 579 PHE A C 1
ATOM 5261 O O . PHE A 1 371 ? 11.236 37.816 69.893 1.00 29.70 579 PHE A O 1
ATOM 5278 N N . LYS A 1 372 ? 12.238 37.099 71.778 1.00 32.51 580 LYS A N 1
ATOM 5279 C CA . LYS A 1 372 ? 12.628 38.404 72.285 1.00 34.58 580 LYS A CA 1
ATOM 5280 C C . LYS A 1 372 ? 14.110 38.386 72.624 1.00 36.44 580 LYS A C 1
ATOM 5281 O O . LYS A 1 372 ? 14.739 37.323 72.650 1.00 34.09 580 LYS A O 1
ATOM 5300 N N . PRO A 1 373 ? 14.708 39.553 72.892 1.00 38.45 581 PRO A N 1
ATOM 5301 C CA . PRO A 1 373 ? 16.156 39.576 73.167 1.00 40.01 581 PRO A CA 1
ATOM 5302 C C . PRO A 1 373 ? 16.581 38.684 74.321 1.00 40.97 581 PRO A C 1
ATOM 5303 O O . PRO A 1 373 ? 17.682 38.119 74.280 1.00 41.14 581 PRO A O 1
ATOM 5314 N N . GLN A 1 374 ? 15.747 38.534 75.352 1.00 43.10 582 GLN A N 1
ATOM 5315 C CA . GLN A 1 374 ? 16.114 37.707 76.496 1.00 45.12 582 GLN A CA 1
ATOM 5316 C C . GLN A 1 374 ? 16.191 36.221 76.160 1.00 43.91 582 GLN A C 1
ATOM 5317 O O . GLN A 1 374 ? 16.680 35.446 76.988 1.00 45.66 582 GLN A O 1
ATOM 5331 N N . ASP A 1 375 ? 15.730 35.808 74.982 1.00 38.21 583 ASP A N 1
ATOM 5332 C CA . ASP A 1 375 ? 15.720 34.402 74.597 1.00 38.58 583 ASP A CA 1
ATOM 5333 C C . ASP A 1 375 ? 16.992 33.967 73.877 1.00 38.54 583 ASP A C 1
ATOM 5334 O O . ASP A 1 375 ? 17.102 32.794 73.503 1.00 38.88 583 ASP A O 1
ATOM 5343 N N . PHE A 1 376 ? 17.956 34.871 73.683 1.00 38.23 584 PHE A N 1
ATOM 5344 C CA . PHE A 1 376 ? 19.115 34.550 72.854 1.00 39.49 584 PHE A CA 1
ATOM 5345 C C . PHE A 1 376 ? 19.877 33.341 73.387 1.00 41.38 584 PHE A C 1
ATOM 5346 O O . PHE A 1 376 ? 20.403 32.539 72.606 1.00 39.99 584 PHE A O 1
ATOM 5363 N N . HIS A 1 377 ? 19.958 33.193 74.711 1.00 45.37 585 HIS A N 1
ATOM 5364 C CA . HIS A 1 377 ? 20.733 32.097 75.281 1.00 49.15 585 HIS A CA 1
ATOM 5365 C C . HIS A 1 377 ? 20.172 30.732 74.902 1.00 48.47 585 HIS A C 1
ATOM 5366 O O . HIS A 1 377 ? 20.919 29.748 74.899 1.00 47.83 585 HIS A O 1
ATOM 5380 N N . ARG A 1 378 ? 18.878 30.647 74.582 1.00 44.34 586 ARG A N 1
ATOM 5381 C CA . ARG A 1 378 ? 18.272 29.371 74.219 1.00 43.52 586 ARG A CA 1
ATOM 5382 C C . ARG A 1 378 ? 18.797 28.829 72.898 1.00 44.07 586 ARG A C 1
ATOM 5383 O O . ARG A 1 378 ? 18.736 27.615 72.674 1.00 44.02 586 ARG A O 1
ATOM 5404 N N . PHE A 1 379 ? 19.296 29.694 72.016 1.00 40.56 587 PHE A N 1
ATOM 5405 C CA . PHE A 1 379 ? 19.831 29.246 70.738 1.00 41.20 587 PHE A CA 1
ATOM 5406 C C . PHE A 1 379 ? 21.197 28.581 70.870 1.00 45.78 587 PHE A C 1
ATOM 5407 O O . PHE A 1 379 ? 21.629 27.903 69.932 1.00 45.43 587 PHE A O 1
ATOM 5424 N N . GLN A 1 380 ? 21.876 28.747 72.006 1.00 45.59 588 GLN A N 1
ATOM 5425 C CA . GLN A 1 380 ? 23.215 28.210 72.207 1.00 49.98 588 GLN A CA 1
ATOM 5426 C C . GLN A 1 380 ? 23.218 26.889 72.968 1.00 53.65 588 GLN A C 1
ATOM 5427 O O . GLN A 1 380 ? 24.286 26.431 73.385 1.00 55.77 588 GLN A O 1
ATOM 5441 N N . GLN A 1 381 ? 22.058 26.269 73.162 1.00 58.29 589 GLN A N 1
ATOM 5442 C CA . GLN A 1 381 ? 21.997 24.987 73.848 1.00 62.24 589 GLN A CA 1
ATOM 5443 C C . GLN A 1 381 ? 22.473 23.869 72.929 1.00 63.88 589 GLN A C 1
ATOM 5444 O O . GLN A 1 381 ? 22.279 23.910 71.711 1.00 61.73 589 GLN A O 1
ATOM 5458 N N . THR A 1 382 ? 23.101 22.860 73.526 1.00 75.95 590 THR A N 1
ATOM 5459 C CA . THR A 1 382 ? 23.554 21.678 72.802 1.00 77.05 590 THR A CA 1
ATOM 5460 C C . THR A 1 382 ? 23.102 20.412 73.513 1.00 76.58 590 THR A C 1
ATOM 5461 O O . THR A 1 382 ? 23.813 19.403 73.546 1.00 80.76 590 THR A O 1
ATOM 5472 N N . ALA A 1 383 ? 21.903 20.445 74.099 1.00 63.83 591 ALA A N 1
ATOM 5473 C CA . ALA A 1 383 ? 21.313 19.223 74.632 1.00 59.23 591 ALA A CA 1
ATOM 5474 C C . ALA A 1 383 ? 20.944 18.270 73.502 1.00 54.80 591 ALA A C 1
ATOM 5475 O O . ALA A 1 383 ? 21.271 17.080 73.548 1.00 56.16 591 ALA A O 1
ATOM 5482 N N . ARG A 1 384 ? 20.269 18.779 72.481 1.00 51.51 592 ARG A N 1
ATOM 5483 C CA . ARG A 1 384 ? 19.958 18.041 71.268 1.00 48.11 592 ARG A CA 1
ATOM 5484 C C . ARG A 1 384 ? 20.351 18.888 70.070 1.00 43.07 592 ARG A C 1
ATOM 5485 O O . ARG A 1 384 ? 20.474 20.112 70.180 1.00 42.67 592 ARG A O 1
ATOM 5506 N N . PRO A 1 385 ? 20.566 18.269 68.909 1.00 41.41 593 PRO A N 1
ATOM 5507 C CA . PRO A 1 385 ? 20.912 19.053 67.715 1.00 37.71 593 PRO A CA 1
ATOM 5508 C C . PRO A 1 385 ? 19.711 19.826 67.189 1.00 36.26 593 PRO A C 1
ATOM 5509 O O . PRO A 1 385 ? 18.615 19.278 67.045 1.00 31.78 593 PRO A O 1
ATOM 5520 N N . THR A 1 386 ? 19.929 21.109 66.906 1.00 33.90 594 THR A N 1
ATOM 5521 C CA . THR A 1 386 ? 18.900 21.976 66.347 1.00 33.39 594 THR A CA 1
ATOM 5522 C C . THR A 1 386 ? 19.558 22.965 65.396 1.00 32.32 594 THR A C 1
ATOM 5523 O O . THR A 1 386 ? 20.669 23.436 65.653 1.00 34.60 594 THR A O 1
ATOM 5534 N N . PHE A 1 387 ? 18.863 23.280 64.301 1.00 31.15 595 PHE A N 1
ATOM 5535 C CA . PHE A 1 387 ? 19.416 24.136 63.262 1.00 26.82 595 PHE A CA 1
ATOM 5536 C C . PHE A 1 387 ? 18.510 25.289 62.837 1.00 29.14 595 PHE A C 1
ATOM 5537 O O . PHE A 1 387 ? 18.985 26.175 62.117 1.00 29.39 595 PHE A O 1
ATOM 5554 N N . PHE A 1 388 ? 17.241 25.316 63.254 1.00 29.87 596 PHE A N 1
ATOM 5555 C CA . PHE A 1 388 ? 16.331 26.411 62.931 1.00 30.07 596 PHE A CA 1
ATOM 5556 C C . PHE A 1 388 ? 15.448 26.707 64.139 1.00 29.97 596 PHE A C 1
ATOM 5557 O O . PHE A 1 388 ? 15.376 25.923 65.089 1.00 30.97 596 PHE A O 1
ATOM 5574 N N . ALA A 1 389 ? 14.758 27.848 64.090 1.00 28.83 597 ALA A N 1
ATOM 5575 C CA . ALA A 1 389 ? 13.858 28.240 65.168 1.00 28.85 597 ALA A CA 1
ATOM 5576 C C . ALA A 1 389 ? 12.744 29.122 64.619 1.00 26.76 597 ALA A C 1
ATOM 5577 O O . ALA A 1 389 ? 12.864 29.714 63.544 1.00 29.27 597 ALA A O 1
ATOM 5584 N N . ARG A 1 390 ? 11.652 29.203 65.380 1.00 26.14 598 ARG A N 1
ATOM 5585 C CA . ARG A 1 390 ? 10.524 30.063 65.039 1.00 27.98 598 ARG A CA 1
ATOM 5586 C C . ARG A 1 390 ? 9.736 30.332 66.314 1.00 28.27 598 ARG A C 1
ATOM 5587 O O . ARG A 1 390 ? 9.742 29.503 67.228 1.00 29.25 598 ARG A O 1
ATOM 5608 N N . LYS A 1 391 ? 9.044 31.478 66.385 1.00 24.83 599 LYS A N 1
ATOM 5609 C CA . LYS A 1 391 ? 8.845 32.449 65.302 1.00 23.96 599 LYS A CA 1
ATOM 5610 C C . LYS A 1 391 ? 9.572 33.774 65.545 1.00 23.52 599 LYS A C 1
ATOM 5611 O O . LYS A 1 391 ? 9.839 34.154 66.685 1.00 21.98 599 LYS A O 1
ATOM 5630 N N . PHE A 1 392 ? 9.870 34.475 64.454 1.00 27.07 600 PHE A N 1
ATOM 5631 C CA . PHE A 1 392 ? 10.445 35.812 64.487 1.00 26.29 600 PHE A CA 1
ATOM 5632 C C . PHE A 1 392 ? 9.555 36.756 63.690 1.00 25.93 600 PHE A C 1
ATOM 5633 O O . PHE A 1 392 ? 9.094 36.408 62.598 1.00 25.39 600 PHE A O 1
ATOM 5650 N N . GLU A 1 393 ? 9.318 37.952 64.234 1.00 24.97 601 GLU A N 1
ATOM 5651 C CA . GLU A 1 393 ? 8.531 38.983 63.561 1.00 25.80 601 GLU A CA 1
ATOM 5652 C C . GLU A 1 393 ? 9.214 40.329 63.743 1.00 27.95 601 GLU A C 1
ATOM 5653 O O . GLU A 1 393 ? 9.421 40.772 64.877 1.00 25.66 601 GLU A O 1
ATOM 5665 N N . ALA A 1 394 ? 9.538 40.989 62.628 1.00 27.36 602 ALA A N 1
ATOM 5666 C CA . ALA A 1 394 ? 10.280 42.244 62.695 1.00 30.78 602 ALA A CA 1
ATOM 5667 C C . ALA A 1 394 ? 9.428 43.388 63.238 1.00 30.56 602 ALA A C 1
ATOM 5668 O O . ALA A 1 394 ? 9.969 44.307 63.865 1.00 27.82 602 ALA A O 1
ATOM 5675 N N . VAL A 1 395 ? 8.111 43.363 63.005 1.00 26.77 603 VAL A N 1
ATOM 5676 C CA . VAL A 1 395 ? 7.235 44.391 63.563 1.00 27.88 603 VAL A CA 1
ATOM 5677 C C . VAL A 1 395 ? 6.993 44.202 65.051 1.00 28.96 603 VAL A C 1
ATOM 5678 O O . VAL A 1 395 ? 6.499 45.124 65.709 1.00 28.12 603 VAL A O 1
ATOM 5691 N N . VAL A 1 396 ? 7.328 43.037 65.597 1.00 25.75 604 VAL A N 1
ATOM 5692 C CA . VAL A 1 396 ? 7.211 42.772 67.027 1.00 25.98 604 VAL A CA 1
ATOM 5693 C C . VAL A 1 396 ? 8.538 42.998 67.745 1.00 29.90 604 VAL A C 1
ATOM 5694 O O . VAL A 1 396 ? 8.594 43.699 68.756 1.00 29.84 604 VAL A O 1
ATOM 5707 N N . ASN A 1 397 ? 9.621 42.403 67.241 1.00 29.71 605 ASN A N 1
ATOM 5708 C CA . ASN A 1 397 ? 10.947 42.637 67.812 1.00 30.03 605 ASN A CA 1
ATOM 5709 C C . ASN A 1 397 ? 11.993 42.242 66.780 1.00 31.82 605 ASN A C 1
ATOM 5710 O O . ASN A 1 397 ? 12.121 41.058 66.449 1.00 25.01 605 ASN A O 1
ATOM 5721 N N . GLN A 1 398 ? 12.744 43.230 66.289 1.00 29.73 606 GLN A N 1
ATOM 5722 C CA . GLN A 1 398 ? 13.818 42.984 65.337 1.00 29.81 606 GLN A CA 1
ATOM 5723 C C . GLN A 1 398 ? 15.180 42.839 66.004 1.00 29.55 606 GLN A C 1
ATOM 5724 O O . GLN A 1 398 ? 16.089 42.258 65.400 1.00 31.61 606 GLN A O 1
ATOM 5738 N N . GLU A 1 399 ? 15.343 43.343 67.230 1.00 27.63 607 GLU A N 1
ATOM 5739 C CA . GLU A 1 399 ? 16.640 43.279 67.896 1.00 32.95 607 GLU A CA 1
ATOM 5740 C C . GLU A 1 399 ? 17.166 41.848 67.957 1.00 32.85 607 GLU A C 1
ATOM 5741 O O . GLU A 1 399 ? 18.330 41.589 67.633 1.00 29.90 607 GLU A O 1
ATOM 5753 N N . ILE A 1 400 ? 16.319 40.903 68.380 1.00 31.03 608 ILE A N 1
ATOM 5754 C CA . ILE A 1 400 ? 16.758 39.513 68.516 1.00 28.52 608 ILE A CA 1
ATOM 5755 C C . ILE A 1 400 ? 17.172 38.944 67.168 1.00 26.20 608 ILE A C 1
ATOM 5756 O O . ILE A 1 400 ? 18.084 38.109 67.091 1.00 29.08 608 ILE A O 1
ATOM 5772 N N . ILE A 1 401 ? 16.510 39.366 66.090 1.00 28.69 609 ILE A N 1
ATOM 5773 C CA . ILE A 1 401 ? 16.896 38.914 64.756 1.00 30.06 609 ILE A CA 1
ATOM 5774 C C . ILE A 1 401 ? 18.319 39.360 64.451 1.00 33.98 609 ILE A C 1
ATOM 5775 O O . ILE A 1 401 ? 19.166 38.562 64.029 1.00 32.78 609 ILE A O 1
ATOM 5791 N N . GLY A 1 402 ? 18.607 40.644 64.676 1.00 32.87 610 GLY A N 1
ATOM 5792 C CA . GLY A 1 402 ? 19.949 41.148 64.428 1.00 32.97 610 GLY A CA 1
ATOM 5793 C C . GLY A 1 402 ? 21.008 40.409 65.223 1.00 32.82 610 GLY A C 1
ATOM 5794 O O . GLY A 1 402 ? 22.052 40.032 64.687 1.00 34.91 610 GLY A O 1
ATOM 5798 N N . GLN A 1 403 ? 20.755 40.194 66.518 1.00 30.92 611 GLN A N 1
ATOM 5799 C CA . GLN A 1 403 ? 21.733 39.507 67.357 1.00 34.76 611 GLN A CA 1
ATOM 5800 C C . GLN A 1 403 ? 22.034 38.116 66.817 1.00 31.40 611 GLN A C 1
ATOM 5801 O O . GLN A 1 403 ? 23.181 37.656 66.862 1.00 29.73 611 GLN A O 1
ATOM 5815 N N . LEU A 1 404 ? 21.015 37.431 66.299 1.00 30.18 612 LEU A N 1
ATOM 5816 C CA . LEU A 1 404 ? 21.223 36.092 65.763 1.00 34.50 612 LEU A CA 1
ATOM 5817 C C . LEU A 1 404 ? 22.028 36.139 64.470 1.00 35.49 612 LEU A C 1
ATOM 5818 O O . LEU A 1 404 ? 22.979 35.366 64.294 1.00 36.26 612 LEU A O 1
ATOM 5834 N N . ASP A 1 405 ? 21.687 37.061 63.568 1.00 31.64 613 ASP A N 1
ATOM 5835 C CA . ASP A 1 405 ? 22.360 37.119 62.274 1.00 33.02 613 ASP A CA 1
ATOM 5836 C C . ASP A 1 405 ? 23.834 37.480 62.432 1.00 34.04 613 ASP A C 1
ATOM 5837 O O . ASP A 1 405 ? 24.703 36.857 61.811 1.00 35.29 613 ASP A O 1
ATOM 5846 N N . TYR A 1 406 ? 24.138 38.489 63.256 1.00 33.44 614 TYR A N 1
ATOM 5847 C CA . TYR A 1 406 ? 25.531 38.880 63.461 1.00 35.25 614 TYR A CA 1
ATOM 5848 C C . TYR A 1 406 ? 26.309 37.800 64.202 1.00 35.86 614 TYR A C 1
ATOM 5849 O O . TYR A 1 406 ? 27.511 37.631 63.968 1.00 35.58 614 TYR A O 1
ATOM 5867 N N . TYR A 1 407 ? 25.645 37.069 65.098 1.00 40.36 615 TYR A N 1
ATOM 5868 C CA . TYR A 1 407 ? 26.302 35.983 65.816 1.00 43.36 615 TYR A CA 1
ATOM 5869 C C . TYR A 1 407 ? 26.715 34.865 64.869 1.00 43.13 615 TYR A C 1
ATOM 5870 O O . TYR A 1 407 ? 27.776 34.255 65.044 1.00 43.46 615 TYR A O 1
ATOM 5888 N N . LEU A 1 408 ? 25.893 34.585 63.856 1.00 36.52 616 LEU A N 1
ATOM 5889 C CA . LEU A 1 408 ? 26.189 33.494 62.936 1.00 35.39 616 LEU A CA 1
ATOM 5890 C C . LEU A 1 408 ? 27.187 33.903 61.859 1.00 38.99 616 LEU A C 1
ATOM 5891 O O . LEU A 1 408 ? 28.114 33.145 61.554 1.00 37.41 616 LEU A O 1
ATOM 5907 N N A TYR A 1 409 ? 27.026 35.096 61.281 0.61 37.37 617 TYR A N 1
ATOM 5908 N N B TYR A 1 409 ? 27.016 35.091 61.274 0.39 37.20 617 TYR A N 1
ATOM 5909 C CA A TYR A 1 409 ? 27.804 35.485 60.111 0.61 37.42 617 TYR A CA 1
ATOM 5910 C CA B TYR A 1 409 ? 27.785 35.495 60.105 0.39 37.42 617 TYR A CA 1
ATOM 5911 C C A TYR A 1 409 ? 28.558 36.798 60.292 0.61 38.11 617 TYR A C 1
ATOM 5912 C C B TYR A 1 409 ? 28.596 36.770 60.307 0.39 38.24 617 TYR A C 1
ATOM 5913 O O A TYR A 1 409 ? 29.137 37.300 59.322 0.61 37.85 617 TYR A O 1
ATOM 5914 O O B TYR A 1 409 ? 29.252 37.219 59.359 0.39 38.18 617 TYR A O 1
ATOM 5949 N N . GLY A 1 410 ? 28.578 37.361 61.496 1.00 38.33 618 GLY A N 1
ATOM 5950 C CA . GLY A 1 410 ? 29.417 38.505 61.794 1.00 37.02 618 GLY A CA 1
ATOM 5951 C C . GLY A 1 410 ? 28.739 39.842 61.534 1.00 36.29 618 GLY A C 1
ATOM 5952 O O . GLY A 1 410 ? 27.722 39.942 60.854 1.00 34.61 618 GLY A O 1
ATOM 5956 N N . ASN A 1 411 ? 29.340 40.892 62.092 1.00 37.38 619 ASN A N 1
ATOM 5957 C CA . ASN A 1 411 ? 28.821 42.239 61.920 1.00 39.28 619 ASN A CA 1
ATOM 5958 C C . ASN A 1 411 ? 28.944 42.688 60.466 1.00 38.51 619 ASN A C 1
ATOM 5959 O O . ASN A 1 411 ? 29.772 42.190 59.697 1.00 36.91 619 ASN A O 1
ATOM 5970 N N . TYR A 1 412 ? 28.095 43.643 60.093 1.00 38.47 620 TYR A N 1
ATOM 5971 C CA . TYR A 1 412 ? 28.251 44.350 58.835 1.00 41.60 620 TYR A CA 1
ATOM 5972 C C . TYR A 1 412 ? 29.342 45.411 58.973 1.00 43.06 620 TYR A C 1
ATOM 5973 O O . TYR A 1 412 ? 29.700 45.803 60.086 1.00 42.93 620 TYR A O 1
ATOM 5991 N N . PRO A 1 413 ? 29.891 45.894 57.858 1.00 45.91 621 PRO A N 1
ATOM 5992 C CA . PRO A 1 413 ? 30.955 46.902 57.946 1.00 47.19 621 PRO A CA 1
ATOM 5993 C C . PRO A 1 413 ? 30.486 48.162 58.659 1.00 47.51 621 PRO A C 1
ATOM 5994 O O . PRO A 1 413 ? 29.307 48.522 58.624 1.00 46.81 621 PRO A O 1
ATOM 6005 N N . ALA A 1 414 ? 31.431 48.839 59.306 1.00 49.37 622 ALA A N 1
ATOM 6006 C CA . ALA A 1 414 ? 31.118 50.087 59.988 1.00 50.14 622 ALA A CA 1
ATOM 6007 C C . ALA A 1 414 ? 30.593 51.117 58.995 1.00 48.81 622 ALA A C 1
ATOM 6008 O O . ALA A 1 414 ? 31.105 51.249 57.880 1.00 48.51 622 ALA A O 1
ATOM 6015 N N . GLY A 1 415 ? 29.561 51.848 59.406 1.00 47.54 623 GLY A N 1
ATOM 6016 C CA . GLY A 1 415 ? 28.919 52.809 58.537 1.00 45.28 623 GLY A CA 1
ATOM 6017 C C . GLY A 1 415 ? 27.818 52.248 57.668 1.00 44.50 623 GLY A C 1
ATOM 6018 O O . GLY A 1 415 ? 27.301 52.972 56.809 1.00 42.89 623 GLY A O 1
ATOM 6022 N N . THR A 1 416 ? 27.446 50.986 57.854 1.00 37.27 624 THR A N 1
ATOM 6023 C CA . THR A 1 416 ? 26.349 50.415 57.089 1.00 36.56 624 THR A CA 1
ATOM 6024 C C . THR A 1 416 ? 25.035 51.042 57.549 1.00 36.41 624 THR A C 1
ATOM 6025 O O . THR A 1 416 ? 24.753 51.055 58.752 1.00 38.89 624 THR A O 1
ATOM 6036 N N . PRO A 1 417 ? 24.210 51.563 56.642 1.00 36.17 625 PRO A N 1
ATOM 6037 C CA . PRO A 1 417 ? 22.952 52.196 57.051 1.00 35.73 625 PRO A CA 1
ATOM 6038 C C . PRO A 1 417 ? 21.801 51.210 57.218 1.00 36.02 625 PRO A C 1
ATOM 6039 O O . PRO A 1 417 ? 21.795 50.105 56.671 1.00 33.57 625 PRO A O 1
ATOM 6050 N N . GLY A 1 418 ? 20.811 51.646 58.000 1.00 34.39 626 GLY A N 1
ATOM 6051 C CA . GLY A 1 418 ? 19.531 50.967 58.087 1.00 33.74 626 GLY A CA 1
ATOM 6052 C C . GLY A 1 418 ? 19.490 49.723 58.946 1.00 33.03 626 GLY A C 1
ATOM 6053 O O . GLY A 1 418 ? 18.464 49.033 58.950 1.00 32.61 626 GLY A O 1
ATOM 6057 N N . LEU A 1 419 ? 20.556 49.420 59.690 1.00 31.85 627 LEU A N 1
ATOM 6058 C CA . LEU A 1 419 ? 20.611 48.159 60.426 1.00 34.86 627 LEU A CA 1
ATOM 6059 C C . LEU A 1 419 ? 19.611 48.116 61.575 1.00 34.11 627 LEU A C 1
ATOM 6060 O O . LEU A 1 419 ? 19.141 47.032 61.939 1.00 34.72 627 LEU A O 1
ATOM 6076 N N . ARG A 1 420 ? 19.272 49.263 62.157 1.00 36.85 628 ARG A N 1
ATOM 6077 C CA . ARG A 1 420 ? 18.314 49.319 63.254 1.00 38.25 628 ARG A CA 1
ATOM 6078 C C . ARG A 1 420 ? 16.907 49.685 62.794 1.00 35.08 628 ARG A C 1
ATOM 6079 O O . ARG A 1 420 ? 16.022 49.868 63.636 1.00 36.99 628 ARG A O 1
ATOM 6100 N N . SER A 1 421 ? 16.674 49.786 61.489 1.00 30.93 629 SER A N 1
ATOM 6101 C CA . SER A 1 421 ? 15.385 50.195 60.949 1.00 29.71 629 SER A CA 1
ATOM 6102 C C . SER A 1 421 ? 14.653 49.013 60.322 1.00 29.69 629 SER A C 1
ATOM 6103 O O . SER A 1 421 ? 15.244 47.967 60.037 1.00 27.79 629 SER A O 1
ATOM 6111 N N . TYR A 1 422 ? 13.347 49.192 60.113 1.00 29.21 630 TYR A N 1
ATOM 6112 C CA . TYR A 1 422 ? 12.543 48.203 59.407 1.00 30.06 630 TYR A CA 1
ATOM 6113 C C . TYR A 1 422 ? 11.408 48.897 58.664 1.00 27.63 630 TYR A C 1
ATOM 6114 O O . TYR A 1 422 ? 10.764 49.804 59.199 1.00 29.06 630 TYR A O 1
ATOM 6132 N N . TRP A 1 423 ? 11.176 48.458 57.429 1.00 24.54 631 TRP A N 1
ATOM 6133 C CA . TRP A 1 423 ? 10.133 48.993 56.564 1.00 24.68 631 TRP A CA 1
ATOM 6134 C C . TRP A 1 423 ? 9.228 47.850 56.117 1.00 27.35 631 TRP A C 1
ATOM 6135 O O . TRP A 1 423 ? 9.719 46.786 55.725 1.00 28.76 631 TRP A O 1
ATOM 6156 N N . GLU A 1 424 ? 7.913 48.066 56.168 1.00 27.41 632 GLU A N 1
ATOM 6157 C CA . GLU A 1 424 ? 6.952 47.043 55.756 1.00 26.88 632 GLU A CA 1
ATOM 6158 C C . GLU A 1 424 ? 5.806 47.694 54.995 1.00 26.15 632 GLU A C 1
ATOM 6159 O O . GLU A 1 424 ? 5.100 48.550 55.538 1.00 24.17 632 GLU A O 1
ATOM 6171 N N . ASN A 1 425 ? 5.618 47.267 53.749 1.00 25.91 633 ASN A N 1
ATOM 6172 C CA . ASN A 1 425 ? 4.602 47.825 52.868 1.00 26.68 633 ASN A CA 1
ATOM 6173 C C . ASN A 1 425 ? 3.222 47.298 53.246 1.00 26.19 633 ASN A C 1
ATOM 6174 O O . ASN A 1 425 ? 3.019 46.083 53.335 1.00 24.79 633 ASN A O 1
ATOM 6185 N N . VAL A 1 426 ? 2.270 48.209 53.459 1.00 21.19 634 VAL A N 1
ATOM 6186 C CA . VAL A 1 426 ? 0.898 47.837 53.790 1.00 23.81 634 VAL A CA 1
ATOM 6187 C C . VAL A 1 426 ? -0.099 48.245 52.717 1.00 23.07 634 VAL A C 1
ATOM 6188 O O . VAL A 1 426 ? -1.286 47.937 52.846 1.00 24.49 634 VAL A O 1
ATOM 6201 N N . TYR A 1 427 ? 0.342 48.920 51.658 1.00 25.93 635 TYR A N 1
ATOM 6202 C CA . TYR A 1 427 ? -0.497 49.126 50.484 1.00 25.59 635 TYR A CA 1
ATOM 6203 C C . TYR A 1 427 ? 0.396 49.372 49.277 1.00 28.50 635 TYR A C 1
ATOM 6204 O O . TYR A 1 427 ? 1.366 50.132 49.357 1.00 25.23 635 TYR A O 1
ATOM 6222 N N . ASP A 1 428 ? 0.049 48.733 48.161 1.00 24.95 636 ASP A N 1
ATOM 6223 C CA . ASP A 1 428 ? 0.805 48.845 46.921 1.00 28.02 636 ASP A CA 1
ATOM 6224 C C . ASP A 1 428 ? -0.171 49.072 45.776 1.00 31.88 636 ASP A C 1
ATOM 6225 O O . ASP A 1 428 ? -1.132 48.313 45.614 1.00 29.75 636 ASP A O 1
ATOM 6234 N N . GLU A 1 429 ? 0.097 50.106 44.980 1.00 29.79 637 GLU A N 1
ATOM 6235 C CA . GLU A 1 429 ? -0.830 50.543 43.938 1.00 31.26 637 GLU A CA 1
ATOM 6236 C C . GLU A 1 429 ? -1.390 49.420 43.068 1.00 28.50 637 GLU A C 1
ATOM 6237 O O . GLU A 1 429 ? -2.595 49.458 42.766 1.00 26.22 637 GLU A O 1
ATOM 6249 N N . PRO A 1 430 ? -0.611 48.430 42.626 1.00 30.44 638 PRO A N 1
ATOM 6250 C CA . PRO A 1 430 ? -1.175 47.416 41.715 1.00 30.85 638 PRO A CA 1
ATOM 6251 C C . PRO A 1 430 ? -2.361 46.659 42.287 1.00 27.45 638 PRO A C 1
ATOM 6252 O O . PRO A 1 430 ? -3.087 46.012 41.523 1.00 28.40 638 PRO A O 1
ATOM 6263 N N . ASP A 1 431 ? -2.589 46.720 43.597 1.00 30.53 639 ASP A N 1
ATOM 6264 C CA . ASP A 1 431 ? -3.672 45.973 44.221 1.00 31.71 639 ASP A CA 1
ATOM 6265 C C . ASP A 1 431 ? -4.992 46.740 44.258 1.00 33.20 639 ASP A C 1
ATOM 6266 O O . ASP A 1 431 ? -6.032 46.131 44.533 1.00 29.29 639 ASP A O 1
ATOM 6275 N N . GLY A 1 432 ? -4.981 48.043 44.003 1.00 30.77 640 GLY A N 1
ATOM 6276 C CA . GLY A 1 432 ? -6.220 48.787 43.788 1.00 28.89 640 GLY A CA 1
ATOM 6277 C C . GLY A 1 432 ? -6.813 49.342 45.068 1.00 30.33 640 GLY A C 1
ATOM 6278 O O . GLY A 1 432 ? -6.724 48.753 46.143 1.00 29.00 640 GLY A O 1
ATOM 6282 N N . ILE A 1 433 ? -7.462 50.504 44.937 1.00 28.88 641 ILE A N 1
ATOM 6283 C CA . ILE A 1 433 ? -8.020 51.179 46.102 1.00 30.31 641 ILE A CA 1
ATOM 6284 C C . ILE A 1 433 ? -9.183 50.405 46.705 1.00 29.99 641 ILE A C 1
ATOM 6285 O O . ILE A 1 433 ? -9.508 50.602 47.881 1.00 31.18 641 ILE A O 1
ATOM 6301 N N . HIS A 1 434 ? -9.823 49.521 45.940 1.00 36.51 642 HIS A N 1
ATOM 6302 C CA . HIS A 1 434 ? -10.880 48.703 46.519 1.00 40.76 642 HIS A CA 1
ATOM 6303 C C . HIS A 1 434 ? -10.344 47.649 47.478 1.00 38.48 642 HIS A C 1
ATOM 6304 O O . HIS A 1 434 ? -11.130 47.079 48.241 1.00 37.71 642 HIS A O 1
ATOM 6318 N N . SER A 1 435 ? -9.033 47.387 47.471 1.00 32.53 643 SER A N 1
ATOM 6319 C CA . SER A 1 435 ? -8.434 46.526 48.486 1.00 30.12 643 SER A CA 1
ATOM 6320 C C . SER A 1 435 ? -8.199 47.261 49.798 1.00 30.92 643 SER A C 1
ATOM 6321 O O . SER A 1 435 ? -7.944 46.615 50.820 1.00 27.29 643 SER A O 1
ATOM 6329 N N . LEU A 1 436 ? -8.257 48.588 49.788 1.00 29.16 644 LEU A N 1
ATOM 6330 C CA . LEU A 1 436 ? -8.300 49.375 51.009 1.00 31.53 644 LEU A CA 1
ATOM 6331 C C . LEU A 1 436 ? -9.746 49.498 51.488 1.00 35.89 644 LEU A C 1
ATOM 6332 O O . LEU A 1 436 ? -10.691 49.129 50.790 1.00 36.29 644 LEU A O 1
ATOM 6348 N N . SER A 1 437 ? -9.913 50.026 52.695 1.00 36.51 645 SER A N 1
ATOM 6349 C CA . SER A 1 437 ? -11.227 50.372 53.215 1.00 34.74 645 SER A CA 1
ATOM 6350 C C . SER A 1 437 ? -11.455 51.875 53.077 1.00 33.98 645 SER A C 1
ATOM 6351 O O . SER A 1 437 ? -10.538 52.645 52.786 1.00 32.32 645 SER A O 1
ATOM 6359 N N . ASP A 1 438 ? -12.706 52.291 53.284 1.00 37.70 646 ASP A N 1
ATOM 6360 C CA . ASP A 1 438 ? -13.010 53.717 53.249 1.00 37.27 646 ASP A CA 1
ATOM 6361 C C . ASP A 1 438 ? -12.221 54.476 54.308 1.00 34.15 646 ASP A C 1
ATOM 6362 O O . ASP A 1 438 ? -11.866 55.642 54.103 1.00 32.25 646 ASP A O 1
ATOM 6371 N N . VAL A 1 439 ? -11.916 53.827 55.433 1.00 38.73 647 VAL A N 1
ATOM 6372 C CA . VAL A 1 439 ? -11.167 54.483 56.502 1.00 37.63 647 VAL A CA 1
ATOM 6373 C C . VAL A 1 439 ? -9.735 54.762 56.056 1.00 34.07 647 VAL A C 1
ATOM 6374 O O . VAL A 1 439 ? -9.289 55.915 56.027 1.00 30.64 647 VAL A O 1
ATOM 6387 N N . THR A 1 440 ? -8.991 53.709 55.708 1.00 30.19 648 THR A N 1
ATOM 6388 C CA . THR A 1 440 ? -7.577 53.889 55.387 1.00 31.77 648 THR A CA 1
ATOM 6389 C C . THR A 1 440 ? -7.401 54.772 54.159 1.00 31.10 648 THR A C 1
ATOM 6390 O O . THR A 1 440 ? -6.471 55.586 54.100 1.00 32.15 648 THR A O 1
ATOM 6401 N N . LEU A 1 441 ? -8.288 54.641 53.174 1.00 30.48 649 LEU A N 1
ATOM 6402 C CA . LEU A 1 441 ? -8.210 55.502 51.999 1.00 31.17 649 LEU A CA 1
ATOM 6403 C C . LEU A 1 441 ? -8.365 56.966 52.390 1.00 31.99 649 LEU A C 1
ATOM 6404 O O . LEU A 1 441 ? -7.606 57.827 51.932 1.00 30.59 649 LEU A O 1
ATOM 6420 N N . THR A 1 442 ? -9.344 57.265 53.249 1.00 33.23 650 THR A N 1
ATOM 6421 C CA . THR A 1 442 ? -9.549 58.638 53.706 1.00 32.63 650 THR A CA 1
ATOM 6422 C C . THR A 1 442 ? -8.303 59.174 54.403 1.00 31.40 650 THR A C 1
ATOM 6423 O O . THR A 1 442 ? -7.859 60.295 54.133 1.00 27.54 650 THR A O 1
ATOM 6434 N N . LEU A 1 443 ? -7.724 58.381 55.307 1.00 31.34 651 LEU A N 1
ATOM 6435 C CA . LEU A 1 443 ? -6.646 58.884 56.149 1.00 34.05 651 LEU A CA 1
ATOM 6436 C C . LEU A 1 443 ? -5.314 58.927 55.407 1.00 33.84 651 LEU A C 1
ATOM 6437 O O . LEU A 1 443 ? -4.522 59.854 55.613 1.00 31.36 651 LEU A O 1
ATOM 6453 N N . TYR A 1 444 ? -5.042 57.946 54.544 1.00 30.12 652 TYR A N 1
ATOM 6454 C CA . TYR A 1 444 ? -3.836 58.018 53.723 1.00 28.64 652 TYR A CA 1
ATOM 6455 C C . TYR A 1 444 ? -3.859 59.255 52.829 1.00 30.32 652 TYR A C 1
ATOM 6456 O O . TYR A 1 444 ? -2.821 59.890 52.609 1.00 28.28 652 TYR A O 1
ATOM 6474 N N . HIS A 1 445 ? -5.035 59.610 52.302 1.00 28.59 653 HIS A N 1
ATOM 6475 C CA . HIS A 1 445 ? -5.161 60.852 51.542 1.00 31.20 653 HIS A CA 1
ATOM 6476 C C . HIS A 1 445 ? -4.841 62.060 52.411 1.00 31.06 653 HIS A C 1
ATOM 6477 O O . HIS A 1 445 ? -4.165 62.996 51.967 1.00 32.16 653 HIS A O 1
ATOM 6491 N N . SER A 1 446 ? -5.331 62.061 53.652 1.00 31.07 654 SER A N 1
ATOM 6492 C CA . SER A 1 446 ? -5.114 63.195 54.544 1.00 31.79 654 SER A CA 1
ATOM 6493 C C . SER A 1 446 ? -3.644 63.330 54.926 1.00 29.62 654 SER A C 1
ATOM 6494 O O . SER A 1 446 ? -3.129 64.449 55.041 1.00 28.06 654 SER A O 1
ATOM 6502 N N . PHE A 1 447 ? -2.951 62.203 55.129 1.00 27.88 655 PHE A N 1
ATOM 6503 C CA . PHE A 1 447 ? -1.531 62.255 55.473 1.00 26.81 655 PHE A CA 1
ATOM 6504 C C . PHE A 1 447 ? -0.716 62.877 54.348 1.00 30.11 655 PHE A C 1
ATOM 6505 O O . PHE A 1 447 ? 0.241 63.622 54.599 1.00 31.03 655 PHE A O 1
ATOM 6522 N N . ALA A 1 448 ? -1.064 62.566 53.098 1.00 27.59 656 ALA A N 1
ATOM 6523 C CA . ALA A 1 448 ? -0.347 63.143 51.967 1.00 28.20 656 ALA A CA 1
ATOM 6524 C C . ALA A 1 448 ? -0.542 64.655 51.900 1.00 29.06 656 ALA A C 1
ATOM 6525 O O . ALA A 1 448 ? 0.412 65.397 51.634 1.00 28.42 656 ALA A O 1
ATOM 6532 N N . ARG A 1 449 ? -1.769 65.132 52.125 1.00 29.80 657 ARG A N 1
ATOM 6533 C CA . ARG A 1 449 ? -2.008 66.572 52.139 1.00 30.27 657 ARG A CA 1
ATOM 6534 C C . ARG A 1 449 ? -1.243 67.241 53.273 1.00 30.61 657 ARG A C 1
ATOM 6535 O O . ARG A 1 449 ? -0.765 68.373 53.128 1.00 31.02 657 ARG A O 1
ATOM 6556 N N . LEU A 1 450 ? -1.111 66.553 54.409 1.00 29.53 658 LEU A N 1
ATOM 6557 C CA . LEU A 1 450 ? -0.330 67.088 55.519 1.00 30.91 658 LEU A CA 1
ATOM 6558 C C . LEU A 1 450 ? 1.131 67.271 55.124 1.00 31.95 658 LEU A C 1
ATOM 6559 O O . LEU A 1 450 ? 1.789 68.219 55.570 1.00 26.28 658 LEU A O 1
ATOM 6575 N N . GLY A 1 451 ? 1.656 66.372 54.287 1.00 29.42 659 GLY A N 1
ATOM 6576 C CA . GLY A 1 451 ? 3.018 66.531 53.803 1.00 28.24 659 GLY A CA 1
ATOM 6577 C C . GLY A 1 451 ? 3.160 67.700 52.845 1.00 29.45 659 GLY A C 1
ATOM 6578 O O . GLY A 1 451 ? 4.136 68.453 52.913 1.00 27.63 659 GLY A O 1
ATOM 6582 N N . LEU A 1 452 ? 2.195 67.867 51.937 1.00 30.68 660 LEU A N 1
ATOM 6583 C CA . LEU A 1 452 ? 2.261 68.974 50.986 1.00 33.38 660 LEU A CA 1
ATOM 6584 C C . LEU A 1 452 ? 2.208 70.320 51.699 1.00 30.69 660 LEU A C 1
ATOM 6585 O O . LEU A 1 452 ? 2.845 71.286 51.263 1.00 32.53 660 LEU A O 1
ATOM 6601 N N . ARG A 1 453 ? 1.448 70.409 52.794 1.00 32.62 661 ARG A N 1
ATOM 6602 C CA . ARG A 1 453 ? 1.430 71.646 53.567 1.00 35.00 661 ARG A CA 1
ATOM 6603 C C . ARG A 1 453 ? 2.765 71.886 54.259 1.00 36.88 661 ARG A C 1
ATOM 6604 O O . ARG A 1 453 ? 3.175 73.039 54.426 1.00 32.69 661 ARG A O 1
ATOM 6625 N N . ARG A 1 454 ? 3.464 70.820 54.658 1.00 36.12 662 ARG A N 1
ATOM 6626 C CA . ARG A 1 454 ? 4.795 70.997 55.230 1.00 37.60 662 ARG A CA 1
ATOM 6627 C C . ARG A 1 454 ? 5.781 71.506 54.185 1.00 36.13 662 ARG A C 1
ATOM 6628 O O . ARG A 1 454 ? 6.623 72.362 54.484 1.00 34.79 662 ARG A O 1
ATOM 6649 N N . ALA A 1 455 ? 5.701 70.989 52.957 1.00 30.54 663 ALA A N 1
ATOM 6650 C CA . ALA A 1 455 ? 6.591 71.459 51.902 1.00 31.28 663 ALA A CA 1
ATOM 6651 C C . ALA A 1 455 ? 6.433 72.959 51.685 1.00 33.33 663 ALA A C 1
ATOM 6652 O O . ALA A 1 455 ? 7.422 73.694 51.592 1.00 36.04 663 ALA A O 1
ATOM 6659 N N . GLU A 1 456 ? 5.188 73.433 51.606 1.00 39.66 664 GLU A N 1
ATOM 6660 C CA . GLU A 1 456 ? 4.950 74.857 51.388 1.00 42.93 664 GLU A CA 1
ATOM 6661 C C . GLU A 1 456 ? 5.492 75.693 52.543 1.00 44.26 664 GLU A C 1
ATOM 6662 O O . GLU A 1 456 ? 6.074 76.761 52.328 1.00 41.66 664 GLU A O 1
ATOM 6674 N N . THR A 1 457 ? 5.312 75.218 53.776 1.00 52.92 665 THR A N 1
ATOM 6675 C CA . THR A 1 457 ? 5.728 75.984 54.945 1.00 53.18 665 THR A CA 1
ATOM 6676 C C . THR A 1 457 ? 7.245 76.063 55.071 1.00 51.54 665 THR A C 1
ATOM 6677 O O . THR A 1 457 ? 7.768 77.046 55.608 1.00 49.68 665 THR A O 1
ATOM 6688 N N . SER A 1 458 ? 7.967 75.048 54.597 1.00 42.00 666 SER A N 1
ATOM 6689 C CA . SER A 1 458 ? 9.396 74.955 54.865 1.00 42.35 666 SER A CA 1
ATOM 6690 C C . SER A 1 458 ? 10.233 75.924 54.038 1.00 44.37 666 SER A C 1
ATOM 6691 O O . SER A 1 458 ? 11.417 76.102 54.346 1.00 45.65 666 SER A O 1
ATOM 6699 N N . LEU A 1 459 ? 9.666 76.554 53.012 1.00 40.67 667 LEU A N 1
ATOM 6700 C CA . LEU A 1 459 ? 10.403 77.488 52.169 1.00 39.52 667 LEU A CA 1
ATOM 6701 C C . LEU A 1 459 ? 10.119 78.914 52.628 1.00 43.48 667 LEU A C 1
ATOM 6702 O O . LEU A 1 459 ? 8.957 79.332 52.686 1.00 42.16 667 LEU A O 1
ATOM 6718 N N . HIS A 1 460 ? 11.179 79.654 52.939 1.00 51.56 668 HIS A N 1
ATOM 6719 C CA . HIS A 1 460 ? 11.079 81.031 53.410 1.00 57.91 668 HIS A CA 1
ATOM 6720 C C . HIS A 1 460 ? 11.519 81.952 52.278 1.00 59.15 668 HIS A C 1
ATOM 6721 O O . HIS A 1 460 ? 12.713 82.045 51.973 1.00 59.65 668 HIS A O 1
ATOM 6735 N N . THR A 1 461 ? 10.553 82.624 51.655 1.00 48.75 669 THR A N 1
ATOM 6736 C CA . THR A 1 461 ? 10.825 83.491 50.519 1.00 49.86 669 THR A CA 1
ATOM 6737 C C . THR A 1 461 ? 9.741 84.554 50.437 1.00 48.96 669 THR A C 1
ATOM 6738 O O . THR A 1 461 ? 8.641 84.387 50.969 1.00 46.97 669 THR A O 1
ATOM 6749 N N . ASP A 1 462 ? 10.065 85.655 49.759 1.00 53.21 670 ASP A N 1
ATOM 6750 C CA . ASP A 1 462 ? 9.092 86.700 49.470 1.00 55.16 670 ASP A CA 1
ATOM 6751 C C . ASP A 1 462 ? 8.658 86.704 48.011 1.00 56.19 670 ASP A C 1
ATOM 6752 O O . ASP A 1 462 ? 7.811 87.522 47.631 1.00 55.76 670 ASP A O 1
ATOM 6761 N N . GLY A 1 463 ? 9.217 85.826 47.190 1.00 56.45 671 GLY A N 1
ATOM 6762 C CA . GLY A 1 463 ? 8.822 85.666 45.808 1.00 56.08 671 GLY A CA 1
ATOM 6763 C C . GLY A 1 463 ? 7.853 84.518 45.626 1.00 54.40 671 GLY A C 1
ATOM 6764 O O . GLY A 1 463 ? 7.078 84.178 46.527 1.00 52.72 671 GLY A O 1
ATOM 6768 N N . GLU A 1 464 ? 7.894 83.911 44.444 1.00 54.96 672 GLU A N 1
ATOM 6769 C CA . GLU A 1 464 ? 7.040 82.766 44.171 1.00 56.30 672 GLU A CA 1
ATOM 6770 C C . GLU A 1 464 ? 7.475 81.578 45.019 1.00 51.93 672 GLU A C 1
ATOM 6771 O O . GLU A 1 464 ? 8.670 81.320 45.191 1.00 49.67 672 GLU A O 1
ATOM 6783 N N . ASN A 1 465 ? 6.496 80.857 45.560 1.00 45.69 673 ASN A N 1
ATOM 6784 C CA . ASN A 1 465 ? 6.768 79.695 46.402 1.00 40.13 673 ASN A CA 1
ATOM 6785 C C . ASN A 1 465 ? 6.865 78.475 45.497 1.00 38.26 673 ASN A C 1
ATOM 6786 O O . ASN A 1 465 ? 5.852 77.950 45.028 1.00 36.47 673 ASN A O 1
ATOM 6797 N N . SER A 1 466 ? 8.092 78.018 45.254 1.00 40.47 674 SER A N 1
ATOM 6798 C CA . SER A 1 466 ? 8.345 76.850 44.422 1.00 39.04 674 SER A CA 1
ATOM 6799 C C . SER A 1 466 ? 8.150 75.533 45.167 1.00 38.26 674 SER A C 1
ATOM 6800 O O . SER A 1 466 ? 8.637 74.492 44.701 1.00 37.51 674 SER A O 1
ATOM 6808 N N . CYS A 1 467 ? 7.457 75.545 46.307 1.00 37.25 675 CYS A N 1
ATOM 6809 C CA . CYS A 1 467 ? 7.166 74.324 47.051 1.00 38.80 675 CYS A CA 1
ATOM 6810 C C . CYS A 1 467 ? 5.670 74.197 47.333 1.00 37.54 675 CYS A C 1
ATOM 6811 O O . CYS A 1 467 ? 5.271 73.553 48.308 1.00 35.08 675 CYS A O 1
ATOM 6818 N N . ARG A 1 468 ? 4.832 74.807 46.492 1.00 37.28 676 ARG A N 1
ATOM 6819 C CA . ARG A 1 468 ? 3.381 74.681 46.588 1.00 38.24 676 ARG A CA 1
ATOM 6820 C C . ARG A 1 468 ? 2.905 73.603 45.624 1.00 35.83 676 ARG A C 1
ATOM 6821 O O . ARG A 1 468 ? 3.263 73.624 44.441 1.00 33.88 676 ARG A O 1
ATOM 6842 N N . TYR A 1 469 ? 2.079 72.683 46.122 1.00 31.86 677 TYR A N 1
ATOM 6843 C CA . TYR A 1 469 ? 1.673 71.511 45.361 1.00 33.69 677 TYR A CA 1
ATOM 6844 C C . TYR A 1 469 ? 0.158 71.362 45.343 1.00 34.20 677 TYR A C 1
ATOM 6845 O O . TYR A 1 469 ? -0.546 71.830 46.243 1.00 34.77 677 TYR A O 1
ATOM 6863 N N . TYR A 1 470 ? -0.328 70.688 44.303 1.00 35.77 678 TYR A N 1
ATOM 6864 C CA . TYR A 1 470 ? -1.724 70.284 44.187 1.00 35.49 678 TYR A CA 1
ATOM 6865 C C . TYR A 1 470 ? -1.779 68.762 44.091 1.00 33.73 678 TYR A C 1
ATOM 6866 O O . TYR A 1 470 ? -1.143 68.186 43.191 1.00 32.06 678 TYR A O 1
ATOM 6884 N N . PRO A 1 471 ? -2.508 68.063 44.963 1.00 32.97 679 PRO A N 1
ATOM 6885 C CA . PRO A 1 471 ? -2.478 66.592 44.936 1.00 33.73 679 PRO A CA 1
ATOM 6886 C C . PRO A 1 471 ? -3.174 66.011 43.713 1.00 33.01 679 PRO A C 1
ATOM 6887 O O . PRO A 1 471 ? -4.131 66.577 43.180 1.00 33.42 679 PRO A O 1
ATOM 6898 N N . MET A 1 472 ? -2.685 64.848 43.279 1.00 32.66 680 MET A N 1
ATOM 6899 C CA . MET A 1 472 ? -3.182 64.177 42.083 1.00 33.37 680 MET A CA 1
ATOM 6900 C C . MET A 1 472 ? -3.399 62.698 42.374 1.00 34.02 680 MET A C 1
ATOM 6901 O O . MET A 1 472 ? -2.500 62.026 42.888 1.00 31.88 680 MET A O 1
ATOM 6915 N N . GLY A 1 473 ? -4.584 62.192 42.035 1.00 32.47 681 GLY A N 1
ATOM 6916 C CA . GLY A 1 473 ? -4.826 60.761 42.104 1.00 32.35 681 GLY A CA 1
ATOM 6917 C C . GLY A 1 473 ? -4.853 60.224 43.525 1.00 30.81 681 GLY A C 1
ATOM 6918 O O . GLY A 1 473 ? -5.169 60.928 44.488 1.00 30.01 681 GLY A O 1
ATOM 6922 N N . HIS A 1 474 ? -4.523 58.943 43.648 1.00 33.98 682 HIS A N 1
ATOM 6923 C CA . HIS A 1 474 ? -4.530 58.231 44.913 1.00 34.45 682 HIS A CA 1
ATOM 6924 C C . HIS A 1 474 ? -3.112 57.856 45.330 1.00 33.13 682 HIS A C 1
ATOM 6925 O O . HIS A 1 474 ? -2.193 57.847 44.504 1.00 35.29 682 HIS A O 1
ATOM 6939 N N . PRO A 1 475 ? -2.896 57.537 46.606 1.00 34.92 683 PRO A N 1
ATOM 6940 C CA . PRO A 1 475 ? -1.550 57.149 47.047 1.00 36.07 683 PRO A CA 1
ATOM 6941 C C . PRO A 1 475 ? -1.019 55.967 46.250 1.00 35.28 683 PRO A C 1
ATOM 6942 O O . PRO A 1 475 ? -1.767 55.068 45.862 1.00 36.88 683 PRO A O 1
ATOM 6953 N N . ALA A 1 476 ? 0.291 55.981 46.007 1.00 30.62 684 ALA A N 1
ATOM 6954 C CA . ALA A 1 476 ? 0.939 54.926 45.239 1.00 28.86 684 ALA A CA 1
ATOM 6955 C C . ALA A 1 476 ? 1.416 53.772 46.110 1.00 29.50 684 ALA A C 1
ATOM 6956 O O . ALA A 1 476 ? 1.434 52.626 45.648 1.00 27.78 684 ALA A O 1
ATOM 6963 N N . SER A 1 477 ? 1.806 54.046 47.353 1.00 32.54 685 SER A N 1
ATOM 6964 C CA . SER A 1 477 ? 2.203 53.000 48.285 1.00 27.69 685 SER A CA 1
ATOM 6965 C C . SER A 1 477 ? 2.223 53.589 49.687 1.00 26.30 685 SER A C 1
ATOM 6966 O O . SER A 1 477 ? 2.279 54.809 49.867 1.00 24.45 685 SER A O 1
ATOM 6974 N N . VAL A 1 478 ? 2.165 52.702 50.676 1.00 19.99 686 VAL A N 1
ATOM 6975 C CA . VAL A 1 478 ? 2.228 53.079 52.085 1.00 22.90 686 VAL A CA 1
ATOM 6976 C C . VAL A 1 478 ? 3.099 52.062 52.813 1.00 23.61 686 VAL A C 1
ATOM 6977 O O . VAL A 1 478 ? 2.970 50.853 52.595 1.00 24.14 686 VAL A O 1
ATOM 6990 N N . HIS A 1 479 ? 3.977 52.554 53.690 1.00 22.72 687 HIS A N 1
ATOM 6991 C CA . HIS A 1 479 ? 4.881 51.717 54.471 1.00 23.48 687 HIS A CA 1
ATOM 6992 C C . HIS A 1 479 ? 4.738 52.027 55.955 1.00 25.42 687 HIS A C 1
ATOM 6993 O O . HIS A 1 479 ? 4.576 53.189 56.344 1.00 25.71 687 HIS A O 1
ATOM 7007 N N . LEU A 1 480 ? 4.808 50.983 56.777 1.00 23.11 688 LEU A N 1
ATOM 7008 C CA . LEU A 1 480 ? 5.122 51.139 58.191 1.00 24.57 688 LEU A CA 1
ATOM 7009 C C . LEU A 1 480 ? 6.624 51.363 58.356 1.00 23.39 688 LEU A C 1
ATOM 7010 O O . LEU A 1 480 ? 7.434 50.826 57.596 1.00 21.87 688 LEU A O 1
ATOM 7026 N N . TYR A 1 481 ? 6.990 52.149 59.368 1.00 23.99 689 TYR A N 1
ATOM 7027 C CA . TYR A 1 481 ? 8.377 52.545 59.602 1.00 26.00 689 TYR A CA 1
ATOM 7028 C C . TYR A 1 481 ? 8.712 52.337 61.071 1.00 23.16 689 TYR A C 1
ATOM 7029 O O . TYR A 1 481 ? 8.071 52.930 61.945 1.00 24.10 689 TYR A O 1
ATOM 7047 N N . PHE A 1 482 ? 9.714 51.499 61.342 1.00 26.07 690 PHE A N 1
ATOM 7048 C CA . PHE A 1 482 ? 10.185 51.239 62.695 1.00 26.44 690 PHE A CA 1
ATOM 7049 C C . PHE A 1 482 ? 11.652 51.630 62.822 1.00 25.43 690 PHE A C 1
ATOM 7050 O O . PHE A 1 482 ? 12.432 51.496 61.873 1.00 23.23 690 PHE A O 1
ATOM 7067 N N . LEU A 1 483 ? 12.025 52.106 64.010 1.00 27.19 691 LEU A N 1
ATOM 7068 C CA . LEU A 1 483 ? 13.418 52.414 64.323 1.00 30.05 691 LEU A CA 1
ATOM 7069 C C . LEU A 1 483 ? 13.702 51.977 65.751 1.00 31.63 691 LEU A C 1
ATOM 7070 O O . LEU A 1 483 ? 13.047 52.445 66.686 1.00 32.06 691 LEU A O 1
ATOM 7086 N N . ALA A 1 484 ? 14.677 51.082 65.915 1.00 34.63 692 ALA A N 1
ATOM 7087 C CA . ALA A 1 484 ? 15.049 50.565 67.232 1.00 34.44 692 ALA A CA 1
ATOM 7088 C C . ALA A 1 484 ? 13.846 49.942 67.937 1.00 33.20 692 ALA A C 1
ATOM 7089 O O . ALA A 1 484 ? 13.639 50.131 69.138 1.00 30.68 692 ALA A O 1
ATOM 7096 N N . ASP A 1 485 ? 13.048 49.188 67.178 1.00 35.59 693 ASP A N 1
ATOM 7097 C CA . ASP A 1 485 ? 11.864 48.504 67.701 1.00 37.83 693 ASP A CA 1
ATOM 7098 C C . ASP A 1 485 ? 10.849 49.483 68.284 1.00 41.08 693 ASP A C 1
ATOM 7099 O O . ASP A 1 485 ? 10.129 49.158 69.232 1.00 40.37 693 ASP A O 1
ATOM 7108 N N . ARG A 1 486 ? 10.775 50.684 67.716 1.00 36.85 694 ARG A N 1
ATOM 7109 C CA . ARG A 1 486 ? 9.770 51.668 68.091 1.00 38.85 694 ARG A CA 1
ATOM 7110 C C . ARG A 1 486 ? 9.062 52.147 66.833 1.00 34.15 694 ARG A C 1
ATOM 7111 O O . ARG A 1 486 ? 9.713 52.499 65.844 1.00 32.79 694 ARG A O 1
ATOM 7132 N N . PHE A 1 487 ? 7.733 52.135 66.869 1.00 29.78 695 PHE A N 1
ATOM 7133 C CA . PHE A 1 487 ? 6.941 52.540 65.715 1.00 29.59 695 PHE A CA 1
ATOM 7134 C C . PHE A 1 487 ? 7.082 54.041 65.480 1.00 29.11 695 PHE A C 1
ATOM 7135 O O . PHE A 1 487 ? 6.881 54.846 66.394 1.00 29.47 695 PHE A O 1
ATOM 7152 N N . GLN A 1 488 ? 7.434 54.416 64.246 1.00 28.88 696 GLN A N 1
ATOM 7153 C CA . GLN A 1 488 ? 7.673 55.810 63.891 1.00 29.13 696 GLN A CA 1
ATOM 7154 C C . GLN A 1 488 ? 6.564 56.435 63.058 1.00 30.03 696 GLN A C 1
ATOM 7155 O O . GLN A 1 488 ? 6.524 57.666 62.941 1.00 31.65 696 GLN A O 1
ATOM 7169 N N . GLY A 1 489 ? 5.675 55.633 62.473 1.00 29.13 697 GLY A N 1
ATOM 7170 C CA . GLY A 1 489 ? 4.562 56.163 61.707 1.00 25.87 697 GLY A CA 1
ATOM 7171 C C . GLY A 1 489 ? 4.434 55.571 60.318 1.00 27.85 697 GLY A C 1
ATOM 7172 O O . GLY A 1 489 ? 4.869 54.441 60.071 1.00 23.70 697 GLY A O 1
ATOM 7176 N N . PHE A 1 490 ? 3.838 56.333 59.403 1.00 25.54 698 PHE A N 1
ATOM 7177 C CA . PHE A 1 490 ? 3.602 55.895 58.036 1.00 26.03 698 PHE A CA 1
ATOM 7178 C C . PHE A 1 490 ? 4.457 56.689 57.056 1.00 27.05 698 PHE A C 1
ATOM 7179 O O . PHE A 1 490 ? 4.736 57.876 57.260 1.00 25.09 698 PHE A O 1
ATOM 7196 N N . LEU A 1 491 ? 4.858 56.016 55.981 1.00 21.91 699 LEU A N 1
ATOM 7197 C CA . LEU A 1 491 ? 5.487 56.645 54.828 1.00 21.43 699 LEU A CA 1
ATOM 7198 C C . LEU A 1 491 ? 4.549 56.477 53.639 1.00 25.34 699 LEU A C 1
ATOM 7199 O O . LEU A 1 491 ? 4.204 55.346 53.277 1.00 24.14 699 LEU A O 1
ATOM 7215 N N . ILE A 1 492 ? 4.129 57.594 53.044 1.00 24.92 700 ILE A N 1
ATOM 7216 C CA . ILE A 1 492 ? 3.171 57.599 51.941 1.00 25.08 700 ILE A CA 1
ATOM 7217 C C . ILE A 1 492 ? 3.861 58.122 50.690 1.00 26.48 700 ILE A C 1
ATOM 7218 O O . ILE A 1 492 ? 4.420 59.226 50.697 1.00 24.16 700 ILE A O 1
ATOM 7234 N N . LYS A 1 493 ? 3.794 57.348 49.611 1.00 26.65 701 LYS A N 1
ATOM 7235 C CA . LYS A 1 493 ? 4.268 57.780 48.303 1.00 29.69 701 LYS A CA 1
ATOM 7236 C C . LYS A 1 493 ? 3.079 58.262 47.482 1.00 28.98 701 LYS A C 1
ATOM 7237 O O . LYS A 1 493 ? 2.073 57.554 47.369 1.00 28.74 701 LYS A O 1
ATOM 7256 N N . HIS A 1 494 ? 3.197 59.459 46.905 1.00 29.15 702 HIS A N 1
ATOM 7257 C CA . HIS A 1 494 ? 2.069 60.083 46.227 1.00 29.56 702 HIS A CA 1
ATOM 7258 C C . HIS A 1 494 ? 2.567 61.034 45.147 1.00 28.71 702 HIS A C 1
ATOM 7259 O O . HIS A 1 494 ? 3.727 61.456 45.144 1.00 32.54 702 HIS A O 1
ATOM 7273 N N . HIS A 1 495 ? 1.664 61.367 44.226 1.00 29.23 703 HIS A N 1
ATOM 7274 C CA . HIS A 1 495 ? 1.948 62.247 43.102 1.00 29.12 703 HIS A CA 1
ATOM 7275 C C . HIS A 1 495 ? 1.270 63.597 43.306 1.00 28.99 703 HIS A C 1
ATOM 7276 O O . HIS A 1 495 ? 0.178 63.684 43.875 1.00 26.45 703 HIS A O 1
ATOM 7290 N N . ALA A 1 496 ? 1.922 64.653 42.821 1.00 26.31 704 ALA A N 1
ATOM 7291 C CA . ALA A 1 496 ? 1.384 65.999 42.958 1.00 26.90 704 ALA A CA 1
ATOM 7292 C C . ALA A 1 496 ? 2.036 66.907 41.927 1.00 27.77 704 ALA A C 1
ATOM 7293 O O . ALA A 1 496 ? 3.147 66.652 41.457 1.00 28.08 704 ALA A O 1
ATOM 7300 N N . THR A 1 497 ? 1.325 67.977 41.583 1.00 30.23 705 THR A N 1
ATOM 7301 C CA . THR A 1 497 ? 1.820 68.961 40.632 1.00 33.20 705 THR A CA 1
ATOM 7302 C C . THR A 1 497 ? 2.509 70.092 41.381 1.00 33.33 705 THR A C 1
ATOM 7303 O O . THR A 1 497 ? 1.918 70.705 42.275 1.00 33.83 705 THR A O 1
ATOM 7314 N N . ASN A 1 498 ? 3.759 70.360 41.021 1.00 30.20 706 ASN A N 1
ATOM 7315 C CA . ASN A 1 498 ? 4.447 71.545 41.510 1.00 31.02 706 ASN A CA 1
ATOM 7316 C C . ASN A 1 498 ? 3.907 72.752 40.754 1.00 31.57 706 ASN A C 1
ATOM 7317 O O . ASN A 1 498 ? 4.069 72.848 39.533 1.00 32.84 706 ASN A O 1
ATOM 7328 N N . LEU A 1 499 ? 3.255 73.667 41.472 1.00 34.15 707 LEU A N 1
ATOM 7329 C CA . LEU A 1 499 ? 2.502 74.733 40.819 1.00 32.81 707 LEU A CA 1
ATOM 7330 C C . LEU A 1 499 ? 3.387 75.830 40.240 1.00 37.11 707 LEU A C 1
ATOM 7331 O O . LEU A 1 499 ? 2.957 76.523 39.311 1.00 35.50 707 LEU A O 1
ATOM 7347 N N . ALA A 1 500 ? 4.603 76.010 40.757 1.00 33.81 708 ALA A N 1
ATOM 7348 C CA . ALA A 1 500 ? 5.486 77.037 40.211 1.00 34.74 708 ALA A CA 1
ATOM 7349 C C . ALA A 1 500 ? 5.905 76.698 38.785 1.00 35.37 708 ALA A C 1
ATOM 7350 O O . ALA A 1 500 ? 5.838 77.548 37.890 1.00 36.46 708 ALA A O 1
ATOM 7357 N N . VAL A 1 501 ? 6.338 75.455 38.553 1.00 34.77 709 VAL A N 1
ATOM 7358 C CA . VAL A 1 501 ? 6.761 75.017 37.224 1.00 35.39 709 VAL A CA 1
ATOM 7359 C C . VAL A 1 501 ? 5.690 74.203 36.501 1.00 35.17 709 VAL A C 1
ATOM 7360 O O . VAL A 1 501 ? 5.880 73.862 35.322 1.00 35.83 709 VAL A O 1
ATOM 7373 N N . SER A 1 502 ? 4.577 73.882 37.163 1.00 34.38 710 SER A N 1
ATOM 7374 C CA . SER A 1 502 ? 3.457 73.182 36.530 1.00 34.28 710 SER A CA 1
ATOM 7375 C C . SER A 1 502 ? 3.884 71.804 36.019 1.00 33.86 710 SER A C 1
ATOM 7376 O O . SER A 1 502 ? 3.602 71.423 34.880 1.00 34.46 710 SER A O 1
ATOM 7384 N N . LYS A 1 503 ? 4.560 71.046 36.885 1.00 34.07 711 LYS A N 1
ATOM 7385 C CA . LYS A 1 503 ? 5.116 69.748 36.528 1.00 32.61 711 LYS A CA 1
ATOM 7386 C C . LYS A 1 503 ? 4.791 68.716 37.596 1.00 33.43 711 LYS A C 1
ATOM 7387 O O . LYS A 1 503 ? 4.768 69.028 38.791 1.00 30.63 711 LYS A O 1
ATOM 7406 N N . LEU A 1 504 ? 4.564 67.484 37.151 1.00 43.07 712 LEU A N 1
ATOM 7407 C CA . LEU A 1 504 ? 4.222 66.388 38.043 1.00 42.76 712 LEU A CA 1
ATOM 7408 C C . LEU A 1 504 ? 5.464 65.864 38.755 1.00 39.93 712 LEU A C 1
ATOM 7409 O O . LEU A 1 504 ? 6.515 65.673 38.138 1.00 41.65 712 LEU A O 1
ATOM 7425 N N . GLU A 1 505 ? 5.333 65.617 40.058 1.00 33.25 713 GLU A N 1
ATOM 7426 C CA . GLU A 1 505 ? 6.432 65.119 40.874 1.00 33.89 713 GLU A CA 1
ATOM 7427 C C . GLU A 1 505 ? 5.931 63.997 41.775 1.00 32.49 713 GLU A C 1
ATOM 7428 O O . GLU A 1 505 ? 4.767 63.984 42.187 1.00 30.26 713 GLU A O 1
ATOM 7440 N N . THR A 1 506 ? 6.825 63.058 42.078 1.00 31.69 714 THR A N 1
ATOM 7441 C CA . THR A 1 506 ? 6.538 61.935 42.964 1.00 30.35 714 THR A CA 1
ATOM 7442 C C . THR A 1 506 ? 7.291 62.122 44.274 1.00 28.64 714 THR A C 1
ATOM 7443 O O . THR A 1 506 ? 8.515 62.282 44.272 1.00 31.74 714 THR A O 1
ATOM 7454 N N . LEU A 1 507 ? 6.562 62.070 45.388 1.00 27.90 715 LEU A N 1
ATOM 7455 C CA . LEU A 1 507 ? 7.098 62.403 46.699 1.00 28.52 715 LEU A CA 1
ATOM 7456 C C . LEU A 1 507 ? 6.795 61.286 47.689 1.00 26.85 715 LEU A C 1
ATOM 7457 O O . LEU A 1 507 ? 5.922 60.448 47.457 1.00 27.52 715 LEU A O 1
ATOM 7473 N N . GLU A 1 508 ? 7.525 61.288 48.808 1.00 30.19 716 GLU A N 1
ATOM 7474 C CA . GLU A 1 508 ? 7.219 60.420 49.940 1.00 29.87 716 GLU A CA 1
ATOM 7475 C C . GLU A 1 508 ? 7.169 61.261 51.208 1.00 28.45 716 GLU A C 1
ATOM 7476 O O . GLU A 1 508 ? 8.095 62.031 51.485 1.00 27.54 716 GLU A O 1
ATOM 7488 N N . THR A 1 509 ? 6.083 61.113 51.965 1.00 31.02 717 THR A N 1
ATOM 7489 C CA . THR A 1 509 ? 5.846 61.857 53.195 1.00 29.09 717 THR A CA 1
ATOM 7490 C C . THR A 1 509 ? 5.961 60.930 54.398 1.00 28.79 717 THR A C 1
ATOM 7491 O O . THR A 1 509 ? 5.514 59.781 54.352 1.00 28.83 717 THR A O 1
ATOM 7502 N N . TRP A 1 510 ? 6.540 61.443 55.480 1.00 28.18 718 TRP A N 1
ATOM 7503 C CA . TRP A 1 510 ? 6.661 60.721 56.742 1.00 26.37 718 TRP A CA 1
ATOM 7504 C C . TRP A 1 510 ? 5.814 61.430 57.792 1.00 27.04 718 TRP A C 1
ATOM 7505 O O . TRP A 1 510 ? 6.090 62.585 58.137 1.00 24.55 718 TRP A O 1
ATOM 7526 N N . VAL A 1 511 ? 4.785 60.744 58.293 1.00 23.21 719 VAL A N 1
ATOM 7527 C CA . VAL A 1 511 ? 3.911 61.279 59.332 1.00 25.68 719 VAL A CA 1
ATOM 7528 C C . VAL A 1 511 ? 4.049 60.428 60.586 1.00 23.85 719 VAL A C 1
ATOM 7529 O O . VAL A 1 511 ? 4.174 59.201 60.506 1.00 23.17 719 VAL A O 1
ATOM 7542 N N . MET A 1 512 ? 4.003 61.085 61.743 1.00 26.03 720 MET A N 1
ATOM 7543 C CA . MET A 1 512 ? 4.186 60.445 63.034 1.00 28.82 720 MET A CA 1
ATOM 7544 C C . MET A 1 512 ? 3.101 60.905 63.999 1.00 31.10 720 MET A C 1
ATOM 7545 O O . MET A 1 512 ? 2.815 62.106 64.077 1.00 26.62 720 MET A O 1
ATOM 7559 N N . PRO A 1 513 ? 2.488 59.989 64.754 1.00 30.99 721 PRO A N 1
ATOM 7560 C CA . PRO A 1 513 ? 1.422 60.401 65.676 1.00 31.93 721 PRO A CA 1
ATOM 7561 C C . PRO A 1 513 ? 1.970 61.183 66.860 1.00 36.65 721 PRO A C 1
ATOM 7562 O O . PRO A 1 513 ? 3.045 60.883 67.386 1.00 33.29 721 PRO A O 1
ATOM 7573 N N . LYS A 1 514 ? 1.214 62.195 67.276 1.00 33.68 722 LYS A N 1
ATOM 7574 C CA . LYS A 1 514 ? 1.578 62.977 68.446 1.00 33.49 722 LYS A CA 1
ATOM 7575 C C . LYS A 1 514 ? 1.352 62.172 69.721 1.00 38.69 722 LYS A C 1
ATOM 7576 O O . LYS A 1 514 ? 0.427 61.361 69.818 1.00 36.33 722 LYS A O 1
ATOM 7595 N N . LYS A 1 515 ? 2.217 62.405 70.704 1.00 45.33 723 LYS A N 1
ATOM 7596 C CA . LYS A 1 515 ? 2.117 61.721 71.988 1.00 48.57 723 LYS A CA 1
ATOM 7597 C C . LYS A 1 515 ? 0.914 62.247 72.765 1.00 49.10 723 LYS A C 1
ATOM 7598 O O . LYS A 1 515 ? 0.765 63.458 72.949 1.00 48.66 723 LYS A O 1
ATOM 7617 N N . VAL A 1 516 ? 0.056 61.334 73.220 1.00 44.09 724 VAL A N 1
ATOM 7618 C CA . VAL A 1 516 ? -1.181 61.716 73.891 1.00 41.02 724 VAL A CA 1
ATOM 7619 C C . VAL A 1 516 ? -1.337 61.098 75.274 1.00 41.07 724 VAL A C 1
ATOM 7620 O O . VAL A 1 516 ? -2.176 61.578 76.055 1.00 42.23 724 VAL A O 1
ATOM 7633 N N . PHE A 1 517 ? -0.584 60.058 75.623 1.00 39.30 725 PHE A N 1
ATOM 7634 C CA . PHE A 1 517 ? -0.686 59.485 76.959 1.00 40.26 725 PHE A CA 1
ATOM 7635 C C . PHE A 1 517 ? -0.084 60.437 77.985 1.00 43.12 725 PHE A C 1
ATOM 7636 O O . PHE A 1 517 ? 1.067 60.863 77.849 1.00 42.92 725 PHE A O 1
ATOM 7653 N N . LYS A 1 518 ? -0.863 60.770 79.013 1.00 48.10 726 LYS A N 1
ATOM 7654 C CA . LYS A 1 518 ? -0.445 61.711 80.046 1.00 51.67 726 LYS A CA 1
ATOM 7655 C C . LYS A 1 518 ? -0.755 61.133 81.418 1.00 57.25 726 LYS A C 1
ATOM 7656 O O . LYS A 1 518 ? -1.861 60.636 81.652 1.00 58.24 726 LYS A O 1
ATOM 7660 N N . ILE A 1 519 ? 0.221 61.202 82.317 1.00 50.29 727 ILE A N 1
ATOM 7661 C CA . ILE A 1 519 ? 0.051 60.764 83.697 1.00 53.10 727 ILE A CA 1
ATOM 7662 C C . ILE A 1 519 ? -0.362 61.970 84.530 1.00 60.67 727 ILE A C 1
ATOM 7663 O O . ILE A 1 519 ? 0.362 62.970 84.592 1.00 58.96 727 ILE A O 1
ATOM 7679 N N . ALA A 1 520 ? -1.526 61.879 85.171 1.00 85.57 728 ALA A N 1
ATOM 7680 C CA . ALA A 1 520 ? -2.034 62.967 85.995 1.00 93.18 728 ALA A CA 1
ATOM 7681 C C . ALA A 1 520 ? -1.622 62.849 87.453 1.00 99.77 728 ALA A C 1
ATOM 7682 O O . ALA A 1 520 ? -1.692 63.846 88.182 1.00 100.74 728 ALA A O 1
ATOM 7689 N N . SER A 1 521 ? -1.200 61.671 87.889 1.00 107.02 729 SER A N 1
ATOM 7690 C CA . SER A 1 521 ? -0.782 61.501 89.269 1.00 111.20 729 SER A CA 1
ATOM 7691 C C . SER A 1 521 ? 0.256 62.562 89.640 1.00 114.10 729 SER A C 1
ATOM 7692 O O . SER A 1 521 ? 1.064 62.958 88.790 1.00 115.04 729 SER A O 1
ATOM 7700 N N . PRO A 1 522 ? 0.273 63.047 90.898 1.00 93.63 730 PRO A N 1
ATOM 7701 C CA . PRO A 1 522 ? 1.221 64.100 91.294 1.00 94.68 730 PRO A CA 1
ATOM 7702 C C . PRO A 1 522 ? 2.660 63.598 91.410 1.00 95.57 730 PRO A C 1
ATOM 7703 O O . PRO A 1 522 ? 3.097 63.248 92.508 1.00 96.20 730 PRO A O 1
ATOM 7714 N N . ASP A 1 525 ? 0.319 58.802 94.871 1.00 97.81 733 ASP A N 1
ATOM 7715 C CA . ASP A 1 525 ? 1.106 59.515 93.872 1.00 97.19 733 ASP A CA 1
ATOM 7716 C C . ASP A 1 525 ? 1.854 58.548 92.959 1.00 94.08 733 ASP A C 1
ATOM 7717 O O . ASP A 1 525 ? 2.148 58.873 91.808 1.00 93.58 733 ASP A O 1
ATOM 7725 N N . PHE A 1 526 ? 2.158 57.357 93.473 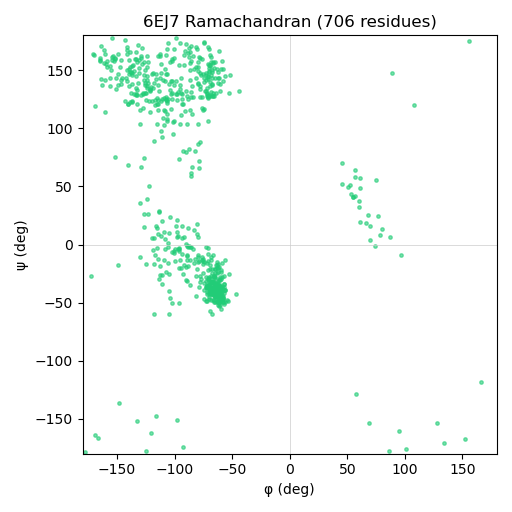1.00 85.83 734 PHE A N 1
ATOM 7726 C CA . PHE A 1 526 ? 2.880 56.332 92.725 1.00 79.87 734 PHE A CA 1
ATOM 7727 C C . PHE A 1 526 ? 2.017 55.080 92.657 1.00 75.20 734 PHE A C 1
ATOM 7728 O O . PHE A 1 526 ? 1.747 54.448 93.685 1.00 77.48 734 PHE A O 1
ATOM 7745 N N . GLY A 1 527 ? 1.585 54.727 91.448 1.00 63.23 735 GLY A N 1
ATOM 7746 C CA . GLY A 1 527 ? 0.747 53.562 91.244 1.00 58.72 735 GLY A CA 1
ATOM 7747 C C . GLY A 1 527 ? 1.370 52.551 90.305 1.00 54.60 735 GLY A C 1
ATOM 7748 O O . GLY A 1 527 ? 2.578 52.588 90.054 1.00 53.81 735 GLY A O 1
ATOM 7752 N N . ARG A 1 528 ? 0.550 51.646 89.774 1.00 59.11 736 ARG A N 1
ATOM 7753 C CA . ARG A 1 528 ? 1.027 50.566 88.922 1.00 54.13 736 ARG A CA 1
ATOM 7754 C C . ARG A 1 528 ? 0.846 50.843 87.434 1.00 50.40 736 ARG A C 1
ATOM 7755 O O . ARG A 1 528 ? 1.442 50.136 86.614 1.00 48.22 736 ARG A O 1
ATOM 7776 N N . LEU A 1 529 ? 0.054 51.846 87.065 1.00 48.17 737 LEU A N 1
ATOM 7777 C CA . LEU A 1 529 ? -0.217 52.102 85.657 1.00 45.12 737 LEU A CA 1
ATOM 7778 C C . LEU A 1 529 ? 1.048 52.562 84.942 1.00 45.27 737 LEU A C 1
ATOM 7779 O O . LEU A 1 529 ? 1.738 53.478 85.400 1.00 45.50 737 LEU A O 1
ATOM 7795 N N . GLN A 1 530 ? 1.342 51.929 83.806 1.00 44.21 738 GLN A N 1
ATOM 7796 C CA . GLN A 1 530 ? 2.490 52.283 82.984 1.00 43.61 738 GLN A CA 1
ATOM 7797 C C . GLN A 1 530 ? 2.114 52.862 81.631 1.00 43.83 738 GLN A C 1
ATOM 7798 O O . GLN A 1 530 ? 2.866 53.680 81.096 1.00 42.31 738 GLN A O 1
ATOM 7812 N N . PHE A 1 531 ? 0.973 52.468 81.068 1.00 42.94 739 PHE A N 1
ATOM 7813 C CA . PHE A 1 531 ? 0.574 52.942 79.751 1.00 41.02 739 PHE A CA 1
ATOM 7814 C C . PHE A 1 531 ? -0.903 52.644 79.544 1.00 41.85 739 PHE A C 1
ATOM 7815 O O . PHE A 1 531 ? -1.475 51.759 80.187 1.00 41.63 739 PHE A O 1
ATOM 7832 N N . SER A 1 532 ? -1.512 53.401 78.634 1.00 43.83 740 SER A N 1
ATOM 7833 C CA . SER A 1 532 ? -2.912 53.232 78.275 1.00 43.71 740 SER A CA 1
ATOM 7834 C C . SER A 1 532 ? -3.068 53.574 76.800 1.00 42.92 740 SER A C 1
ATOM 7835 O O . SER A 1 532 ? -2.433 54.512 76.310 1.00 44.25 740 SER A O 1
ATOM 7843 N N . GLU A 1 533 ? -3.909 52.816 76.098 1.00 39.83 741 GLU A N 1
ATOM 7844 C CA . GLU A 1 533 ? -3.989 52.944 74.650 1.00 40.31 741 GLU A CA 1
ATOM 7845 C C . GLU A 1 533 ? -5.354 52.474 74.165 1.00 39.74 741 GLU A C 1
ATOM 7846 O O . GLU A 1 533 ? -5.978 51.599 74.771 1.00 37.45 741 GLU A O 1
ATOM 7858 N N . VAL A 1 534 ? -5.804 53.066 73.058 1.00 33.97 742 VAL A N 1
ATOM 7859 C CA . VAL A 1 534 ? -7.060 52.707 72.409 1.00 32.13 742 VAL A CA 1
ATOM 7860 C C . VAL A 1 534 ? -6.753 52.274 70.983 1.00 33.40 742 VAL A C 1
ATOM 7861 O O . VAL A 1 534 ? -5.991 52.946 70.278 1.00 31.44 742 VAL A O 1
ATOM 7874 N N . GLY A 1 535 ? -7.347 51.165 70.560 1.00 29.48 743 GLY A N 1
ATOM 7875 C CA . GLY A 1 535 ? -7.118 50.668 69.220 1.00 29.90 743 GLY A CA 1
ATOM 7876 C C . GLY A 1 535 ? -8.084 49.561 68.858 1.00 33.06 743 GLY A C 1
ATOM 7877 O O . GLY A 1 535 ? -9.118 49.382 69.503 1.00 33.77 743 GLY A O 1
ATOM 7881 N N . THR A 1 536 ? -7.737 48.826 67.800 1.00 35.14 744 THR A N 1
ATOM 7882 C CA . THR A 1 536 ? -8.514 47.673 67.362 1.00 36.12 744 THR A CA 1
ATOM 7883 C C . THR A 1 536 ? -7.564 46.553 66.961 1.00 38.28 744 THR A C 1
ATOM 7884 O O . THR A 1 536 ? -6.363 46.763 66.767 1.00 33.95 744 THR A O 1
ATOM 7895 N N . ASP A 1 537 ? -8.122 45.350 66.826 1.00 38.42 745 ASP A N 1
ATOM 7896 C CA . ASP A 1 537 ? -7.355 44.167 66.442 1.00 41.83 745 ASP A CA 1
ATOM 7897 C C . ASP A 1 537 ? -6.265 43.871 67.476 1.00 36.74 745 ASP A C 1
ATOM 7898 O O . ASP A 1 537 ? -5.072 43.809 67.172 1.00 35.30 745 ASP A O 1
ATOM 7907 N N . TRP A 1 538 ? -6.707 43.688 68.718 1.00 35.41 746 TRP A N 1
ATOM 7908 C CA . TRP A 1 538 ? -5.794 43.378 69.809 1.00 36.06 746 TRP A CA 1
ATOM 7909 C C . TRP A 1 538 ? -5.250 41.962 69.655 1.00 35.51 746 TRP A C 1
ATOM 7910 O O . TRP A 1 538 ? -6.015 41.004 69.509 1.00 35.75 746 TRP A O 1
ATOM 7931 N N . ASP A 1 539 ? -3.924 41.832 69.686 1.00 35.58 747 ASP A N 1
ATOM 7932 C CA . ASP A 1 539 ? -3.247 40.539 69.576 1.00 34.00 747 ASP A CA 1
ATOM 7933 C C . ASP A 1 539 ? -2.962 40.049 70.991 1.00 34.03 747 ASP A C 1
ATOM 7934 O O . ASP A 1 539 ? -2.042 40.535 71.654 1.00 35.81 747 ASP A O 1
ATOM 7943 N N . ALA A 1 540 ? -3.757 39.080 71.450 1.00 37.95 748 ALA A N 1
ATOM 7944 C CA . ALA A 1 540 ? -3.633 38.601 72.822 1.00 40.39 748 ALA A CA 1
ATOM 7945 C C . ALA A 1 540 ? -2.327 37.852 73.051 1.00 40.30 748 ALA A C 1
ATOM 7946 O O . ALA A 1 540 ? -1.823 37.824 74.179 1.00 39.55 748 ALA A O 1
ATOM 7953 N N . LYS A 1 541 ? -1.766 37.244 72.003 1.00 39.08 749 LYS A N 1
ATOM 7954 C CA . LYS A 1 541 ? -0.536 36.472 72.158 1.00 37.83 749 LYS A CA 1
ATOM 7955 C C . LYS A 1 541 ? 0.672 37.386 72.333 1.00 36.86 749 LYS A C 1
ATOM 7956 O O . LYS A 1 541 ? 1.499 37.173 73.227 1.00 36.82 749 LYS A O 1
ATOM 7975 N N . GLU A 1 542 ? 0.792 38.408 71.488 1.00 32.38 750 GLU A N 1
ATOM 7976 C CA . GLU A 1 542 ? 1.919 39.330 71.528 1.00 33.85 750 GLU A CA 1
ATOM 7977 C C . GLU A 1 542 ? 1.617 40.612 72.298 1.00 35.01 750 GLU A C 1
ATOM 7978 O O . GLU A 1 542 ? 2.519 41.439 72.474 1.00 34.66 750 GLU A O 1
ATOM 7990 N N . ARG A 1 543 ? 0.382 40.795 72.766 1.00 41.75 751 ARG A N 1
ATOM 7991 C CA . ARG A 1 543 ? 0.004 41.951 73.581 1.00 41.91 751 ARG A CA 1
ATOM 7992 C C . ARG A 1 543 ? 0.317 43.265 72.859 1.00 37.46 751 ARG A C 1
ATOM 7993 O O . ARG A 1 543 ? 1.133 44.075 73.303 1.00 38.60 751 ARG A O 1
ATOM 8014 N N . LEU A 1 544 ? -0.363 43.469 71.734 1.00 36.51 752 LEU A N 1
ATOM 8015 C CA . LEU A 1 544 ? -0.234 44.709 70.979 1.00 36.36 752 LEU A CA 1
ATOM 8016 C C . LEU A 1 544 ? -1.385 44.804 69.989 1.00 34.01 752 LEU A C 1
ATOM 8017 O O . LEU A 1 544 ? -2.009 43.799 69.639 1.00 33.20 752 LEU A O 1
ATOM 8033 N N . PHE A 1 545 ? -1.661 46.031 69.547 1.00 31.11 753 PHE A N 1
ATOM 8034 C CA . PHE A 1 545 ? -2.645 46.255 68.498 1.00 32.24 753 PHE A CA 1
ATOM 8035 C C . PHE A 1 545 ? -1.994 46.064 67.134 1.00 32.17 753 PHE A C 1
ATOM 8036 O O . PHE A 1 545 ? -0.960 46.674 66.841 1.00 30.75 753 PHE A O 1
ATOM 8053 N N . ARG A 1 546 ? -2.600 45.215 66.300 1.00 32.43 754 ARG A N 1
ATOM 8054 C CA . ARG A 1 546 ? -2.118 45.010 64.939 1.00 35.61 754 ARG A CA 1
ATOM 8055 C C . ARG A 1 546 ? -2.556 46.117 63.987 1.00 38.62 754 ARG A C 1
ATOM 8056 O O . ARG A 1 546 ? -2.070 46.162 62.850 1.00 38.79 754 ARG A O 1
ATOM 8077 N N . ASN A 1 547 ? -3.469 46.994 64.417 1.00 36.13 755 ASN A N 1
ATOM 8078 C CA . ASN A 1 547 ? -3.765 48.247 63.717 1.00 32.68 755 ASN A CA 1
ATOM 8079 C C . ASN A 1 547 ? -2.778 49.283 64.251 1.00 31.32 755 ASN A C 1
ATOM 8080 O O . ASN A 1 547 ? -3.075 50.077 65.144 1.00 33.07 755 ASN A O 1
ATOM 8091 N N . PHE A 1 548 ? -1.563 49.251 63.691 1.00 32.10 756 PHE A N 1
ATOM 8092 C CA . PHE A 1 548 ? -0.436 49.949 64.307 1.00 32.24 756 PHE A CA 1
ATOM 8093 C C . PHE A 1 548 ? -0.682 51.451 64.414 1.00 35.13 756 PHE A C 1
ATOM 8094 O O . PHE A 1 548 ? -0.261 52.085 65.389 1.00 34.50 756 PHE A O 1
ATOM 8111 N N . GLY A 1 549 ? -1.348 52.041 63.427 1.00 30.35 757 GLY A N 1
ATOM 8112 C CA . GLY A 1 549 ? -1.586 53.471 63.461 1.00 32.43 757 GLY A CA 1
ATOM 8113 C C . GLY A 1 549 ? -2.783 53.910 64.268 1.00 33.50 757 GLY A C 1
ATOM 8114 O O . GLY A 1 549 ? -3.013 55.115 64.419 1.00 28.30 757 GLY A O 1
ATOM 8118 N N . GLY A 1 550 ? -3.557 52.970 64.802 1.00 34.77 758 GLY A N 1
ATOM 8119 C CA . GLY A 1 550 ? -4.778 53.332 65.503 1.00 33.80 758 GLY A CA 1
ATOM 8120 C C . GLY A 1 550 ? -5.755 54.072 64.618 1.00 34.40 758 GLY A C 1
ATOM 8121 O O . GLY A 1 550 ? -6.426 55.005 65.076 1.00 35.47 758 GLY A O 1
ATOM 8125 N N . LEU A 1 551 ? -5.842 53.682 63.349 1.00 31.75 759 LEU A N 1
ATOM 8126 C CA . LEU A 1 551 ? -6.730 54.346 62.408 1.00 33.56 759 LEU A CA 1
ATOM 8127 C C . LEU A 1 551 ? -8.160 53.871 62.636 1.00 32.87 759 LEU A C 1
ATOM 8128 O O . LEU A 1 551 ? -8.425 52.665 62.647 1.00 30.61 759 LEU A O 1
ATOM 8144 N N . LEU A 1 552 ? -9.078 54.821 62.821 1.00 33.65 760 LEU A N 1
ATOM 8145 C CA . LEU A 1 552 ? -10.443 54.511 63.223 1.00 35.36 760 LEU A CA 1
ATOM 8146 C C . LEU A 1 552 ? -11.438 55.364 62.452 1.00 36.84 760 LEU A C 1
ATOM 8147 O O . LEU A 1 552 ? -11.158 56.511 62.094 1.00 34.85 760 LEU A O 1
ATOM 8163 N N . GLY A 1 553 ? -12.615 54.784 62.216 1.00 33.60 761 GLY A N 1
ATOM 8164 C CA . GLY A 1 553 ? -13.706 55.473 61.570 1.00 34.38 761 GLY A CA 1
ATOM 8165 C C . GLY A 1 553 ? -14.966 55.431 62.410 1.00 35.05 761 GLY A C 1
ATOM 8166 O O . GLY A 1 553 ? -14.983 54.887 63.520 1.00 35.75 761 GLY A O 1
ATOM 8170 N N . PRO A 1 554 ? -16.055 56.004 61.892 1.00 38.37 762 PRO A N 1
ATOM 8171 C CA . PRO A 1 554 ? -17.288 56.080 62.694 1.00 39.09 762 PRO A CA 1
ATOM 8172 C C . PRO A 1 554 ? -17.918 54.729 62.997 1.00 40.60 762 PRO A C 1
ATOM 8173 O O . PRO A 1 554 ? -18.611 54.603 64.014 1.00 40.93 762 PRO A O 1
ATOM 8184 N N . MET A 1 555 ? -17.715 53.720 62.150 1.00 43.21 763 MET A N 1
ATOM 8185 C CA . MET A 1 555 ? -18.332 52.412 62.335 1.00 44.41 763 MET A CA 1
ATOM 8186 C C . MET A 1 555 ? -17.390 51.400 62.982 1.00 45.59 763 MET A C 1
ATOM 8187 O O . MET A 1 555 ? -17.663 50.195 62.937 1.00 43.30 763 MET A O 1
ATOM 8201 N N . ASP A 1 556 ? -16.295 51.857 63.583 1.00 48.19 764 ASP A N 1
ATOM 8202 C CA . ASP A 1 556 ? -15.367 50.969 64.267 1.00 49.03 764 ASP A CA 1
ATOM 8203 C C . ASP A 1 556 ? -15.735 50.850 65.742 1.00 50.03 764 ASP A C 1
ATOM 8204 O O . ASP A 1 556 ? -16.356 51.745 66.323 1.00 50.87 764 ASP A O 1
ATOM 8213 N N . GLU A 1 557 ? -15.340 49.726 66.345 1.00 44.15 765 GLU A N 1
ATOM 8214 C CA . GLU A 1 557 ? -15.622 49.426 67.747 1.00 44.15 765 GLU A CA 1
ATOM 8215 C C . GLU A 1 557 ? -14.316 49.466 68.534 1.00 40.91 765 GLU A C 1
ATOM 8216 O O . GLU A 1 557 ? -13.614 48.449 68.630 1.00 39.69 765 GLU A O 1
ATOM 8228 N N . PRO A 1 558 ? -13.948 50.607 69.120 1.00 38.84 766 PRO A N 1
ATOM 8229 C CA . PRO A 1 558 ? -12.618 50.729 69.729 1.00 37.19 766 PRO A CA 1
ATOM 8230 C C . PRO A 1 558 ? -12.459 49.873 70.977 1.00 37.18 766 PRO A C 1
ATOM 8231 O O . PRO A 1 558 ? -13.425 49.562 71.679 1.00 38.30 766 PRO A O 1
ATOM 8242 N N . VAL A 1 559 ? -11.207 49.508 71.248 1.00 36.74 767 VAL A N 1
ATOM 8243 C CA . VAL A 1 559 ? -10.825 48.701 72.403 1.00 36.03 767 VAL A CA 1
ATOM 8244 C C . VAL A 1 559 ? -9.879 49.522 73.267 1.00 35.07 767 VAL A C 1
ATOM 8245 O O . VAL A 1 559 ? -8.936 50.133 72.753 1.00 33.58 767 VAL A O 1
ATOM 8258 N N . GLY A 1 560 ? -10.116 49.518 74.578 1.00 33.45 768 GLY A N 1
ATOM 8259 C CA . GLY A 1 560 ? -9.255 50.207 75.524 1.00 33.63 768 GLY A CA 1
ATOM 8260 C C . GLY A 1 560 ? -8.347 49.223 76.240 1.00 35.72 768 GLY A C 1
ATOM 8261 O O . GLY A 1 560 ? -8.806 48.203 76.757 1.00 35.84 768 GLY A O 1
ATOM 8265 N N . MET A 1 561 ? -7.053 49.544 76.262 1.00 34.60 769 MET A N 1
ATOM 8266 C CA . MET A 1 561 ? -6.035 48.696 76.868 1.00 38.27 769 MET A CA 1
ATOM 8267 C C . MET A 1 561 ? -5.255 49.474 77.917 1.00 38.77 769 MET A C 1
ATOM 8268 O O . MET A 1 561 ? -4.998 50.673 77.765 1.00 38.27 769 MET A O 1
ATOM 8282 N N . GLN A 1 562 ? -4.864 48.771 78.979 1.00 33.82 770 GLN A N 1
ATOM 8283 C CA . GLN A 1 562 ? -4.010 49.326 80.016 1.00 36.07 770 GLN A CA 1
ATOM 8284 C C . GLN A 1 562 ? -2.866 48.361 80.297 1.00 37.48 770 GLN A C 1
ATOM 8285 O O . GLN A 1 562 ? -3.021 47.141 80.188 1.00 36.05 770 GLN A O 1
ATOM 8299 N N . LYS A 1 563 ? -1.713 48.923 80.657 1.00 40.69 771 LYS A N 1
ATOM 8300 C CA . LYS A 1 563 ? -0.504 48.164 80.950 1.00 41.26 771 LYS A CA 1
ATOM 8301 C C . LYS A 1 563 ? -0.062 48.477 82.373 1.00 44.18 771 LYS A C 1
ATOM 8302 O O . LYS A 1 563 ? -0.001 49.649 82.761 1.00 43.59 771 LYS A O 1
ATOM 8321 N N . TRP A 1 564 ? 0.255 47.436 83.143 1.00 43.44 772 TRP A N 1
ATOM 8322 C CA . TRP A 1 564 ? 0.464 47.569 84.577 1.00 45.77 772 TRP A CA 1
ATOM 8323 C C . TRP A 1 564 ? 1.815 47.004 84.991 1.00 50.17 772 TRP A C 1
ATOM 8324 O O . TRP A 1 564 ? 2.336 46.070 84.375 1.00 50.06 772 TRP A O 1
ATOM 8345 N N . GLY A 1 565 ? 2.371 47.586 86.056 1.00 48.48 773 GLY A N 1
ATOM 8346 C CA . GLY A 1 565 ? 3.556 47.063 86.695 1.00 49.72 773 GLY A CA 1
ATOM 8347 C C . GLY A 1 565 ? 3.215 46.243 87.933 1.00 52.92 773 GLY A C 1
ATOM 8348 O O . GLY A 1 565 ? 2.062 46.107 88.336 1.00 50.11 773 GLY A O 1
ATOM 8352 N N . LYS A 1 566 ? 4.260 45.689 88.540 1.00 60.69 774 LYS A N 1
ATOM 8353 C CA . LYS A 1 566 ? 4.081 44.848 89.714 1.00 64.99 774 LYS A CA 1
ATOM 8354 C C . LYS A 1 566 ? 3.577 45.671 90.895 1.00 64.91 774 LYS A C 1
ATOM 8355 O O . LYS A 1 566 ? 3.885 46.859 91.031 1.00 66.17 774 LYS A O 1
ATOM 8359 N N . GLY A 1 567 ? 2.791 45.026 91.755 1.00 56.74 775 GLY A N 1
ATOM 8360 C CA . GLY A 1 567 ? 2.281 45.669 92.942 1.00 58.54 775 GLY A CA 1
ATOM 8361 C C . GLY A 1 567 ? 1.009 45.033 93.466 1.00 60.58 775 GLY A C 1
ATOM 8362 O O . GLY A 1 567 ? 0.450 44.114 92.860 1.00 60.01 775 GLY A O 1
ATOM 8366 N N . PRO A 1 568 ? 0.532 45.511 94.615 1.00 63.75 776 PRO A N 1
ATOM 8367 C CA . PRO A 1 568 ? -0.689 44.952 95.209 1.00 67.53 776 PRO A CA 1
ATOM 8368 C C . PRO A 1 568 ? -1.903 45.127 94.308 1.00 69.55 776 PRO A C 1
ATOM 8369 O O . PRO A 1 568 ? -1.901 45.881 93.334 1.00 67.83 776 PRO A O 1
ATOM 8380 N N . ASN A 1 569 ? -2.965 44.403 94.661 1.00 70.67 777 ASN A N 1
ATOM 8381 C CA . ASN A 1 569 ? -4.232 44.531 93.950 1.00 73.95 777 ASN A CA 1
ATOM 8382 C C . ASN A 1 569 ? -4.715 45.975 94.006 1.00 66.20 777 ASN A C 1
ATOM 8383 O O . ASN A 1 569 ? -4.443 46.704 94.962 1.00 66.75 777 ASN A O 1
ATOM 8393 N N . VAL A 1 570 ? -5.456 46.385 92.976 1.00 59.93 778 VAL A N 1
ATOM 8394 C CA . VAL A 1 570 ? -6.057 47.713 92.962 1.00 53.96 778 VAL A CA 1
ATOM 8395 C C . VAL A 1 570 ? -7.262 47.696 92.037 1.00 49.28 778 VAL A C 1
ATOM 8396 O O . VAL A 1 570 ? -7.333 46.901 91.096 1.00 47.45 778 VAL A O 1
ATOM 8409 N N . THR A 1 571 ? -8.209 48.593 92.305 1.00 57.72 779 THR A N 1
ATOM 8410 C CA . THR A 1 571 ? -9.402 48.788 91.492 1.00 56.19 779 THR A CA 1
ATOM 8411 C C . THR A 1 571 ? -9.431 50.226 90.995 1.00 54.93 779 THR A C 1
ATOM 8412 O O . THR A 1 571 ? -9.187 51.159 91.766 1.00 57.35 779 THR A O 1
ATOM 8423 N N . VAL A 1 572 ? -9.738 50.408 89.710 1.00 51.27 780 VAL A N 1
ATOM 8424 C CA . VAL A 1 572 ? -9.735 51.727 89.090 1.00 50.10 780 VAL A CA 1
ATOM 8425 C C . VAL A 1 572 ? -11.005 51.906 88.263 1.00 49.37 780 VAL A C 1
ATOM 8426 O O . VAL A 1 572 ? -11.723 50.954 87.957 1.00 47.42 780 VAL A O 1
ATOM 8439 N N . THR A 1 573 ? -11.263 53.160 87.898 1.00 48.18 781 THR A N 1
ATOM 8440 C CA . THR A 1 573 ? -12.433 53.551 87.123 1.00 46.59 781 THR A CA 1
ATOM 8441 C C . THR A 1 573 ? -11.997 54.064 85.757 1.00 45.25 781 THR A C 1
ATOM 8442 O O . THR A 1 573 ? -11.028 54.822 85.652 1.00 45.38 781 THR A O 1
ATOM 8453 N N . VAL A 1 574 ? -12.724 53.662 84.715 1.00 44.31 782 VAL A N 1
ATOM 8454 C CA . VAL A 1 574 ? -12.436 54.064 83.342 1.00 42.78 782 VAL A CA 1
ATOM 8455 C C . VAL A 1 574 ? -13.626 54.847 82.805 1.00 44.17 782 VAL A C 1
ATOM 8456 O O . VAL A 1 574 ? -14.781 54.480 83.047 1.00 42.07 782 VAL A O 1
ATOM 8469 N N . ILE A 1 575 ? -13.341 55.922 82.068 1.00 50.44 783 ILE A N 1
ATOM 8470 C CA . ILE A 1 575 ? -14.367 56.826 81.552 1.00 48.94 783 ILE A CA 1
ATOM 8471 C C . ILE A 1 575 ? -14.056 57.143 80.095 1.00 46.76 783 ILE A C 1
ATOM 8472 O O . ILE A 1 575 ? -12.933 57.539 79.767 1.00 46.28 783 ILE A O 1
ATOM 8488 N N . TRP A 1 576 ? -15.056 56.991 79.229 1.00 42.56 784 TRP A N 1
ATOM 8489 C CA . TRP A 1 576 ? -14.944 57.309 77.811 1.00 40.54 784 TRP A CA 1
ATOM 8490 C C . TRP A 1 576 ? -15.730 58.581 77.517 1.00 42.33 784 TRP A C 1
ATOM 8491 O O . TRP A 1 576 ? -16.920 58.665 77.842 1.00 42.26 784 TRP A O 1
ATOM 8512 N N . VAL A 1 577 ? -15.073 59.558 76.893 1.00 38.68 785 VAL A N 1
ATOM 8513 C CA . VAL A 1 577 ? -15.650 60.876 76.643 1.00 37.67 785 VAL A CA 1
ATOM 8514 C C . VAL A 1 577 ? -15.575 61.169 75.151 1.00 38.28 785 VAL A C 1
ATOM 8515 O O . VAL A 1 577 ? -14.505 61.046 74.545 1.00 36.37 785 VAL A O 1
ATOM 8528 N N . ASP A 1 578 ? -16.696 61.584 74.568 1.00 39.72 786 ASP A N 1
ATOM 8529 C CA . ASP A 1 578 ? -16.764 61.852 73.137 1.00 41.26 786 ASP A CA 1
ATOM 8530 C C . ASP A 1 578 ? -16.420 63.308 72.855 1.00 42.09 786 ASP A C 1
ATOM 8531 O O . ASP A 1 578 ? -16.272 64.120 73.769 1.00 44.33 786 ASP A O 1
ATOM 8540 N N . PRO A 1 579 ? -16.282 63.677 71.578 1.00 42.10 787 PRO A N 1
ATOM 8541 C CA . PRO A 1 579 ? -15.695 64.988 71.250 1.00 42.65 787 PRO A CA 1
ATOM 8542 C C . PRO A 1 579 ? -16.479 66.191 71.753 1.00 44.00 787 PRO A C 1
ATOM 8543 O O . PRO A 1 579 ? -15.915 67.291 71.785 1.00 44.09 787 PRO A O 1
ATOM 8554 N N . VAL A 1 580 ? -17.748 66.037 72.133 1.00 51.65 788 VAL A N 1
ATOM 8555 C CA . VAL A 1 580 ? -18.527 67.162 72.650 1.00 55.08 788 VAL A CA 1
ATOM 8556 C C . VAL A 1 580 ? -18.853 66.931 74.122 1.00 55.21 788 VAL A C 1
ATOM 8557 O O . VAL A 1 580 ? -19.877 67.405 74.625 1.00 57.61 788 VAL A O 1
ATOM 8570 N N . ASN A 1 581 ? -17.977 66.203 74.817 1.00 45.28 789 ASN A N 1
ATOM 8571 C CA . ASN A 1 581 ? -18.038 65.993 76.262 1.00 44.88 789 ASN A CA 1
ATOM 8572 C C . ASN A 1 581 ? -19.204 65.113 76.703 1.00 46.45 789 ASN A C 1
ATOM 8573 O O . ASN A 1 581 ? -19.532 65.076 77.894 1.00 46.34 789 ASN A O 1
ATOM 8584 N N . VAL A 1 582 ? -19.836 64.380 75.787 1.00 48.41 790 VAL A N 1
ATOM 8585 C CA . VAL A 1 582 ? -20.786 63.351 76.194 1.00 48.27 790 VAL A CA 1
ATOM 8586 C C . VAL A 1 582 ? -20.013 62.170 76.763 1.00 47.86 790 VAL A C 1
ATOM 8587 O O . VAL A 1 582 ? -19.035 61.701 76.165 1.00 47.42 790 VAL A O 1
ATOM 8600 N N . ILE A 1 583 ? -20.446 61.681 77.919 1.00 49.85 791 ILE A N 1
ATOM 8601 C CA . ILE A 1 583 ? -19.833 60.514 78.544 1.00 47.82 791 ILE A CA 1
ATOM 8602 C C . ILE A 1 583 ? -20.503 59.270 77.975 1.00 47.75 791 ILE A C 1
ATOM 8603 O O . ILE A 1 583 ? -21.703 59.053 78.175 1.00 48.91 791 ILE A O 1
ATOM 8619 N N . ALA A 1 584 ? -19.727 58.454 77.262 1.00 44.30 792 ALA A N 1
ATOM 8620 C CA . ALA A 1 584 ? -20.267 57.303 76.549 1.00 44.02 792 ALA A CA 1
ATOM 8621 C C . ALA A 1 584 ? -20.359 56.057 77.422 1.00 45.90 792 ALA A C 1
ATOM 8622 O O . ALA A 1 584 ? -21.295 55.266 77.263 1.00 44.67 792 ALA A O 1
ATOM 8629 N N . ALA A 1 585 ? -19.412 55.859 78.337 1.00 45.96 793 ALA A N 1
ATOM 8630 C CA . ALA A 1 585 ? -19.406 54.656 79.159 1.00 46.11 793 ALA A CA 1
ATOM 8631 C C . ALA A 1 585 ? -18.543 54.889 80.390 1.00 46.92 793 ALA A C 1
ATOM 8632 O O . ALA A 1 585 ? -17.649 55.739 80.396 1.00 47.99 793 ALA A O 1
ATOM 8639 N N . THR A 1 586 ? -18.826 54.110 81.434 1.00 52.07 794 THR A N 1
ATOM 8640 C CA . THR A 1 586 ? -18.060 54.147 82.674 1.00 54.74 794 THR A CA 1
ATOM 8641 C C . THR A 1 586 ? -18.119 52.769 83.314 1.00 54.50 794 THR A C 1
ATOM 8642 O O . THR A 1 586 ? -19.199 52.178 83.405 1.00 55.79 794 THR A O 1
ATOM 8653 N N . TYR A 1 587 ? -16.970 52.265 83.760 1.00 45.18 795 TYR A N 1
ATOM 8654 C CA . TYR A 1 587 ? -16.922 50.949 84.384 1.00 45.95 795 TYR A CA 1
ATOM 8655 C C . TYR A 1 587 ? -15.678 50.842 85.252 1.00 47.04 795 TYR A C 1
ATOM 8656 O O . TYR A 1 587 ? -14.696 51.564 85.061 1.00 44.56 795 TYR A O 1
ATOM 8674 N N . ASP A 1 588 ? -15.738 49.923 86.212 1.00 51.36 796 ASP A N 1
ATOM 8675 C CA . ASP A 1 588 ? -14.626 49.637 87.106 1.00 54.59 796 ASP A CA 1
ATOM 8676 C C . ASP A 1 588 ? -14.019 48.283 86.764 1.00 54.98 796 ASP A C 1
ATOM 8677 O O . ASP A 1 588 ? -14.701 47.384 86.262 1.00 54.45 796 ASP A O 1
ATOM 8686 N N . ILE A 1 589 ? -12.723 48.148 87.038 1.00 53.35 797 ILE A N 1
ATOM 8687 C CA . ILE A 1 589 ? -11.965 46.946 86.712 1.00 51.94 797 ILE A CA 1
ATOM 8688 C C . ILE A 1 589 ? -10.991 46.664 87.847 1.00 52.97 797 ILE A C 1
ATOM 8689 O O . ILE A 1 589 ? -10.402 47.588 88.417 1.00 52.36 797 ILE A O 1
ATOM 8705 N N . LEU A 1 590 ? -10.824 45.387 88.175 1.00 57.62 798 LEU A N 1
ATOM 8706 C CA . LEU A 1 590 ? -9.888 44.962 89.207 1.00 59.85 798 LEU A CA 1
ATOM 8707 C C . LEU A 1 590 ? -8.569 44.575 88.555 1.00 59.24 798 LEU A C 1
ATOM 8708 O O . LEU A 1 590 ? -8.556 43.865 87.544 1.00 57.46 798 LEU A O 1
ATOM 8724 N N . ILE A 1 591 ? -7.466 45.050 89.125 1.00 50.98 799 ILE A N 1
ATOM 8725 C CA . ILE A 1 591 ? -6.128 44.754 88.628 1.00 50.42 799 ILE A CA 1
ATOM 8726 C C . ILE A 1 591 ? -5.481 43.818 89.639 1.00 53.02 799 ILE A C 1
ATOM 8727 O O . ILE A 1 591 ? -5.041 44.250 90.710 1.00 51.64 799 ILE A O 1
ATOM 8743 N N . GLU A 1 592 ? -5.420 42.531 89.310 1.00 64.40 800 GLU A N 1
ATOM 8744 C CA . GLU A 1 592 ? -4.783 41.575 90.199 1.00 68.45 800 GLU A CA 1
ATOM 8745 C C . GLU A 1 592 ? -3.284 41.847 90.291 1.00 67.55 800 GLU A C 1
ATOM 8746 O O . GLU A 1 592 ? -2.677 42.463 89.409 1.00 64.63 800 GLU A O 1
ATOM 8758 N N . SER A 1 593 ? -2.687 41.378 91.389 1.00 66.59 801 SER A N 1
ATOM 8759 C CA . SER A 1 593 ? -1.270 41.620 91.634 1.00 65.75 801 SER A CA 1
ATOM 8760 C C . SER A 1 593 ? -0.383 41.023 90.549 1.00 63.59 801 SER A C 1
ATOM 8761 O O . SER A 1 593 ? 0.771 41.443 90.408 1.00 62.24 801 SER A O 1
ATOM 8769 N N . THR A 1 594 ? -0.891 40.060 89.779 1.00 57.41 802 THR A N 1
ATOM 8770 C CA . THR A 1 594 ? -0.121 39.417 88.724 1.00 55.03 802 THR A CA 1
ATOM 8771 C C . THR A 1 594 ? -0.468 39.929 87.332 1.00 52.16 802 THR A C 1
ATOM 8772 O O . THR A 1 594 ? 0.203 39.549 86.366 1.00 51.01 802 THR A O 1
ATOM 8783 N N . ALA A 1 595 ? -1.484 40.777 87.203 1.00 58.51 803 ALA A N 1
ATOM 8784 C CA . ALA A 1 595 ? -1.904 41.250 85.893 1.00 57.70 803 ALA A CA 1
ATOM 8785 C C . ALA A 1 595 ? -0.835 42.136 85.265 1.00 57.93 803 ALA A C 1
ATOM 8786 O O . ALA A 1 595 ? -0.243 42.992 85.929 1.00 59.98 803 ALA A O 1
ATOM 8793 N N . GLU A 1 596 ? -0.594 41.926 83.971 1.00 54.87 804 GLU A N 1
ATOM 8794 C CA . GLU A 1 596 ? 0.326 42.750 83.200 1.00 52.47 804 GLU A CA 1
ATOM 8795 C C . GLU A 1 596 ? -0.373 43.618 82.166 1.00 46.64 804 GLU A C 1
ATOM 8796 O O . GLU A 1 596 ? 0.076 44.737 81.911 1.00 42.52 804 GLU A O 1
ATOM 8808 N N . PHE A 1 597 ? -1.460 43.129 81.573 1.00 41.11 805 PHE A N 1
ATOM 8809 C CA . PHE A 1 597 ? -2.263 43.898 80.636 1.00 38.09 805 PHE A CA 1
ATOM 8810 C C . PHE A 1 597 ? -3.734 43.635 80.915 1.00 38.32 805 PHE A C 1
ATOM 8811 O O . PHE A 1 597 ? -4.113 42.547 81.355 1.00 39.18 805 PHE A O 1
ATOM 8828 N N . THR A 1 598 ? -4.559 44.650 80.665 1.00 40.59 806 THR A N 1
ATOM 8829 C CA . THR A 1 598 ? -6.007 44.513 80.715 1.00 39.69 806 THR A CA 1
ATOM 8830 C C . THR A 1 598 ? -6.602 45.250 79.528 1.00 38.51 806 THR A C 1
ATOM 8831 O O . THR A 1 598 ? -6.060 46.259 79.071 1.00 36.84 806 THR A O 1
ATOM 8842 N N . HIS A 1 599 ? -7.721 44.736 79.025 1.00 37.69 807 HIS A N 1
ATOM 8843 C CA . HIS A 1 599 ? -8.399 45.383 77.914 1.00 37.78 807 HIS A CA 1
ATOM 8844 C C . HIS A 1 599 ? -9.883 45.061 77.980 1.00 39.72 807 HIS A C 1
ATOM 8845 O O . HIS A 1 599 ? -10.300 44.075 78.592 1.00 39.20 807 HIS A O 1
ATOM 8859 N N . TYR A 1 600 ? -10.676 45.915 77.338 1.00 39.43 808 TYR A N 1
ATOM 8860 C CA . TYR A 1 600 ? -12.122 45.766 77.330 1.00 39.87 808 TYR A CA 1
ATOM 8861 C C . TYR A 1 600 ? -12.686 46.569 76.168 1.00 40.44 808 TYR A C 1
ATOM 8862 O O . TYR A 1 600 ? -12.200 47.663 75.871 1.00 38.00 808 TYR A O 1
ATOM 8880 N N . LYS A 1 601 ? -13.708 46.015 75.516 1.00 46.27 809 LYS A N 1
ATOM 8881 C CA . LYS A 1 601 ? -14.374 46.672 74.396 1.00 47.74 809 LYS A CA 1
ATOM 8882 C C . LYS A 1 601 ? -15.790 47.048 74.811 1.00 48.86 809 LYS A C 1
ATOM 8883 O O . LYS A 1 601 ? -16.692 46.197 74.767 1.00 49.36 809 LYS A O 1
ATOM 8902 N N . PRO A 1 602 ? -16.048 48.286 75.224 1.00 44.75 810 PRO A N 1
ATOM 8903 C CA . PRO A 1 602 ? -17.396 48.647 75.676 1.00 45.83 810 PRO A CA 1
ATOM 8904 C C . PRO A 1 602 ? -18.383 48.621 74.523 1.00 45.36 810 PRO A C 1
ATOM 8905 O O . PRO A 1 602 ? -18.037 48.996 73.393 1.00 42.90 810 PRO A O 1
ATOM 8916 N N . PRO A 1 603 ? -19.625 48.181 74.763 1.00 53.34 811 PRO A N 1
ATOM 8917 C CA . PRO A 1 603 ? -20.615 48.149 73.678 1.00 53.57 811 PRO A CA 1
ATOM 8918 C C . PRO A 1 603 ? -21.197 49.521 73.378 1.00 53.87 811 PRO A C 1
ATOM 8919 O O . PRO A 1 603 ? -22.229 49.899 73.941 1.00 54.81 811 PRO A O 1
ATOM 8930 N N . LEU A 1 604 ? -20.546 50.272 72.493 1.00 48.18 812 LEU A N 1
ATOM 8931 C CA . LEU A 1 604 ? -20.999 51.607 72.127 1.00 47.31 812 LEU A CA 1
ATOM 8932 C C . LEU A 1 604 ? -21.865 51.532 70.879 1.00 48.12 812 LEU A C 1
ATOM 8933 O O . LEU A 1 604 ? -21.476 50.919 69.880 1.00 49.32 812 LEU A O 1
ATOM 8949 N N . ASN A 1 605 ? -23.036 52.160 70.939 1.00 44.40 813 ASN A N 1
ATOM 8950 C CA . ASN A 1 605 ? -23.895 52.244 69.767 1.00 45.85 813 ASN A CA 1
ATOM 8951 C C . ASN A 1 605 ? -23.196 53.020 68.659 1.00 45.08 813 ASN A C 1
ATOM 8952 O O . ASN A 1 605 ? -22.474 53.989 68.913 1.00 42.80 813 ASN A O 1
ATOM 8963 N N . LEU A 1 606 ? -23.412 52.585 67.425 1.00 51.18 814 LEU A N 1
ATOM 8964 C CA . LEU A 1 606 ? -22.801 53.190 66.255 1.00 48.59 814 LEU A CA 1
ATOM 8965 C C . LEU A 1 606 ? -23.814 54.039 65.502 1.00 49.82 814 LEU A C 1
ATOM 8966 O O . LEU A 1 606 ? -25.025 53.841 65.630 1.00 49.26 814 LEU A O 1
ATOM 8982 N N . PRO A 1 607 ? -23.354 55.011 64.701 1.00 45.73 815 PRO A N 1
ATOM 8983 C CA . PRO A 1 607 ? -21.951 55.403 64.510 1.00 40.85 815 PRO A CA 1
ATOM 8984 C C . PRO A 1 607 ? -21.416 56.321 65.610 1.00 39.79 815 PRO A C 1
ATOM 8985 O O . PRO A 1 607 ? -22.182 57.060 66.232 1.00 41.47 815 PRO A O 1
ATOM 8996 N N . LEU A 1 608 ? -20.105 56.265 65.840 1.00 41.71 816 LEU A N 1
ATOM 8997 C CA . LEU A 1 608 ? -19.470 57.144 66.813 1.00 40.84 816 LEU A CA 1
ATOM 8998 C C . LEU A 1 608 ? -19.372 58.560 66.258 1.00 40.17 816 LEU A C 1
ATOM 8999 O O . LEU A 1 608 ? -19.146 58.761 65.062 1.00 39.38 816 LEU A O 1
ATOM 9015 N N . ARG A 1 609 ? -19.544 59.543 67.130 1.00 48.49 817 ARG A N 1
ATOM 9016 C CA . ARG A 1 609 ? -19.425 60.931 66.703 1.00 50.89 817 ARG A CA 1
ATOM 9017 C C . ARG A 1 609 ? -17.975 61.221 66.320 1.00 48.46 817 ARG A C 1
ATOM 9018 O O . ARG A 1 609 ? -17.067 60.942 67.111 1.00 46.71 817 ARG A O 1
ATOM 9039 N N . PRO A 1 610 ? -17.708 61.759 65.129 1.00 40.69 818 PRO A N 1
ATOM 9040 C CA . PRO A 1 610 ? -16.317 62.032 64.752 1.00 39.18 818 PRO A CA 1
ATOM 9041 C C . PRO A 1 610 ? -15.704 63.114 65.626 1.00 39.88 818 PRO A C 1
ATOM 9042 O O . PRO A 1 610 ? -16.394 63.994 66.148 1.00 40.29 818 PRO A O 1
ATOM 9053 N N . GLY A 1 611 ? -14.384 63.041 65.778 1.00 41.83 819 GLY A N 1
ATOM 9054 C CA . GLY A 1 611 ? -13.629 63.995 66.558 1.00 40.35 819 GLY A CA 1
ATOM 9055 C C . GLY A 1 611 ? -12.644 63.296 67.465 1.00 38.20 819 GLY A C 1
ATOM 9056 O O . GLY A 1 611 ? -12.423 62.084 67.373 1.00 37.33 819 GLY A O 1
ATOM 9060 N N . VAL A 1 612 ? -12.044 64.072 68.363 1.00 42.25 820 VAL A N 1
ATOM 9061 C CA . VAL A 1 612 ? -11.040 63.567 69.292 1.00 42.82 820 VAL A CA 1
ATOM 9062 C C . VAL A 1 612 ? -11.751 63.113 70.563 1.00 43.09 820 VAL A C 1
ATOM 9063 O O . VAL A 1 612 ? -12.338 63.923 71.284 1.00 45.31 820 VAL A O 1
ATOM 9076 N N . TRP A 1 613 ? -11.700 61.813 70.831 1.00 39.34 821 TRP A N 1
ATOM 9077 C CA . TRP A 1 613 ? -12.208 61.243 72.069 1.00 37.31 821 TRP A CA 1
ATOM 9078 C C . TRP A 1 613 ? -11.128 61.261 73.146 1.00 37.88 821 TRP A C 1
ATOM 9079 O O . TRP A 1 613 ? -9.932 61.358 72.862 1.00 38.23 821 TRP A O 1
ATOM 9100 N N . THR A 1 614 ? -11.567 61.138 74.396 1.00 41.55 822 THR A N 1
ATOM 9101 C CA . THR A 1 614 ? -10.674 61.081 75.545 1.00 42.76 822 THR A CA 1
ATOM 9102 C C . THR A 1 614 ? -11.079 59.918 76.439 1.00 44.26 822 THR A C 1
ATOM 9103 O O . THR A 1 614 ? -12.269 59.675 76.655 1.00 44.49 822 THR A O 1
ATOM 9114 N N . VAL A 1 615 ? -10.082 59.203 76.955 1.00 42.79 823 VAL A N 1
ATOM 9115 C CA . VAL A 1 615 ? -10.294 58.102 77.889 1.00 42.05 823 VAL A CA 1
ATOM 9116 C C . VAL A 1 615 ? -9.517 58.415 79.159 1.00 43.46 823 VAL A C 1
ATOM 9117 O O . VAL A 1 615 ? -8.299 58.632 79.110 1.00 44.64 823 VAL A O 1
ATOM 9130 N N . LYS A 1 616 ? -10.217 58.432 80.290 1.00 41.18 824 LYS A N 1
ATOM 9131 C CA . LYS A 1 616 ? -9.638 58.789 81.576 1.00 43.22 824 LYS A CA 1
ATOM 9132 C C . LYS A 1 616 ? -9.681 57.598 82.522 1.00 44.16 824 LYS A C 1
ATOM 9133 O O . LYS A 1 616 ? -10.612 56.788 82.485 1.00 44.01 824 LYS A O 1
ATOM 9152 N N . ILE A 1 617 ? -8.670 57.511 83.383 1.00 42.97 825 ILE A N 1
ATOM 9153 C CA . ILE A 1 617 ? -8.615 56.518 84.449 1.00 43.72 825 ILE A CA 1
ATOM 9154 C C . ILE A 1 617 ? -8.517 57.259 85.774 1.00 45.29 825 ILE A C 1
ATOM 9155 O O . ILE A 1 617 ? -7.699 58.175 85.918 1.00 42.26 825 ILE A O 1
ATOM 9171 N N . LEU A 1 618 ? -9.349 56.865 86.735 1.00 50.26 826 LEU A N 1
ATOM 9172 C CA . LEU A 1 618 ? -9.358 57.455 88.064 1.00 53.17 826 LEU A CA 1
ATOM 9173 C C . LEU A 1 618 ? -9.165 56.370 89.114 1.00 56.15 826 LEU A C 1
ATOM 9174 O O . LEU A 1 618 ? -9.360 55.179 88.853 1.00 55.31 826 LEU A O 1
ATOM 9190 N N . HIS A 1 619 ? -8.784 56.801 90.315 1.00 54.63 827 HIS A N 1
ATOM 9191 C CA . HIS A 1 619 ? -8.681 55.921 91.478 1.00 57.65 827 HIS A CA 1
ATOM 9192 C C . HIS A 1 619 ? -9.437 56.600 92.615 1.00 62.62 827 HIS A C 1
ATOM 9193 O O . HIS A 1 619 ? -8.938 57.556 93.216 1.00 61.51 827 HIS A O 1
ATOM 9207 N N . HIS A 1 620 ? -10.642 56.111 92.902 1.00 72.62 828 HIS A N 1
ATOM 9208 C CA . HIS A 1 620 ? -11.511 56.718 93.906 1.00 77.12 828 HIS A CA 1
ATOM 9209 C C . HIS A 1 620 ? -11.641 58.220 93.665 1.00 78.96 828 HIS A C 1
ATOM 9210 O O . HIS A 1 620 ? -11.461 59.041 94.567 1.00 79.70 828 HIS A O 1
ATOM 9224 N N . TRP A 1 621 ? -11.943 58.575 92.416 1.00 83.46 829 TRP A N 1
ATOM 9225 C CA . TRP A 1 621 ? -12.154 59.944 91.955 1.00 84.86 829 TRP A CA 1
ATOM 9226 C C . TRP A 1 621 ? -10.861 60.743 91.842 1.00 80.98 829 TRP A C 1
ATOM 9227 O O . TRP A 1 621 ? -10.908 61.909 91.437 1.00 83.05 829 TRP A O 1
ATOM 9248 N N . VAL A 1 622 ? -9.713 60.161 92.176 1.00 62.41 830 VAL A N 1
ATOM 9249 C CA . VAL A 1 622 ? -8.426 60.837 92.024 1.00 57.66 830 VAL A CA 1
ATOM 9250 C C . VAL A 1 622 ? -7.930 60.618 90.598 1.00 53.53 830 VAL A C 1
ATOM 9251 O O . VAL A 1 622 ? -7.862 59.466 90.146 1.00 49.76 830 VAL A O 1
ATOM 9264 N N . PRO A 1 623 ? -7.578 61.668 89.853 1.00 63.46 831 PRO A N 1
ATOM 9265 C CA . PRO A 1 623 ? -7.030 61.457 88.508 1.00 61.65 831 PRO A CA 1
ATOM 9266 C C . PRO A 1 623 ? -5.777 60.595 88.543 1.00 60.08 831 PRO A C 1
ATOM 9267 O O . PRO A 1 623 ? -4.937 60.720 89.437 1.00 60.64 831 PRO A O 1
ATOM 9278 N N . VAL A 1 624 ? -5.659 59.711 87.551 1.00 53.05 832 VAL A N 1
ATOM 9279 C CA . VAL A 1 624 ? -4.503 58.830 87.420 1.00 50.72 832 VAL A CA 1
ATOM 9280 C C . VAL A 1 624 ? -3.789 59.132 86.108 1.00 48.97 832 VAL A C 1
ATOM 9281 O O . VAL A 1 624 ? -2.607 59.494 86.100 1.00 48.40 832 VAL A O 1
ATOM 9294 N N . ALA A 1 625 ? -4.500 58.985 84.993 1.00 44.82 833 ALA A N 1
ATOM 9295 C CA . ALA A 1 625 ? -3.906 59.173 83.676 1.00 42.97 833 ALA A CA 1
ATOM 9296 C C . ALA A 1 625 ? -5.024 59.339 82.656 1.00 42.82 833 ALA A C 1
ATOM 9297 O O . ALA A 1 625 ? -6.201 59.130 82.956 1.00 41.01 833 ALA A O 1
ATOM 9304 N N . GLU A 1 626 ? -4.637 59.712 81.437 1.00 44.86 834 GLU A N 1
ATOM 9305 C CA . GLU A 1 626 ? -5.593 59.849 80.349 1.00 45.58 834 GLU A CA 1
ATOM 9306 C C . GLU A 1 626 ? -4.877 59.649 79.022 1.00 43.84 834 GLU A C 1
ATOM 9307 O O . GLU A 1 626 ? -3.652 59.754 78.930 1.00 44.04 834 GLU A O 1
ATOM 9319 N N . THR A 1 627 ? -5.668 59.357 77.991 1.00 44.78 835 THR A N 1
ATOM 9320 C CA . THR A 1 627 ? -5.166 59.240 76.630 1.00 43.85 835 THR A CA 1
ATOM 9321 C C . THR A 1 627 ? -6.274 59.666 75.677 1.00 41.12 835 THR A C 1
ATOM 9322 O O . THR A 1 627 ? -7.444 59.750 76.057 1.00 41.77 835 THR A O 1
ATOM 9333 N N . LYS A 1 628 ? -5.891 59.938 74.431 1.00 38.27 836 LYS A N 1
ATOM 9334 C CA . LYS A 1 628 ? -6.821 60.408 73.414 1.00 37.86 836 LYS A CA 1
ATOM 9335 C C . LYS A 1 628 ? -6.736 59.518 72.183 1.00 37.05 836 LYS A C 1
ATOM 9336 O O . LYS A 1 628 ? -5.733 58.839 71.949 1.00 36.36 836 LYS A O 1
ATOM 9355 N N . PHE A 1 629 ? -7.811 59.529 71.395 1.00 35.83 837 PHE A N 1
ATOM 9356 C CA . PHE A 1 629 ? -7.835 58.825 70.121 1.00 33.23 837 PHE A CA 1
ATOM 9357 C C . PHE A 1 629 ? -8.798 59.540 69.183 1.00 35.34 837 PHE A C 1
ATOM 9358 O O . PHE A 1 629 ? -9.657 60.314 69.615 1.00 37.52 837 PHE A O 1
ATOM 9375 N N . LEU A 1 630 ? -8.640 59.274 67.890 1.00 34.10 838 LEU A N 1
ATOM 9376 C CA . LEU A 1 630 ? -9.335 60.008 66.839 1.00 35.80 838 LEU A CA 1
ATOM 9377 C C . LEU A 1 630 ? -10.308 59.092 66.110 1.00 34.67 838 LEU A C 1
ATOM 9378 O O . LEU A 1 630 ? -9.909 58.043 65.593 1.00 33.40 838 LEU A O 1
ATOM 9394 N N . VAL A 1 631 ? -11.573 59.496 66.062 1.00 35.72 839 VAL A N 1
ATOM 9395 C CA . VAL A 1 631 ? -12.569 58.896 65.181 1.00 34.82 839 VAL A CA 1
ATOM 9396 C C . VAL A 1 631 ? -12.710 59.827 63.984 1.00 36.59 839 VAL A C 1
ATOM 9397 O O . VAL A 1 631 ? -13.303 60.907 64.090 1.00 39.01 839 VAL A O 1
ATOM 9410 N N . ALA A 1 632 ? -12.162 59.416 62.843 1.00 36.78 840 ALA A N 1
ATOM 9411 C CA . ALA A 1 632 ? -12.051 60.307 61.696 1.00 35.51 840 ALA A CA 1
ATOM 9412 C C . ALA A 1 632 ? -13.334 60.298 60.868 1.00 37.75 840 ALA A C 1
ATOM 9413 O O . ALA A 1 632 ? -13.894 59.229 60.606 1.00 37.27 840 ALA A O 1
ATOM 9420 N N . PRO A 1 633 ? -13.821 61.460 60.433 1.00 37.76 841 PRO A N 1
ATOM 9421 C CA . PRO A 1 633 ? -14.902 61.470 59.443 1.00 41.00 841 PRO A CA 1
ATOM 9422 C C . PRO A 1 633 ? -14.384 61.024 58.087 1.00 42.56 841 PRO A C 1
ATOM 9423 O O . PRO A 1 633 ? -13.243 61.302 57.709 1.00 43.21 841 PRO A O 1
ATOM 9434 N N . LEU A 1 634 ? -15.237 60.319 57.351 1.00 40.07 842 LEU A N 1
ATOM 9435 C CA . LEU A 1 634 ? -14.842 59.698 56.097 1.00 40.58 842 LEU A CA 1
ATOM 9436 C C . LEU A 1 634 ? -15.194 60.588 54.913 1.00 39.95 842 LEU A C 1
ATOM 9437 O O . LEU A 1 634 ? -16.279 61.174 54.858 1.00 40.06 842 LEU A O 1
ATOM 9453 N N . THR A 1 635 ? -14.264 60.682 53.965 1.00 39.74 843 THR A N 1
ATOM 9454 C CA . THR A 1 635 ? -14.468 61.421 52.727 1.00 39.63 843 THR A CA 1
ATOM 9455 C C . THR A 1 635 ? -14.832 60.519 51.553 1.00 42.84 843 THR A C 1
ATOM 9456 O O . THR A 1 635 ? -15.112 61.030 50.463 1.00 44.37 843 THR A O 1
ATOM 9467 N N . PHE A 1 636 ? -14.838 59.199 51.747 1.00 36.64 844 PHE A N 1
ATOM 9468 C CA . PHE A 1 636 ? -15.153 58.252 50.687 1.00 38.02 844 PHE A CA 1
ATOM 9469 C C . PHE A 1 636 ? -16.262 57.308 51.128 1.00 39.62 844 PHE A C 1
ATOM 9470 O O . PHE A 1 636 ? -16.352 56.932 52.300 1.00 40.66 844 PHE A O 1
ATOM 9487 N N . SER A 1 637 ? -17.100 56.923 50.167 1.00 41.73 845 SER A N 1
ATOM 9488 C CA . SER A 1 637 ? -18.110 55.888 50.357 1.00 41.64 845 SER A CA 1
ATOM 9489 C C . SER A 1 637 ? -17.986 54.901 49.207 1.00 41.37 845 SER A C 1
ATOM 9490 O O . SER A 1 637 ? -18.202 55.267 48.047 1.00 39.86 845 SER A O 1
ATOM 9498 N N . ASN A 1 638 ? -17.633 53.656 49.525 1.00 47.59 846 ASN A N 1
ATOM 9499 C CA . ASN A 1 638 ? -17.332 52.653 48.504 1.00 47.28 846 ASN A CA 1
ATOM 9500 C C . ASN A 1 638 ? -16.277 53.173 47.533 1.00 43.27 846 ASN A C 1
ATOM 9501 O O . ASN A 1 638 ? -16.382 53.010 46.316 1.00 43.93 846 ASN A O 1
ATOM 9512 N N . ARG A 1 639 ? -15.245 53.809 48.086 1.00 40.59 847 ARG A N 1
ATOM 9513 C CA . ARG A 1 639 ? -14.125 54.353 47.327 1.00 40.59 847 ARG A CA 1
ATOM 9514 C C . ARG A 1 639 ? -14.534 55.509 46.419 1.00 42.35 847 ARG A C 1
ATOM 9515 O O . ARG A 1 639 ? -13.802 55.846 45.483 1.00 42.04 847 ARG A O 1
ATOM 9536 N N . GLN A 1 640 ? -15.689 56.129 46.669 1.00 44.29 848 GLN A N 1
ATOM 9537 C CA . GLN A 1 640 ? -16.124 57.295 45.915 1.00 47.38 848 GLN A CA 1
ATOM 9538 C C . GLN A 1 640 ? -16.406 58.459 46.860 1.00 45.59 848 GLN A C 1
ATOM 9539 O O . GLN A 1 640 ? -16.756 58.241 48.024 1.00 44.13 848 GLN A O 1
ATOM 9553 N N . PRO A 1 641 ? -16.269 59.700 46.394 1.00 48.99 849 PRO A N 1
ATOM 9554 C CA . PRO A 1 641 ? -16.529 60.850 47.271 1.00 48.97 849 PRO A CA 1
ATOM 9555 C C . PRO A 1 641 ? -17.898 60.758 47.929 1.00 51.27 849 PRO A C 1
ATOM 9556 O O . PRO A 1 641 ? -18.914 60.531 47.269 1.00 53.98 849 PRO A O 1
ATOM 9567 N N . ILE A 1 642 ? -17.917 60.942 49.250 1.00 46.52 850 ILE A N 1
ATOM 9568 C CA . ILE A 1 642 ? -19.137 60.741 50.019 1.00 44.43 850 ILE A CA 1
ATOM 9569 C C . ILE A 1 642 ? -20.160 61.814 49.664 1.00 49.09 850 ILE A C 1
ATOM 9570 O O . ILE A 1 642 ? -19.818 62.969 49.376 1.00 49.57 850 ILE A O 1
ATOM 9586 N N . LYS A 1 643 ? -21.430 61.429 49.688 1.00 53.57 851 LYS A N 1
ATOM 9587 C CA . LYS A 1 643 ? -22.512 62.309 49.283 1.00 57.70 851 LYS A CA 1
ATOM 9588 C C . LYS A 1 643 ? -23.228 62.889 50.494 1.00 56.21 851 LYS A C 1
ATOM 9589 O O . LYS A 1 643 ? -23.177 62.326 51.592 1.00 53.81 851 LYS A O 1
ATOM 9608 N N . PRO A 1 644 ? -23.921 64.020 50.323 1.00 60.73 852 PRO A N 1
ATOM 9609 C CA . PRO A 1 644 ? -24.500 64.710 51.493 1.00 61.38 852 PRO A CA 1
ATOM 9610 C C . PRO A 1 644 ? -25.374 63.832 52.375 1.00 61.77 852 PRO A C 1
ATOM 9611 O O . PRO A 1 644 ? -25.202 63.834 53.600 1.00 61.49 852 PRO A O 1
ATOM 9622 N N . GLU A 1 645 ? -26.317 63.088 51.796 1.00 65.93 853 GLU A N 1
ATOM 9623 C CA . GLU A 1 645 ? -27.163 62.228 52.617 1.00 68.43 853 GLU A CA 1
ATOM 9624 C C . GLU A 1 645 ? -26.348 61.126 53.281 1.00 63.97 853 GLU A C 1
ATOM 9625 O O . GLU A 1 645 ? -26.619 60.751 54.428 1.00 61.89 853 GLU A O 1
ATOM 9637 N N . GLU A 1 646 ? -25.346 60.594 52.579 1.00 62.34 854 GLU A N 1
ATOM 9638 C CA . GLU A 1 646 ? -24.461 59.604 53.186 1.00 60.23 854 GLU A CA 1
ATOM 9639 C C . GLU A 1 646 ? -23.708 60.201 54.369 1.00 57.79 854 GLU A C 1
ATOM 9640 O O . GLU A 1 646 ? -23.680 59.622 55.461 1.00 56.89 854 GLU A O 1
ATOM 9652 N N . ALA A 1 647 ? -23.096 61.371 54.169 1.00 52.85 855 ALA A N 1
ATOM 9653 C CA . ALA A 1 647 ? -22.298 61.983 55.228 1.00 52.54 855 ALA A CA 1
ATOM 9654 C C . ALA A 1 647 ? -23.151 62.315 56.446 1.00 52.79 855 ALA A C 1
ATOM 9655 O O . ALA A 1 647 ? -22.731 62.087 57.587 1.00 50.93 855 ALA A O 1
ATOM 9662 N N . LEU A 1 648 ? -24.351 62.860 56.226 1.00 56.73 856 LEU A N 1
ATOM 9663 C CA . LEU A 1 648 ? -25.217 63.220 57.345 1.00 57.97 856 LEU A CA 1
ATOM 9664 C C . LEU A 1 648 ? -25.577 61.997 58.179 1.00 57.36 856 LEU A C 1
ATOM 9665 O O . LEU A 1 648 ? -25.631 62.069 59.412 1.00 56.39 856 LEU A O 1
ATOM 9681 N N . LYS A 1 649 ? -25.831 60.864 57.522 1.00 61.54 857 LYS A N 1
ATOM 9682 C CA . LYS A 1 649 ? -26.150 59.636 58.241 1.00 62.30 857 LYS A CA 1
ATOM 9683 C C . LYS A 1 649 ? -24.963 59.127 59.049 1.00 58.86 857 LYS A C 1
ATOM 9684 O O . LYS A 1 649 ? -25.151 58.541 60.121 1.00 58.17 857 LYS A O 1
ATOM 9703 N N . LEU A 1 650 ? -23.740 59.350 58.565 1.00 51.27 858 LEU A N 1
ATOM 9704 C CA . LEU A 1 650 ? -22.562 58.705 59.133 1.00 48.95 858 LEU A CA 1
ATOM 9705 C C . LEU A 1 650 ? -21.872 59.532 60.211 1.00 46.59 858 LEU A C 1
ATOM 9706 O O . LEU A 1 650 ? -21.196 58.958 61.074 1.00 44.34 858 LEU A O 1
ATOM 9722 N N . HIS A 1 651 ? -22.026 60.857 60.194 1.00 44.57 859 HIS A N 1
ATOM 9723 C CA . HIS A 1 651 ? -21.205 61.740 61.017 1.00 42.95 859 HIS A CA 1
ATOM 9724 C C . HIS A 1 651 ? -21.995 62.504 62.073 1.00 45.70 859 HIS A C 1
ATOM 9725 O O . HIS A 1 651 ? -21.467 63.467 62.642 1.00 44.13 859 HIS A O 1
ATOM 9739 N N . ASN A 1 652 ? -23.236 62.110 62.360 1.00 51.65 860 ASN A N 1
ATOM 9740 C CA . ASN A 1 652 ? -24.080 62.841 63.297 1.00 54.35 860 ASN A CA 1
ATOM 9741 C C . ASN A 1 652 ? -24.378 62.034 64.559 1.00 54.61 860 ASN A C 1
ATOM 9742 O O . ASN A 1 652 ? -25.418 62.223 65.191 1.00 54.15 860 ASN A O 1
ATOM 9753 N N . GLY A 1 653 ? -23.477 61.131 64.940 1.00 45.05 861 GLY A N 1
ATOM 9754 C CA . GLY A 1 653 ? -23.606 60.423 66.192 1.00 45.86 861 GLY A CA 1
ATOM 9755 C C . GLY A 1 653 ? -24.465 59.179 66.097 1.00 48.29 861 GLY A C 1
ATOM 9756 O O . GLY A 1 653 ? -24.971 58.819 65.029 1.00 48.60 861 GLY A O 1
ATOM 9760 N N . PRO A 1 654 ? -24.665 58.508 67.232 1.00 48.78 862 PRO A N 1
ATOM 9761 C CA . PRO A 1 654 ? -25.318 57.192 67.206 1.00 52.13 862 PRO A CA 1
ATOM 9762 C C . PRO A 1 654 ? -26.738 57.265 66.666 1.00 60.52 862 PRO A C 1
ATOM 9763 O O . PRO A 1 654 ? -27.446 58.261 66.839 1.00 59.68 862 PRO A O 1
ATOM 9774 N N . LEU A 1 655 ? -27.155 56.175 66.015 1.00 73.98 863 LEU A N 1
ATOM 9775 C CA . LEU A 1 655 ? -28.500 56.111 65.453 1.00 79.89 863 LEU A CA 1
ATOM 9776 C C . LEU A 1 655 ? -29.559 56.144 66.549 1.00 85.54 863 LEU A C 1
ATOM 9777 O O . LEU A 1 655 ? -30.601 56.792 66.394 1.00 87.17 863 LEU A O 1
ATOM 9781 N N . ARG A 1 656 ? -29.312 55.454 67.660 1.00 87.11 864 ARG A N 1
ATOM 9782 C CA . ARG A 1 656 ? -30.247 55.417 68.777 1.00 92.84 864 ARG A CA 1
ATOM 9783 C C . ARG A 1 656 ? -30.149 56.648 69.671 1.00 95.76 864 ARG A C 1
ATOM 9784 O O . ARG A 1 656 ? -30.764 56.670 70.743 1.00 96.25 864 ARG A O 1
ATOM 9805 N N . ASN A 1 657 ? -29.396 57.666 69.256 1.00 97.99 865 ASN A N 1
ATOM 9806 C CA . ASN A 1 657 ? -29.262 58.922 69.991 1.00 97.89 865 ASN A CA 1
ATOM 9807 C C . ASN A 1 657 ? -28.661 58.723 71.379 1.00 94.51 865 ASN A C 1
ATOM 9808 O O . ASN A 1 657 ? -28.802 59.589 72.249 1.00 98.19 865 ASN A O 1
ATOM 9819 N N . ALA A 1 658 ? -27.987 57.599 71.606 1.00 64.73 866 ALA A N 1
ATOM 9820 C CA . ALA A 1 658 ? -27.335 57.340 72.881 1.00 57.28 866 ALA A CA 1
ATOM 9821 C C . ALA A 1 658 ? -26.322 56.224 72.687 1.00 52.09 866 ALA A C 1
ATOM 9822 O O . ALA A 1 658 ? -26.608 55.231 72.013 1.00 52.05 866 ALA A O 1
ATOM 9829 N N . TYR A 1 659 ? -25.136 56.395 73.274 1.00 66.05 867 TYR A N 1
ATOM 9830 C CA . TYR A 1 659 ? -24.106 55.369 73.152 1.00 61.14 867 TYR A CA 1
ATOM 9831 C C . TYR A 1 659 ? -24.475 54.110 73.928 1.00 59.11 867 TYR A C 1
ATOM 9832 O O . TYR A 1 659 ? -24.124 53.001 73.510 1.00 57.34 867 TYR A O 1
ATOM 9850 N N . MET A 1 660 ? -25.182 54.259 75.045 1.00 64.13 868 MET A N 1
ATOM 9851 C CA . MET A 1 660 ? -25.613 53.131 75.857 1.00 66.25 868 MET A CA 1
ATOM 9852 C C . MET A 1 660 ? -27.020 53.394 76.371 1.00 67.85 868 MET A C 1
ATOM 9853 O O . MET A 1 660 ? -27.514 54.524 76.340 1.00 68.35 868 MET A O 1
ATOM 9867 N N . GLU A 1 661 ? -27.668 52.328 76.846 1.00 71.44 869 GLU A N 1
ATOM 9868 C CA . GLU A 1 661 ? -28.943 52.497 77.535 1.00 75.00 869 GLU A CA 1
ATOM 9869 C C . GLU A 1 661 ? -28.749 53.250 78.846 1.00 75.84 869 GLU A C 1
ATOM 9870 O O . GLU A 1 661 ? -29.568 54.102 79.209 1.00 76.55 869 GLU A O 1
ATOM 9874 N N . GLN A 1 662 ? -27.668 52.952 79.561 1.00 76.54 870 GLN A N 1
ATOM 9875 C CA . GLN A 1 662 ? -27.339 53.682 80.776 1.00 76.88 870 GLN A CA 1
ATOM 9876 C C . GLN A 1 662 ? -26.839 55.079 80.426 1.00 76.21 870 GLN A C 1
ATOM 9877 O O . GLN A 1 662 ? -26.119 55.269 79.442 1.00 75.58 870 GLN A O 1
ATOM 9891 N N . SER A 1 663 ? -27.227 56.058 81.238 1.00 74.10 871 SER A N 1
ATOM 9892 C CA . SER A 1 663 ? -26.867 57.453 81.025 1.00 73.07 871 SER A CA 1
ATOM 9893 C C . SER A 1 663 ? -25.936 57.923 82.134 1.00 70.88 871 SER A C 1
ATOM 9894 O O . SER A 1 663 ? -26.087 57.528 83.294 1.00 71.78 871 SER A O 1
ATOM 9902 N N . PHE A 1 664 ? -24.976 58.776 81.771 1.00 63.26 872 PHE A N 1
ATOM 9903 C CA . PHE A 1 664 ? -23.964 59.266 82.700 1.00 61.87 872 PHE A CA 1
ATOM 9904 C C . PHE A 1 664 ? -23.956 60.791 82.779 1.00 61.94 872 PHE A C 1
ATOM 9905 O O . PHE A 1 664 ? -22.929 61.395 83.093 1.00 61.22 872 PHE A O 1
ATOM 9922 N N . GLN A 1 665 ? -25.095 61.430 82.500 1.00 63.26 873 GLN A N 1
ATOM 9923 C CA . GLN A 1 665 ? -25.172 62.884 82.606 1.00 64.44 873 GLN A CA 1
ATOM 9924 C C . GLN A 1 665 ? -24.864 63.373 84.015 1.00 64.02 873 GLN A C 1
ATOM 9925 O O . GLN A 1 665 ? -24.455 64.528 84.184 1.00 63.35 873 GLN A O 1
ATOM 9939 N N . SER A 1 666 ? -25.046 62.522 85.027 1.00 70.91 874 SER A N 1
ATOM 9940 C CA . SER A 1 666 ? -24.793 62.927 86.406 1.00 71.25 874 SER A CA 1
ATOM 9941 C C . SER A 1 666 ? -23.319 63.224 86.659 1.00 69.12 874 SER A C 1
ATOM 9942 O O . SER A 1 666 ? -22.995 64.018 87.548 1.00 70.41 874 SER A O 1
ATOM 9950 N N . LEU A 1 667 ? -22.416 62.601 85.903 1.00 64.70 875 LEU A N 1
ATOM 9951 C CA . LEU A 1 667 ? -20.988 62.723 86.163 1.00 63.12 875 LEU A CA 1
ATOM 9952 C C . LEU A 1 667 ? -20.349 63.931 85.491 1.00 61.66 875 LEU A C 1
ATOM 9953 O O . LEU A 1 667 ? -19.211 64.273 85.829 1.00 60.80 875 LEU A O 1
ATOM 9969 N N . ASN A 1 668 ? -21.040 64.579 84.554 1.00 59.39 876 ASN A N 1
ATOM 9970 C CA . ASN A 1 668 ? -20.428 65.689 83.825 1.00 60.76 876 ASN A CA 1
ATOM 9971 C C . ASN A 1 668 ? -19.954 66.800 84.751 1.00 63.33 876 ASN A C 1
ATOM 9972 O O . ASN A 1 668 ? -18.813 67.266 84.587 1.00 62.09 876 ASN A O 1
ATOM 9983 N N . PRO A 1 669 ? -20.743 67.272 85.721 1.00 59.94 877 PRO A N 1
ATOM 9984 C CA . PRO A 1 669 ? -20.230 68.340 86.596 1.00 63.30 877 PRO A CA 1
ATOM 9985 C C . PRO A 1 669 ? -19.125 67.875 87.527 1.00 65.51 877 PRO A C 1
ATOM 9986 O O . PRO A 1 669 ? -18.170 68.623 87.764 1.00 63.35 877 PRO A O 1
ATOM 9997 N N . VAL A 1 670 ? -19.223 66.655 88.061 1.00 87.46 878 VAL A N 1
ATOM 9998 C CA . VAL A 1 670 ? -18.237 66.191 89.034 1.00 89.27 878 VAL A CA 1
ATOM 9999 C C . VAL A 1 670 ? -16.852 66.135 88.402 1.00 84.80 878 VAL A C 1
ATOM 10000 O O . VAL A 1 670 ? -15.842 66.425 89.056 1.00 87.00 878 VAL A O 1
ATOM 10013 N N . LEU A 1 671 ? -16.781 65.760 87.128 1.00 62.78 879 LEU A N 1
ATOM 10014 C CA . LEU A 1 671 ? -15.518 65.631 86.416 1.00 58.75 879 LEU A CA 1
ATOM 10015 C C . LEU A 1 671 ? -15.133 66.899 85.663 1.00 58.43 879 LEU A C 1
ATOM 10016 O O . LEU A 1 671 ? -14.134 66.893 84.936 1.00 55.24 879 LEU A O 1
ATOM 10032 N N . SER A 1 672 ? -15.898 67.978 85.817 1.00 66.76 880 SER A N 1
ATOM 10033 C CA . SER A 1 672 ? -15.637 69.234 85.118 1.00 66.11 880 SER A CA 1
ATOM 10034 C C . SER A 1 672 ? -15.611 69.011 83.603 1.00 62.77 880 SER A C 1
ATOM 10035 O O . SER A 1 672 ? -14.626 69.291 82.917 1.00 62.73 880 SER A O 1
ATOM 10043 N N . LEU A 1 673 ? -16.727 68.495 83.093 1.00 60.63 881 LEU A N 1
ATOM 10044 C CA . LEU A 1 673 ? -16.908 68.229 81.666 1.00 57.52 881 LEU A CA 1
ATOM 10045 C C . LEU A 1 673 ? -18.218 68.858 81.207 1.00 59.13 881 LEU A C 1
ATOM 10046 O O . LEU A 1 673 ? -19.169 68.155 80.845 1.00 57.17 881 LEU A O 1
ATOM 10062 N N . PRO A 1 674 ? -18.301 70.188 81.211 1.00 62.12 882 PRO A N 1
ATOM 10063 C CA . PRO A 1 674 ? -19.529 70.844 80.749 1.00 63.09 882 PRO A CA 1
ATOM 10064 C C . PRO A 1 674 ? -19.688 70.714 79.242 1.00 62.49 882 PRO A C 1
ATOM 10065 O O . PRO A 1 674 ? -18.711 70.743 78.491 1.00 61.34 882 PRO A O 1
ATOM 10076 N N . ILE A 1 675 ? -20.935 70.566 78.806 1.00 66.52 883 ILE A N 1
ATOM 10077 C CA . ILE A 1 675 ? -21.254 70.443 77.388 1.00 65.78 883 ILE A CA 1
ATOM 10078 C C . ILE A 1 675 ? -21.612 71.832 76.872 1.00 67.84 883 ILE A C 1
ATOM 10079 O O . ILE A 1 675 ? -22.645 72.396 77.240 1.00 68.82 883 ILE A O 1
ATOM 10095 N N . ASN A 1 676 ? -20.752 72.381 76.024 1.00 69.76 884 ASN A N 1
ATOM 10096 C CA . ASN A 1 676 ? -20.952 73.721 75.488 1.00 71.90 884 ASN A CA 1
ATOM 10097 C C . ASN A 1 676 ? -22.029 73.687 74.408 1.00 72.29 884 ASN A C 1
ATOM 10098 O O . ASN A 1 676 ? -21.838 73.022 73.384 1.00 70.70 884 ASN A O 1
ATOM 10109 N N . PRO A 1 677 ? -23.156 74.385 74.581 1.00 69.36 885 PRO A N 1
ATOM 10110 C CA . PRO A 1 677 ? -24.200 74.347 73.540 1.00 69.78 885 PRO A CA 1
ATOM 10111 C C . PRO A 1 677 ? -23.715 74.798 72.173 1.00 68.57 885 PRO A C 1
ATOM 10112 O O . PRO A 1 677 ? -24.278 74.374 71.156 1.00 67.88 885 PRO A O 1
ATOM 10123 N N . ALA A 1 678 ? -22.690 75.650 72.115 1.00 69.77 886 ALA A N 1
ATOM 10124 C CA . ALA A 1 678 ? -22.185 76.110 70.825 1.00 68.99 886 ALA A CA 1
ATOM 10125 C C . ALA A 1 678 ? -21.444 74.998 70.093 1.00 67.77 886 ALA A C 1
ATOM 10126 O O . ALA A 1 678 ? -21.615 74.826 68.880 1.00 67.22 886 ALA A O 1
ATOM 10133 N N . GLN A 1 679 ? -20.619 74.230 70.808 1.00 66.99 887 GLN A N 1
ATOM 10134 C CA . GLN A 1 679 ? -19.853 73.173 70.153 1.00 65.19 887 GLN A CA 1
ATOM 10135 C C . GLN A 1 679 ? -20.757 72.058 69.642 1.00 64.17 887 GLN A C 1
ATOM 10136 O O . GLN A 1 679 ? -20.454 71.441 68.616 1.00 61.29 887 GLN A O 1
ATOM 10150 N N . VAL A 1 680 ? -21.865 71.785 70.333 1.00 62.31 888 VAL A N 1
ATOM 10151 C CA . VAL A 1 680 ? -22.801 70.768 69.859 1.00 61.81 888 VAL A CA 1
ATOM 10152 C C . VAL A 1 680 ? -23.367 71.167 68.502 1.00 63.60 888 VAL A C 1
ATOM 10153 O O . VAL A 1 680 ? -23.416 70.358 67.568 1.00 60.90 888 VAL A O 1
ATOM 10166 N N . GLU A 1 681 ? -23.806 72.422 68.374 1.00 76.73 889 GLU A N 1
ATOM 10167 C CA . GLU A 1 681 ? -24.404 72.870 67.120 1.00 77.73 889 GLU A CA 1
ATOM 10168 C C . GLU A 1 681 ? -23.387 72.844 65.986 1.00 74.05 889 GLU A C 1
ATOM 10169 O O . GLU A 1 681 ? -23.721 72.485 64.851 1.00 73.66 889 GLU A O 1
ATOM 10181 N N . GLN A 1 682 ? -22.141 73.229 66.270 1.00 65.73 890 GLN A N 1
ATOM 10182 C CA . GLN A 1 682 ? -21.105 73.166 65.247 1.00 62.73 890 GLN A CA 1
ATOM 10183 C C . GLN A 1 682 ? -20.855 71.731 64.801 1.00 57.32 890 GLN A C 1
ATOM 10184 O O . GLN A 1 682 ? -20.542 71.491 63.629 1.00 55.49 890 GLN A O 1
ATOM 10198 N N . ALA A 1 683 ? -20.989 70.766 65.714 1.00 55.03 891 ALA A N 1
ATOM 10199 C CA . ALA A 1 683 ? -20.846 69.365 65.331 1.00 54.47 891 ALA A CA 1
ATOM 10200 C C . ALA A 1 683 ? -21.960 68.943 64.383 1.00 55.89 891 ALA A C 1
ATOM 10201 O O . ALA A 1 683 ? -21.736 68.135 63.473 1.00 54.10 891 ALA A O 1
ATOM 10208 N N . ARG A 1 684 ? -23.170 69.476 64.581 1.00 51.61 892 ARG A N 1
ATOM 10209 C CA . ARG A 1 684 ? -24.261 69.189 63.657 1.00 50.88 892 ARG A CA 1
ATOM 10210 C C . ARG A 1 684 ? -23.989 69.799 62.288 1.00 52.03 892 ARG A C 1
ATOM 10211 O O . ARG A 1 684 ? -24.210 69.151 61.258 1.00 52.20 892 ARG A O 1
ATOM 10215 N N . ARG A 1 685 ? -23.502 71.042 62.256 1.00 58.00 893 ARG A N 1
ATOM 10216 C CA . ARG A 1 685 ? -23.112 71.654 60.990 1.00 58.61 893 ARG A CA 1
ATOM 10217 C C . ARG A 1 685 ? -22.019 70.845 60.304 1.00 58.27 893 ARG A C 1
ATOM 10218 O O . ARG A 1 685 ? -22.048 70.655 59.082 1.00 58.22 893 ARG A O 1
ATOM 10222 N N . ASN A 1 686 ? -21.043 70.360 61.077 1.00 52.04 894 ASN A N 1
ATOM 10223 C CA . ASN A 1 686 ? -19.968 69.562 60.500 1.00 49.01 894 ASN A CA 1
ATOM 10224 C C . ASN A 1 686 ? -20.491 68.260 59.905 1.00 49.94 894 ASN A C 1
ATOM 10225 O O . ASN A 1 686 ? -19.965 67.786 58.892 1.00 48.67 894 ASN A O 1
ATOM 10236 N N . ALA A 1 687 ? -21.527 67.673 60.511 1.00 49.70 895 ALA A N 1
ATOM 10237 C CA . ALA A 1 687 ? -22.044 66.395 60.029 1.00 49.19 895 ALA A CA 1
ATOM 10238 C C . ALA A 1 687 ? -22.643 66.511 58.631 1.00 51.83 895 ALA A C 1
ATOM 10239 O O . ALA A 1 687 ? -22.628 65.535 57.872 1.00 48.88 895 ALA A O 1
ATOM 10246 N N . ALA A 1 688 ? -23.171 67.680 58.275 1.00 54.85 896 ALA A N 1
ATOM 10247 C CA . ALA A 1 688 ? -23.815 67.883 56.983 1.00 57.90 896 ALA A CA 1
ATOM 10248 C C . ALA A 1 688 ? -22.845 68.308 55.887 1.00 58.55 896 ALA A C 1
ATOM 10249 O O . ALA A 1 688 ? -23.267 68.462 54.736 1.00 60.82 896 ALA A O 1
ATOM 10256 N N . SER A 1 689 ? -21.568 68.494 56.205 1.00 52.18 897 SER A N 1
ATOM 10257 C CA . SER A 1 689 ? -20.619 69.035 55.244 1.00 52.82 897 SER A CA 1
ATOM 10258 C C . SER A 1 689 ? -20.084 67.949 54.318 1.00 52.11 897 SER A C 1
ATOM 10259 O O . SER A 1 689 ? -19.993 66.772 54.682 1.00 51.36 897 SER A O 1
ATOM 10267 N N . THR A 1 690 ? -19.722 68.363 53.105 1.00 54.20 898 THR A N 1
ATOM 10268 C CA . THR A 1 690 ? -19.122 67.480 52.117 1.00 53.31 898 THR A CA 1
ATOM 10269 C C . THR A 1 690 ? -18.063 68.261 51.349 1.00 51.19 898 THR A C 1
ATOM 10270 O O . THR A 1 690 ? -17.879 69.465 51.552 1.00 51.53 898 THR A O 1
ATOM 10281 N N . GLY A 1 691 ? -17.358 67.563 50.466 1.00 47.71 899 GLY A N 1
ATOM 10282 C CA . GLY A 1 691 ? -16.410 68.228 49.586 1.00 47.46 899 GLY A CA 1
ATOM 10283 C C . GLY A 1 691 ? -15.353 68.999 50.354 1.00 47.37 899 GLY A C 1
ATOM 10284 O O . GLY A 1 691 ? -14.700 68.477 51.264 1.00 45.61 899 GLY A O 1
ATOM 10288 N N . THR A 1 692 ? -15.181 70.270 49.981 1.00 58.65 900 THR A N 1
ATOM 10289 C CA . THR A 1 692 ? -14.107 71.079 50.549 1.00 57.79 900 THR A CA 1
ATOM 10290 C C . THR A 1 692 ? -14.322 71.328 52.038 1.00 54.88 900 THR A C 1
ATOM 10291 O O . THR A 1 692 ? -13.371 71.266 52.826 1.00 52.19 900 THR A O 1
ATOM 10302 N N . ALA A 1 693 ? -15.558 71.625 52.443 1.00 47.03 901 ALA A N 1
ATOM 10303 C CA . ALA A 1 693 ? -15.833 71.851 53.859 1.00 44.58 901 ALA A CA 1
ATOM 10304 C C . ALA A 1 693 ? -15.516 70.609 54.682 1.00 44.31 901 ALA A C 1
ATOM 10305 O O . ALA A 1 693 ? -15.009 70.711 55.806 1.00 40.51 901 ALA A O 1
ATOM 10312 N N . LEU A 1 694 ? -15.807 69.426 54.140 1.00 43.26 902 LEU A N 1
ATOM 10313 C CA . LEU A 1 694 ? -15.510 68.191 54.855 1.00 40.75 902 LEU A CA 1
ATOM 10314 C C . LEU A 1 694 ? -14.010 67.919 54.881 1.00 41.64 902 LEU A C 1
ATOM 10315 O O . LEU A 1 694 ? -13.482 67.409 55.876 1.00 39.57 902 LEU A O 1
ATOM 10331 N N . GLU A 1 695 ? -13.305 68.263 53.801 1.00 47.27 903 GLU A N 1
ATOM 10332 C CA . GLU A 1 695 ? -11.861 68.056 53.762 1.00 46.22 903 GLU A CA 1
ATOM 10333 C C . GLU A 1 695 ? -11.150 68.946 54.776 1.00 43.91 903 GLU A C 1
ATOM 10334 O O . GLU A 1 695 ? -10.159 68.530 55.388 1.00 39.43 903 GLU A O 1
ATOM 10346 N N . GLY A 1 696 ? -11.642 70.172 54.970 1.00 49.61 904 GLY A N 1
ATOM 10347 C CA . GLY A 1 696 ? -11.032 71.060 55.947 1.00 49.67 904 GLY A CA 1
ATOM 10348 C C . GLY A 1 696 ? -11.286 70.619 57.377 1.00 47.38 904 GLY A C 1
ATOM 10349 O O . GLY A 1 696 ? -10.422 70.770 58.245 1.00 46.88 904 GLY A O 1
ATOM 10353 N N . TRP A 1 697 ? -12.479 70.083 57.645 1.00 42.35 905 TRP A N 1
ATOM 10354 C CA . TRP A 1 697 ? -12.768 69.519 58.960 1.00 39.72 905 TRP A CA 1
ATOM 10355 C C . TRP A 1 697 ? -11.845 68.342 59.258 1.00 38.10 905 TRP A C 1
ATOM 10356 O O . TRP A 1 697 ? -11.231 68.270 60.329 1.00 36.10 905 TRP A O 1
ATOM 10377 N N . LEU A 1 698 ? -11.726 67.413 58.308 1.00 37.54 906 LEU A N 1
ATOM 10378 C CA . LEU A 1 698 ? -10.877 66.239 58.493 1.00 35.84 906 LEU A CA 1
ATOM 10379 C C . LEU A 1 698 ? -9.423 66.637 58.727 1.00 38.08 906 LEU A C 1
ATOM 10380 O O . LEU A 1 698 ? -8.807 66.242 59.725 1.00 35.70 906 LEU A O 1
ATOM 10396 N N . ASP A 1 699 ? -8.850 67.414 57.803 1.00 40.85 907 ASP A N 1
ATOM 10397 C CA . ASP A 1 699 ? -7.434 67.756 57.899 1.00 40.47 907 ASP A CA 1
ATOM 10398 C C . ASP A 1 699 ? -7.133 68.537 59.172 1.00 41.95 907 ASP A C 1
ATOM 10399 O O . ASP A 1 699 ? -6.024 68.442 59.711 1.00 38.32 907 ASP A O 1
ATOM 10408 N N . SER A 1 700 ? -8.106 69.305 59.669 1.00 36.46 908 SER A N 1
ATOM 10409 C CA . SER A 1 700 ? -7.928 70.007 60.936 1.00 35.82 908 SER A CA 1
ATOM 10410 C C . SER A 1 700 ? -7.780 69.027 62.094 1.00 36.19 908 SER A C 1
ATOM 10411 O O . SER A 1 700 ? -6.914 69.203 62.961 1.00 35.28 908 SER A O 1
ATOM 10419 N N . LEU A 1 701 ? -8.617 67.989 62.131 1.00 37.97 909 LEU A N 1
ATOM 10420 C CA . LEU A 1 701 ? -8.495 66.973 63.172 1.00 35.96 909 LEU A CA 1
ATOM 10421 C C . LEU A 1 701 ? -7.188 66.202 63.032 1.00 36.47 909 LEU A C 1
ATOM 10422 O O . LEU A 1 701 ? -6.463 66.005 64.013 1.00 35.04 909 LEU A O 1
ATOM 10438 N N . VAL A 1 702 ? -6.876 65.751 61.814 1.00 40.61 910 VAL A N 1
ATOM 10439 C CA . VAL A 1 702 ? -5.661 64.970 61.589 1.00 36.17 910 VAL A CA 1
ATOM 10440 C C . VAL A 1 702 ? -4.431 65.771 62.001 1.00 38.78 910 VAL A C 1
ATOM 10441 O O . VAL A 1 702 ? -3.541 65.264 62.696 1.00 35.57 910 VAL A O 1
ATOM 10454 N N . GLY A 1 703 ? -4.358 67.032 61.568 1.00 36.15 911 GLY A N 1
ATOM 10455 C CA . GLY A 1 703 ? -3.231 67.878 61.918 1.00 35.93 911 GLY A CA 1
ATOM 10456 C C . GLY A 1 703 ? -3.061 68.080 63.409 1.00 37.14 911 GLY A C 1
ATOM 10457 O O . GLY A 1 703 ? -1.959 68.415 63.859 1.00 36.80 911 GLY A O 1
ATOM 10461 N N . GLY A 1 704 ? -4.127 67.886 64.189 1.00 35.20 912 GLY A N 1
ATOM 10462 C CA . GLY A 1 704 ? -4.024 67.978 65.633 1.00 36.02 912 GLY A CA 1
ATOM 10463 C C . GLY A 1 704 ? -3.529 66.718 66.313 1.00 38.31 912 GLY A C 1
ATOM 10464 O O . GLY A 1 704 ? -3.135 66.777 67.482 1.00 40.05 912 GLY A O 1
ATOM 10468 N N . MET A 1 705 ? -3.540 65.581 65.612 1.00 37.61 913 MET A N 1
ATOM 10469 C CA . MET A 1 705 ? -3.099 64.312 66.178 1.00 39.20 913 MET A CA 1
ATOM 10470 C C . MET A 1 705 ? -1.905 63.707 65.451 1.00 36.46 913 MET A C 1
ATOM 10471 O O . MET A 1 705 ? -1.388 62.674 65.897 1.00 34.95 913 MET A O 1
ATOM 10485 N N . TRP A 1 706 ? -1.455 64.309 64.350 1.00 33.68 914 TRP A N 1
ATOM 10486 C CA . TRP A 1 706 ? -0.344 63.787 63.567 1.00 32.38 914 TRP A CA 1
ATOM 10487 C C . TRP A 1 706 ? 0.577 64.929 63.167 1.00 34.57 914 TRP A C 1
ATOM 10488 O O . TRP A 1 706 ? 0.150 66.082 63.053 1.00 33.63 914 TRP A O 1
ATOM 10509 N N . THR A 1 707 ? 1.845 64.593 62.942 1.00 33.07 915 THR A N 1
ATOM 10510 C CA . THR A 1 707 ? 2.852 65.561 62.526 1.00 33.67 915 THR A CA 1
ATOM 10511 C C . THR A 1 707 ? 3.523 65.065 61.255 1.00 32.19 915 THR A C 1
ATOM 10512 O O . THR A 1 707 ? 3.942 63.905 61.183 1.00 27.78 915 THR A O 1
ATOM 10523 N N . ALA A 1 708 ? 3.613 65.941 60.257 1.00 28.67 916 ALA A N 1
ATOM 10524 C CA . ALA A 1 708 ? 4.381 65.666 59.045 1.00 28.00 916 ALA A CA 1
ATOM 10525 C C . ALA A 1 708 ? 5.850 65.912 59.359 1.00 30.24 916 ALA A C 1
ATOM 10526 O O . ALA A 1 708 ? 6.302 67.059 59.428 1.00 27.87 916 ALA A O 1
ATOM 10533 N N . MET A 1 709 ? 6.602 64.826 59.543 1.00 27.75 917 MET A N 1
ATOM 10534 C CA . MET A 1 709 ? 7.984 64.941 59.998 1.00 31.84 917 MET A CA 1
ATOM 10535 C C . MET A 1 709 ? 8.902 65.443 58.890 1.00 28.53 917 MET A C 1
ATOM 10536 O O . MET A 1 709 ? 9.814 66.237 59.146 1.00 30.81 917 MET A O 1
ATOM 10550 N N . ASP A 1 710 ? 8.690 64.988 57.659 1.00 32.35 918 ASP A N 1
ATOM 10551 C CA . ASP A 1 710 ? 9.582 65.327 56.557 1.00 33.65 918 ASP A CA 1
ATOM 10552 C C . ASP A 1 710 ? 8.934 64.864 55.260 1.00 32.62 918 ASP A C 1
ATOM 10553 O O . ASP A 1 710 ? 8.005 64.049 55.269 1.00 29.67 918 ASP A O 1
ATOM 10562 N N . ILE A 1 711 ? 9.428 65.400 54.146 1.00 27.03 919 ILE A N 1
ATOM 10563 C CA . ILE A 1 711 ? 8.943 65.019 52.822 1.00 26.85 919 ILE A CA 1
ATOM 10564 C C . ILE A 1 711 ? 10.110 65.098 51.844 1.00 26.92 919 ILE A C 1
ATOM 10565 O O . ILE A 1 711 ? 10.913 66.033 51.897 1.00 27.70 919 ILE A O 1
ATOM 10581 N N . CYS A 1 712 ? 10.204 64.108 50.953 1.00 27.93 920 CYS A N 1
ATOM 10582 C CA . CYS A 1 712 ? 11.315 64.005 50.015 1.00 27.98 920 CYS A CA 1
ATOM 10583 C C . CYS A 1 712 ? 10.793 63.710 48.614 1.00 27.69 920 CYS A C 1
ATOM 10584 O O . CYS A 1 712 ? 9.667 63.242 48.431 1.00 29.48 920 CYS A O 1
ATOM 10591 N N . ALA A 1 713 ? 11.630 63.997 47.620 1.00 31.21 921 ALA A N 1
ATOM 10592 C CA . ALA A 1 713 ? 11.320 63.725 46.222 1.00 32.78 921 ALA A CA 1
ATOM 10593 C C . ALA A 1 713 ? 12.043 62.471 45.754 1.00 32.63 921 ALA A C 1
ATOM 10594 O O . ALA A 1 713 ? 13.202 62.246 46.107 1.00 35.49 921 ALA A O 1
ATOM 10601 N N . THR A 1 714 ? 11.354 61.662 44.944 1.00 35.37 922 THR A N 1
ATOM 10602 C CA . THR A 1 714 ? 11.963 60.451 44.403 1.00 37.36 922 THR A CA 1
ATOM 10603 C C . THR A 1 714 ? 12.834 60.746 43.189 1.00 39.49 922 THR A C 1
ATOM 10604 O O . THR A 1 714 ? 13.780 60.001 42.916 1.00 41.04 922 THR A O 1
ATOM 10615 N N . GLY A 1 715 ? 12.529 61.811 42.453 1.00 39.20 923 GLY A N 1
ATOM 10616 C CA . GLY A 1 715 ? 13.321 62.220 41.319 1.00 39.15 923 GLY A CA 1
ATOM 10617 C C . GLY A 1 715 ? 13.602 63.711 41.354 1.00 39.82 923 GLY A C 1
ATOM 10618 O O . GLY A 1 715 ? 13.659 64.322 42.425 1.00 38.72 923 GLY A O 1
ATOM 10622 N N . PRO A 1 716 ? 13.785 64.332 40.189 1.00 40.46 924 PRO A N 1
ATOM 10623 C CA . PRO A 1 716 ? 14.041 65.776 40.174 1.00 42.95 924 PRO A CA 1
ATOM 10624 C C . PRO A 1 716 ? 12.858 66.550 40.736 1.00 41.81 924 PRO A C 1
ATOM 10625 O O . PRO A 1 716 ? 11.706 66.120 40.649 1.00 43.96 924 PRO A O 1
ATOM 10636 N N . THR A 1 717 ? 13.159 67.706 41.325 1.00 36.87 925 THR A N 1
ATOM 10637 C CA . THR A 1 717 ? 12.145 68.538 41.955 1.00 36.91 925 THR A CA 1
ATOM 10638 C C . THR A 1 717 ? 12.532 70.000 41.805 1.00 37.96 925 THR A C 1
ATOM 10639 O O . THR A 1 717 ? 13.715 70.338 41.706 1.00 37.25 925 THR A O 1
ATOM 10650 N N . ALA A 1 718 ? 11.519 70.865 41.797 1.00 35.12 926 ALA A N 1
ATOM 10651 C CA . ALA A 1 718 ? 11.722 72.305 41.747 1.00 36.53 926 ALA A CA 1
ATOM 10652 C C . ALA A 1 718 ? 11.675 72.954 43.124 1.00 36.33 926 ALA A C 1
ATOM 10653 O O . ALA A 1 718 ? 11.883 74.166 43.228 1.00 37.54 926 ALA A O 1
ATOM 10660 N N . CYS A 1 719 ? 11.405 72.184 44.176 1.00 36.03 927 CYS A N 1
ATOM 10661 C CA . CYS A 1 719 ? 11.387 72.711 45.535 1.00 39.59 927 CYS A CA 1
ATOM 10662 C C . CYS A 1 719 ? 12.812 72.707 46.080 1.00 42.37 927 CYS A C 1
ATOM 10663 O O . CYS A 1 719 ? 13.384 71.631 46.299 1.00 40.40 927 CYS A O 1
ATOM 10670 N N . PRO A 1 720 ? 13.424 73.877 46.303 1.00 42.31 928 PRO A N 1
ATOM 10671 C CA . PRO A 1 720 ? 14.858 73.910 46.647 1.00 42.96 928 PRO A CA 1
ATOM 10672 C C . PRO A 1 720 ? 15.205 73.340 48.015 1.00 42.90 928 PRO A C 1
ATOM 10673 O O . PRO A 1 720 ? 16.393 73.106 48.270 1.00 46.84 928 PRO A O 1
ATOM 10684 N N . VAL A 1 721 ? 14.237 73.117 48.903 1.00 43.64 929 VAL A N 1
ATOM 10685 C CA . VAL A 1 721 ? 14.530 72.643 50.252 1.00 45.48 929 VAL A CA 1
ATOM 10686 C C . VAL A 1 721 ? 14.187 71.166 50.432 1.00 45.22 929 VAL A C 1
ATOM 10687 O O . VAL A 1 721 ? 14.208 70.664 51.561 1.00 43.12 929 VAL A O 1
ATOM 10700 N N . MET A 1 722 ? 13.880 70.454 49.353 1.00 43.19 930 MET A N 1
ATOM 10701 C CA . MET A 1 722 ? 13.455 69.064 49.448 1.00 44.23 930 MET A CA 1
ATOM 10702 C C . MET A 1 722 ? 14.606 68.142 49.069 1.00 42.95 930 MET A C 1
ATOM 10703 O O . MET A 1 722 ? 15.184 68.271 47.985 1.00 42.09 930 MET A O 1
ATOM 10717 N N . GLN A 1 723 ? 14.928 67.218 49.968 1.00 44.70 931 GLN A N 1
ATOM 10718 C CA . GLN A 1 723 ? 15.998 66.256 49.774 1.00 45.34 931 GLN A CA 1
ATOM 10719 C C . GLN A 1 723 ? 15.530 65.109 48.880 1.00 41.62 931 GLN A C 1
ATOM 10720 O O . GLN A 1 723 ? 14.335 64.840 48.747 1.00 38.99 931 GLN A O 1
ATOM 10734 N N . THR A 1 724 ? 16.493 64.435 48.254 1.00 32.06 932 THR A N 1
ATOM 10735 C CA . THR A 1 724 ? 16.194 63.251 47.459 1.00 33.14 932 THR A CA 1
ATOM 10736 C C . THR A 1 724 ? 15.976 62.064 48.390 1.00 32.64 932 THR A C 1
ATOM 10737 O O . THR A 1 724 ? 16.754 61.848 49.323 1.00 31.49 932 THR A O 1
ATOM 10748 N N . CYS A 1 725 ? 14.912 61.296 48.137 1.00 34.95 933 CYS A N 1
ATOM 10749 C CA . CYS A 1 725 ? 14.520 60.246 49.074 1.00 32.89 933 CYS A CA 1
ATOM 10750 C C . CYS A 1 725 ? 15.658 59.260 49.319 1.00 31.96 933 CYS A C 1
ATOM 10751 O O . CYS A 1 725 ? 15.896 58.852 50.462 1.00 29.81 933 CYS A O 1
ATOM 10758 N N . SER A 1 726 ? 16.383 58.878 48.266 1.00 33.73 934 SER A N 1
ATOM 10759 C CA . SER A 1 726 ? 17.461 57.903 48.419 1.00 36.42 934 SER A CA 1
ATOM 10760 C C . SER A 1 726 ? 18.585 58.411 49.314 1.00 37.57 934 SER A C 1
ATOM 10761 O O . SER A 1 726 ? 19.387 57.603 49.798 1.00 38.14 934 SER A O 1
ATOM 10769 N N . GLN A 1 727 ? 18.666 59.720 49.547 1.00 34.03 935 GLN A N 1
ATOM 10770 C CA . GLN A 1 727 ? 19.706 60.303 50.384 1.00 37.03 935 GLN A CA 1
ATOM 10771 C C . GLN A 1 727 ? 19.250 60.537 51.818 1.00 35.12 935 GLN A C 1
ATOM 10772 O O . GLN A 1 727 ? 20.053 60.978 52.646 1.00 37.89 935 GLN A O 1
ATOM 10786 N N . THR A 1 728 ? 17.987 60.268 52.129 1.00 29.60 936 THR A N 1
ATOM 10787 C CA . THR A 1 728 ? 17.497 60.385 53.491 1.00 28.61 936 THR A CA 1
ATOM 10788 C C . THR A 1 728 ? 17.861 59.141 54.299 1.00 29.70 936 THR A C 1
ATOM 10789 O O . THR A 1 728 ? 18.321 58.128 53.766 1.00 29.38 936 THR A O 1
ATOM 10800 N N . ALA A 1 729 ? 17.639 59.226 55.609 1.00 33.86 937 ALA A N 1
ATOM 10801 C CA . ALA A 1 729 ? 17.811 58.085 56.496 1.00 36.93 937 ALA A CA 1
ATOM 10802 C C . ALA A 1 729 ? 16.513 57.332 56.755 1.00 34.49 937 ALA A C 1
ATOM 10803 O O . ALA A 1 729 ? 16.562 56.208 57.267 1.00 34.45 937 ALA A O 1
ATOM 10810 N N . TRP A 1 730 ? 15.361 57.910 56.398 1.00 28.14 938 TRP A N 1
ATOM 10811 C CA . TRP A 1 730 ? 14.068 57.364 56.782 1.00 28.18 938 TRP A CA 1
ATOM 10812 C C . TRP A 1 730 ? 13.240 56.835 55.619 1.00 28.70 938 TRP A C 1
ATOM 10813 O O . TRP A 1 730 ? 12.314 56.052 55.853 1.00 28.79 938 TRP A O 1
ATOM 10834 N N . SER A 1 731 ? 13.543 57.229 54.386 1.00 25.95 939 SER A N 1
ATOM 10835 C CA . SER A 1 731 ? 12.690 56.875 53.263 1.00 25.11 939 SER A CA 1
ATOM 10836 C C . SER A 1 731 ? 12.763 55.382 52.958 1.00 27.53 939 SER A C 1
ATOM 10837 O O . SER A 1 731 ? 13.756 54.708 53.251 1.00 25.93 939 SER A O 1
ATOM 10845 N N . SER A 1 732 ? 11.688 54.866 52.360 1.00 29.76 940 SER A N 1
ATOM 10846 C CA . SER A 1 732 ? 11.694 53.498 51.855 1.00 32.61 940 SER A CA 1
ATOM 10847 C C . SER A 1 732 ? 12.581 53.347 50.627 1.00 32.06 940 SER A C 1
ATOM 10848 O O . SER A 1 732 ? 12.805 52.218 50.177 1.00 29.42 940 SER A O 1
ATOM 10856 N N . PHE A 1 733 ? 13.081 54.457 50.081 1.00 28.74 941 PHE A N 1
ATOM 10857 C CA . PHE A 1 733 ? 14.030 54.446 48.977 1.00 31.04 941 PHE A CA 1
ATOM 10858 C C . PHE A 1 733 ? 15.480 54.493 49.439 1.00 28.81 941 PHE A C 1
ATOM 10859 O O . PHE A 1 733 ? 16.380 54.347 48.606 1.00 33.42 941 PHE A O 1
ATOM 10876 N N . SER A 1 734 ? 15.732 54.700 50.731 1.00 29.18 942 SER A N 1
ATOM 10877 C CA . SER A 1 734 ? 17.096 54.801 51.226 1.00 30.78 942 SER A CA 1
ATOM 10878 C C . SER A 1 734 ? 17.732 53.417 51.347 1.00 30.24 942 SER A C 1
ATOM 10879 O O . SER A 1 734 ? 17.031 52.405 51.407 1.00 29.87 942 SER A O 1
ATOM 10887 N N . PRO A 1 735 ? 19.064 53.346 51.401 1.00 32.26 943 PRO A N 1
ATOM 10888 C CA . PRO A 1 735 ? 19.736 52.038 51.376 1.00 32.95 943 PRO A CA 1
ATOM 10889 C C . PRO A 1 735 ? 19.374 51.169 52.575 1.00 32.75 943 PRO A C 1
ATOM 10890 O O . PRO A 1 735 ? 19.296 51.645 53.710 1.00 32.93 943 PRO A O 1
ATOM 10901 N N . ASP A 1 736 ? 19.178 49.874 52.311 1.00 30.51 944 ASP A N 1
ATOM 10902 C CA . ASP A 1 736 ? 18.837 48.887 53.341 1.00 27.98 944 ASP A CA 1
ATOM 10903 C C . ASP A 1 736 ? 19.588 47.591 53.048 1.00 29.76 944 ASP A C 1
ATOM 10904 O O . ASP A 1 736 ? 18.986 46.563 52.717 1.00 29.96 944 ASP A O 1
ATOM 10913 N N . PRO A 1 737 ? 20.919 47.602 53.185 1.00 31.84 945 PRO A N 1
ATOM 10914 C CA . PRO A 1 737 ? 21.718 46.455 52.707 1.00 32.38 945 PRO A CA 1
ATOM 10915 C C . PRO A 1 737 ? 21.384 45.121 53.358 1.00 32.37 945 PRO A C 1
ATOM 10916 O O . PRO A 1 737 ? 21.563 44.077 52.715 1.00 32.20 945 PRO A O 1
ATOM 10927 N N . LYS A 1 738 ? 20.924 45.105 54.611 1.00 28.14 946 LYS A N 1
ATOM 10928 C CA . LYS A 1 738 ? 20.660 43.831 55.275 1.00 28.65 946 LYS A CA 1
ATOM 10929 C C . LYS A 1 738 ? 19.570 43.027 54.578 1.00 32.11 946 LYS A C 1
ATOM 10930 O O . LYS A 1 738 ? 19.497 41.810 54.777 1.00 32.03 946 LYS A O 1
ATOM 10949 N N . SER A 1 739 ? 18.721 43.670 53.774 1.00 32.70 947 SER A N 1
ATOM 10950 C CA . SER A 1 739 ? 17.646 42.986 53.067 1.00 31.43 947 SER A CA 1
ATOM 10951 C C . SER A 1 739 ? 17.824 43.012 51.553 1.00 30.72 947 SER A C 1
ATOM 10952 O O . SER A 1 739 ? 16.909 42.611 50.827 1.00 32.38 947 SER A O 1
ATOM 10960 N N . GLU A 1 740 ? 18.977 43.457 51.060 1.00 29.52 948 GLU A N 1
ATOM 10961 C CA . GLU A 1 740 ? 19.231 43.562 49.629 1.00 30.82 948 GLU A CA 1
ATOM 10962 C C . GLU A 1 740 ? 20.035 42.361 49.147 1.00 30.90 948 GLU A C 1
ATOM 10963 O O . GLU A 1 740 ? 20.947 41.894 49.834 1.00 32.55 948 GLU A O 1
ATOM 10975 N N . LEU A 1 741 ? 19.690 41.866 47.960 1.00 34.40 949 LEU A N 1
ATOM 10976 C CA . LEU A 1 741 ? 20.254 40.636 47.415 1.00 39.91 949 LEU A CA 1
ATOM 10977 C C . LEU A 1 741 ? 21.060 40.963 46.164 1.00 39.49 949 LEU A C 1
ATOM 10978 O O . LEU A 1 741 ? 20.514 41.499 45.193 1.00 41.01 949 LEU A O 1
ATOM 10994 N N . GLY A 1 742 ? 22.348 40.624 46.184 1.00 38.14 950 GLY A N 1
ATOM 10995 C CA . GLY A 1 742 ? 23.237 40.943 45.083 1.00 41.14 950 GLY A CA 1
ATOM 10996 C C . GLY A 1 742 ? 23.798 39.727 44.376 1.00 38.83 950 GLY A C 1
ATOM 10997 O O . GLY A 1 742 ? 23.134 38.692 44.278 1.00 41.77 950 GLY A O 1
ATOM 11001 N N . ALA A 1 743 ? 25.025 39.841 43.877 1.00 38.36 951 ALA A N 1
ATOM 11002 C CA . ALA A 1 743 ? 25.639 38.763 43.118 1.00 41.03 951 ALA A CA 1
ATOM 11003 C C . ALA A 1 743 ? 26.189 37.687 44.047 1.00 40.76 951 ALA A C 1
ATOM 11004 O O . ALA A 1 743 ? 26.563 37.952 45.194 1.00 40.33 951 ALA A O 1
ATOM 11011 N N . VAL A 1 744 ? 26.239 36.459 43.532 1.00 37.89 952 VAL A N 1
ATOM 11012 C CA . VAL A 1 744 ? 26.729 35.329 44.312 1.00 40.69 952 VAL A CA 1
ATOM 11013 C C . VAL A 1 744 ? 28.237 35.448 44.486 1.00 41.94 952 VAL A C 1
ATOM 11014 O O . VAL A 1 744 ? 28.979 35.647 43.515 1.00 42.37 952 VAL A O 1
ATOM 11027 N N . LYS A 1 745 ? 28.698 35.307 45.724 1.00 51.24 953 LYS A N 1
ATOM 11028 C CA . LYS A 1 745 ? 30.101 35.495 46.062 1.00 52.97 953 LYS A CA 1
ATOM 11029 C C . LYS A 1 745 ? 30.914 34.254 45.713 1.00 54.91 953 LYS A C 1
ATOM 11030 O O . LYS A 1 745 ? 30.365 33.193 45.414 1.00 56.01 953 LYS A O 1
ATOM 11049 N N . PRO A 1 746 ? 32.247 34.360 45.744 1.00 49.41 954 PRO A N 1
ATOM 11050 C CA . PRO A 1 746 ? 33.080 33.192 45.411 1.00 49.37 954 PRO A CA 1
ATOM 11051 C C . PRO A 1 746 ? 32.799 31.972 46.270 1.00 48.44 954 PRO A C 1
ATOM 11052 O O . PRO A 1 746 ? 32.903 30.843 45.774 1.00 48.82 954 PRO A O 1
ATOM 11063 N N . ASP A 1 747 ? 32.454 32.156 47.542 1.00 49.16 955 ASP A N 1
ATOM 11064 C CA . ASP A 1 747 ? 32.145 31.034 48.421 1.00 51.83 955 ASP A CA 1
ATOM 11065 C C . ASP A 1 747 ? 30.732 30.491 48.215 1.00 49.22 955 ASP A C 1
ATOM 11066 O O . ASP A 1 747 ? 30.301 29.621 48.981 1.00 46.12 955 ASP A O 1
ATOM 11075 N N . GLY A 1 748 ? 30.008 30.977 47.208 1.00 50.49 956 GLY A N 1
ATOM 11076 C CA . GLY A 1 748 ? 28.666 30.506 46.932 1.00 49.80 956 GLY A CA 1
ATOM 11077 C C . GLY A 1 748 ? 27.585 31.095 47.807 1.00 47.13 956 GLY A C 1
ATOM 11078 O O . GLY A 1 748 ? 26.462 30.576 47.808 1.00 48.09 956 GLY A O 1
ATOM 11082 N N . ARG A 1 749 ? 27.878 32.162 48.542 1.00 39.23 957 ARG A N 1
ATOM 11083 C CA . ARG A 1 749 ? 26.941 32.760 49.479 1.00 37.91 957 ARG A CA 1
ATOM 11084 C C . ARG A 1 749 ? 26.540 34.159 49.025 1.00 37.54 957 ARG A C 1
ATOM 11085 O O . ARG A 1 749 ? 27.200 34.781 48.189 1.00 37.43 957 ARG A O 1
ATOM 11106 N N . LEU A 1 750 ? 25.435 34.643 49.591 1.00 38.64 958 LEU A N 1
ATOM 11107 C CA . LEU A 1 750 ? 25.014 36.030 49.429 1.00 41.28 958 LEU A CA 1
ATOM 11108 C C . LEU A 1 750 ? 25.268 36.871 50.671 1.00 41.80 958 LEU A C 1
ATOM 11109 O O . LEU A 1 750 ? 25.414 38.092 50.560 1.00 40.43 958 LEU A O 1
ATOM 11125 N N . ARG A 1 751 ? 25.314 36.247 51.844 1.00 43.01 959 ARG A N 1
ATOM 11126 C CA . ARG A 1 751 ? 25.537 36.957 53.097 1.00 43.59 959 ARG A CA 1
ATOM 11127 C C . ARG A 1 751 ? 27.033 37.147 53.336 1.00 48.30 959 ARG A C 1
ATOM 11128 O O . ARG A 1 751 ? 27.465 38.139 53.924 1.00 48.64 959 ARG A O 1
ATOM 11150 N N . GLU B 2 2 ? 8.179 23.052 75.636 1.00 79.93 211 GLU B N 1
ATOM 11151 C CA . GLU B 2 2 ? 6.829 22.537 75.829 1.00 77.74 211 GLU B CA 1
ATOM 11152 C C . GLU B 2 2 ? 6.506 21.450 74.802 1.00 75.39 211 GLU B C 1
ATOM 11153 O O . GLU B 2 2 ? 7.346 21.090 73.977 1.00 73.26 211 GLU B O 1
ATOM 11164 N N . GLU B 2 3 ? 5.284 20.926 74.865 1.00 88.30 212 GLU B N 1
ATOM 11165 C CA . GLU B 2 3 ? 4.861 19.880 73.948 1.00 85.95 212 GLU B CA 1
ATOM 11166 C C . GLU B 2 3 ? 4.583 20.463 72.563 1.00 78.55 212 GLU B C 1
ATOM 11167 O O . GLU B 2 3 ? 4.605 21.679 72.349 1.00 79.54 212 GLU B O 1
ATOM 11171 N N . GLU B 2 4 ? 4.316 19.572 71.613 1.00 59.24 213 GLU B N 1
ATOM 11172 C CA . GLU B 2 4 ? 4.015 19.946 70.240 1.00 50.18 213 GLU B CA 1
ATOM 11173 C C . GLU B 2 4 ? 2.561 19.621 69.916 1.00 45.54 213 GLU B C 1
ATOM 11174 O O . GLU B 2 4 ? 1.895 18.864 70.628 1.00 44.25 213 GLU B O 1
ATOM 11186 N N . GLY B 2 5 ? 2.077 20.209 68.823 1.00 44.35 214 GLY B N 1
ATOM 11187 C CA . GLY B 2 5 ? 0.696 20.044 68.410 1.00 42.49 214 GLY B CA 1
ATOM 11188 C C . GLY B 2 5 ? -0.123 21.298 68.641 1.00 38.42 214 GLY B C 1
ATOM 11189 O O . GLY B 2 5 ? -0.250 21.759 69.778 1.00 40.49 214 GLY B O 1
ATOM 11193 N N . ALA B 2 6 ? -0.690 21.858 67.573 1.00 34.95 215 ALA B N 1
ATOM 11194 C CA . ALA B 2 6 ? -1.372 23.143 67.652 1.00 34.91 215 ALA B CA 1
ATOM 11195 C C . ALA B 2 6 ? -2.855 23.028 67.987 1.00 35.72 215 ALA B C 1
ATOM 11196 O O . ALA B 2 6 ? -3.489 24.053 68.262 1.00 34.00 215 ALA B O 1
ATOM 11203 N N . GLY B 2 7 ? -3.420 21.824 67.979 1.00 35.57 216 GLY B N 1
ATOM 11204 C CA . GLY B 2 7 ? -4.833 21.674 68.286 1.00 36.44 216 GLY B CA 1
ATOM 11205 C C . GLY B 2 7 ? -5.120 21.957 69.750 1.00 40.78 216 GLY B C 1
ATOM 11206 O O . GLY B 2 7 ? -4.407 21.504 70.647 1.00 41.83 216 GLY B O 1
ATOM 11210 N N . GLY B 2 8 ? -6.194 22.709 69.991 1.00 45.47 217 GLY B N 1
ATOM 11211 C CA . GLY B 2 8 ? -6.536 23.138 71.334 1.00 47.28 217 GLY B CA 1
ATOM 11212 C C . GLY B 2 8 ? -7.876 22.636 71.836 1.00 50.77 217 GLY B C 1
ATOM 11213 O O . GLY B 2 8 ? -8.323 23.033 72.918 1.00 53.27 217 GLY B O 1
ATOM 11217 N N . GLY B 2 9 ? -8.532 21.775 71.067 1.00 41.46 218 GLY B N 1
ATOM 11218 C CA . GLY B 2 9 ? -9.775 21.162 71.495 1.00 44.52 218 GLY B CA 1
ATOM 11219 C C . GLY B 2 9 ? -10.995 21.822 70.879 1.00 44.98 218 GLY B C 1
ATOM 11220 O O . GLY B 2 9 ? -10.917 22.737 70.054 1.00 42.53 218 GLY B O 1
ATOM 11224 N N . GLN B 2 10 ? -12.154 21.330 71.320 1.00 51.39 219 GLN B N 1
ATOM 11225 C CA . GLN B 2 10 ? -13.424 21.769 70.752 1.00 53.77 219 GLN B CA 1
ATOM 11226 C C . GLN B 2 10 ? -13.773 23.185 71.194 1.00 53.78 219 GLN B C 1
ATOM 11227 O O . GLN B 2 10 ? -14.338 23.962 70.415 1.00 50.67 219 GLN B O 1
ATOM 11241 N N . GLY B 2 11 ? -13.450 23.537 72.436 1.00 60.50 220 GLY B N 1
ATOM 11242 C CA . GLY B 2 11 ? -13.705 24.872 72.947 1.00 62.71 220 GLY B CA 1
ATOM 11243 C C . GLY B 2 11 ? -14.767 24.910 74.030 1.00 66.32 220 GLY B C 1
ATOM 11244 O O . GLY B 2 11 ? -15.664 24.069 74.066 1.00 68.23 220 GLY B O 1
#

Sequence (716 aa):
DQPPKCDISGKEAISALSRAKSKHCRQEIGETYCRHKLGLLMPEKVTRFCPLEGKANKNVQWDEDSVEYMPANPVRIAFVLVVHGRASRQLQRMFKAIYHKDHFYYIHVDKRSNYLHRQVLQVSRQYSNVRVTPWRMATIWGGASLLSTYLQSMRDLLEMTDWPWDFFINLSAADYPIRTNDQLVAFLSRYRDMNFLKSHGRDNARFIRKQGLDRLFLECDAHMWRLGDRRIPEGIAVDGGSDWFLLNRRFVEYVTFSTDDLVTKMKQFYSYTLLPAESFFHTVLENSPHCDTMVDNNLRRITNWNRKLGCKCQYKHIVDWCGCSPNDFKPQDFHRFQQTARPTFFARKFEAVVNQEIIGQLDYYLYYGNYPAGTPGLRSYWENVYDEPDGIHSLSDVTLTLYHSFARLGLRRAETSLHTDGENSCRYYPMGHPASVHLYFLADRFQGFLIKHHATNLAVSKLETLETWVMPKKVFKIASPDFGRLQFSEVGTDWDAKERLFRNFGGLLGPMDEPVGMQKWGKGPNVTVTVIWVDPVNVIAATYDILIESTAEFTHYKPPLNLPLRPGVWTVKILHHWVPVAETKFLVAPLTFSNRQPIKPEEALKLHNGPLRNAYMEQSFQSLNPVLSLPINPAQVEQARRNAASTGTALEGWLDSLVGGMWTAMDICATGPTACPVMQTCSQTAWSSFSPDPKSELGAVKPDGRLREEEGAGGGQG